Protein AF-A0AAD9DEC5-F1 (afdb_monomer)

Foldseek 3Di:
DDDDDDDDDDDDDDDDDPDQFFWFFDPPDPLGATDRPVPDDVCCVPPPVVPTGHNDRLVNCCNRVVVPSVSNVVVDDDFWWADPVPRQTDRDDDDDPPIDTDRDSVRRVVVSVVVCPPVVVQFVFKWKWKKKWKKAQFDADPEQVLVVVLQVLLQVLCVVLADPQKHKGFQDKAQWGWDQDPPPRDIAIDGPHHPGDDPPDLPDPDPDDTPHTDMIMIMMIMIHTADPPQPPDPVSNVVVVVVRVVSVLVCLVPCSLVSQLVSQCPPVHPVSSVRIRIDSVRMDILDDGDGLVCLCLDLQQKKKKKKKWKFAKDQFDPVPDDPVRQVLLQVLLQVLLCVLVVDPWHKGFDGQPPRITIIMTIDIGSDPVVSVVVSVVSQVLQADQVSQLSSLVSSLVSCCPPPCNVSSDPPMGRDHTDDIDMDMAGWGKKKWKKKWAKPDQDDDPVLFVLLFVLLVVLCVVVVLADRGKGKGFPDDDRRRMTMIMTIGTHHLQDLVVVSNVSSVVLQQDQVSQVSSQVSSCPDPPDPPDNIHGPGMGTDDMGRQQPLAWFADPPPPARAIDGTDDDDPVCVVVSVPGHDSHRLVNCVNRPVVPSPRHSDQTPDQDQQKWWFFDPPDPQRAIDIDGSSRDDPVRVVRTHSAQQVNCVPRPLQCSQSRQPPPPRPGDPFAQQWWWFDDPLATETDGNSPDGNVRNVQTHSFSQVSCVRPVVVPSPVRQVVHVHDPPD

Solvent-accessible surface area (backbone atoms only — not comparable to full-atom values): 40636 Å² total; per-residue (Å²): 138,89,84,82,89,83,91,80,82,92,78,87,80,86,87,83,80,96,61,99,51,54,21,29,77,39,79,84,50,94,78,50,33,44,45,65,82,76,74,74,56,65,63,48,68,74,77,38,37,89,79,47,53,25,89,42,57,64,63,41,13,52,73,77,33,59,95,43,36,66,46,29,72,69,75,66,86,68,46,18,31,68,41,90,90,72,82,44,74,42,75,54,91,77,83,60,100,84,67,70,70,21,92,36,68,63,54,38,55,51,56,57,55,71,78,40,68,78,60,49,77,51,54,72,63,36,52,70,46,48,39,37,34,34,24,34,39,30,74,63,62,92,46,61,65,53,44,48,54,52,33,51,33,46,32,63,31,48,53,82,76,49,64,89,63,49,48,64,40,54,38,28,40,51,66,31,30,40,45,77,40,84,91,74,80,48,76,45,37,30,61,82,43,53,89,62,75,82,81,87,63,96,77,70,84,73,83,70,74,84,58,86,83,33,72,27,43,37,31,36,39,37,39,35,56,37,53,102,87,53,54,91,47,75,66,41,44,50,50,52,46,54,53,51,51,51,51,51,51,54,35,42,68,57,54,44,39,60,33,30,32,60,34,17,72,44,88,83,59,40,68,58,41,60,58,36,40,59,40,52,84,57,56,40,61,81,78,65,92,74,55,80,87,54,39,65,61,48,50,44,66,11,17,37,28,38,40,36,34,30,38,36,36,49,70,47,76,59,88,80,51,52,76,67,54,45,54,53,52,37,51,27,50,27,54,14,48,43,63,67,67,66,55,98,46,42,64,41,50,78,49,67,55,97,38,28,40,34,36,39,34,42,35,71,27,73,26,56,70,53,24,52,50,51,49,53,50,50,54,55,45,52,66,33,69,65,52,28,50,46,28,45,52,40,23,28,59,64,27,59,85,44,94,52,28,75,64,45,39,98,73,41,42,52,79,43,65,78,46,77,49,77,50,78,32,69,21,30,37,33,37,44,34,36,34,37,33,34,82,44,90,76,81,47,86,87,50,40,64,48,47,24,50,17,49,42,53,49,37,40,76,68,66,57,46,58,79,67,39,48,50,45,67,78,45,76,47,98,84,22,39,36,33,34,36,40,38,37,70,40,56,49,48,42,48,55,57,60,47,50,54,47,41,52,58,45,55,61,31,66,72,44,37,50,47,26,26,53,45,33,65,62,46,93,83,61,69,101,57,86,58,45,56,77,48,55,47,80,76,51,73,48,34,60,63,92,74,32,14,30,70,41,81,60,95,87,49,66,34,42,44,61,62,60,91,67,60,70,72,49,68,76,40,50,89,77,49,40,22,72,15,28,35,58,24,10,57,72,75,27,64,92,40,38,59,73,20,48,39,80,68,79,83,54,50,90,55,58,29,20,31,72,40,84,87,50,98,74,51,32,63,46,78,47,43,52,64,77,51,50,82,72,49,63,77,59,48,22,88,37,59,48,58,35,21,56,75,77,23,40,71,38,32,53,60,22,35,61,43,87,93,64,83,53,48,89,58,47,76,55,60,28,9,22,78,54,96,78,21,32,46,78,42,37,53,36,72,46,41,44,75,44,56,77,53,39,23,85,35,52,53,54,18,19,54,73,77,32,64,93,48,38,70,57,18,25,57,72,44,77,52,49,81,89,121

Radius of gyration: 40.27 Å; Cα contacts (8 Å, |Δi|>4): 1253; chains: 1; bounding box: 98×91×102 Å

Mean predicted aligned error: 22.19 Å

pLDDT: mean 75.09, std 15.8, range [26.11, 96.19]

Organism: NCBI:txid267567

Secondary structure (DSSP, 8-state):
--------PPPPPPPPPSS-PPBEEE-SSTT-EEE-SS---HHHHHT-HHHH-BSSHHHHHHHH-GGGHHHHHHT----EEE-TTT--EEE-S---TTPPEESSHHHHHHHHHHTTHHHHHHHTT-EEEEEEEEEET----SSHHHHHHHHHHHHHHHGGGSPTTEEEEEEEETTEEEEEETTTTEEEEEETTTT------TT--------TT-EEEEEEEEEEPPPTTT-SSHHHHHHHHHHHHHHHHHHHHTTHHHHHHHHTTSSSP-GGGGT-EEEEEEEEE------GGG------EEEEEEEEEEEEEES--GGG--HHHHHHHHHHHHHHHHHHHT-SS-EEEEEEETTEEEEEEEEEESSHHHHHHHHHHHHHHHHSHHHHHHHHHHHHHHHTTSGGGGTT-TT-EEEEEEEEEEEEEEEEEEEEEEEEEES-TT--TTTHHHHHHHHHHHHHHTTSS-TT-EEEEEEEETTTEEEEEEEEEEETTS-HHHHHHHHHHHHT-HHHHHHHHHHHHHSTT--S----EEEEEEEEEESS-SS-BEEE-STT--EEE-SS---HHHHTTHHHH-BSSHHHHHHHH-GGGHHHHH-S-S---S-EEEEE-SSSTT--EEEEEGGG--HHHHTT-BSSHHHHHHHH-TTSHHHHHT-TTS--------EEEEEETTEEEEEEGGGS-HHHHHT-BSSHHHHHHHH-TTSHHHHHHHTT-----

Structure (mmCIF, N/CA/C/O backbone):
data_AF-A0AAD9DEC5-F1
#
_entry.id   AF-A0AAD9DEC5-F1
#
loop_
_atom_site.group_PDB
_atom_site.id
_atom_site.type_symbol
_atom_site.label_atom_id
_atom_site.label_alt_id
_atom_site.label_comp_id
_atom_site.label_asym_id
_atom_site.label_entity_id
_atom_site.label_seq_id
_atom_site.pdbx_PDB_ins_code
_atom_site.Cartn_x
_atom_site.Cartn_y
_atom_site.Cartn_z
_atom_site.occupancy
_atom_site.B_iso_or_equiv
_atom_site.auth_seq_id
_atom_site.auth_comp_id
_atom_site.auth_asym_id
_atom_site.auth_atom_id
_atom_site.pdbx_PDB_model_num
ATOM 1 N N . MET A 1 1 ? -24.190 -48.247 -45.581 1.00 31.88 1 MET A N 1
ATOM 2 C CA . MET A 1 1 ? -23.126 -49.230 -45.271 1.00 31.88 1 MET A CA 1
ATOM 3 C C . MET A 1 1 ? -21.805 -48.641 -45.747 1.00 31.88 1 MET A C 1
ATOM 5 O O . MET A 1 1 ? -21.831 -47.980 -46.778 1.00 31.88 1 MET A O 1
ATOM 9 N N . PRO A 1 2 ? -20.738 -48.717 -44.939 1.00 44.97 2 PRO A N 1
ATOM 10 C CA . PRO A 1 2 ? -19.892 -47.559 -44.652 1.00 44.97 2 PRO A CA 1
ATOM 11 C C . PRO A 1 2 ? -18.558 -47.584 -45.407 1.00 44.97 2 PRO A C 1
ATOM 13 O O . PRO A 1 2 ? -18.056 -48.651 -45.746 1.00 44.97 2 PRO A O 1
ATOM 16 N N . SER A 1 3 ? -17.942 -46.418 -45.599 1.00 33.03 3 SER A N 1
ATOM 17 C CA . SER A 1 3 ? -16.491 -46.330 -45.761 1.00 33.03 3 SER A CA 1
ATOM 18 C C . SER A 1 3 ? -15.994 -45.015 -45.168 1.00 33.03 3 SER A C 1
ATOM 20 O O . SER A 1 3 ? -16.557 -43.949 -45.403 1.00 33.03 3 SER A O 1
ATOM 22 N N . SER A 1 4 ? -15.018 -45.174 -44.292 1.00 36.25 4 SER A N 1
ATOM 23 C CA . SER A 1 4 ? -14.438 -44.252 -43.326 1.00 36.25 4 SER A CA 1
ATOM 24 C C . SER A 1 4 ? -13.485 -43.235 -43.950 1.00 36.25 4 SER A C 1
ATOM 26 O O . SER A 1 4 ? -12.667 -43.587 -44.797 1.00 36.25 4 SER A O 1
ATOM 28 N N . SER A 1 5 ? -13.522 -42.004 -43.441 1.00 36.91 5 SER A N 1
ATOM 29 C CA . SER A 1 5 ? -12.448 -41.018 -43.593 1.00 36.91 5 SER A CA 1
ATOM 30 C C . SER A 1 5 ? -11.148 -41.491 -42.929 1.00 36.91 5 SER A C 1
ATOM 32 O O . SER A 1 5 ? -11.210 -42.076 -41.846 1.00 36.91 5 SER A O 1
ATOM 34 N N . PRO A 1 6 ? -9.982 -41.119 -43.482 1.00 37.69 6 PRO A N 1
ATOM 35 C CA . PRO A 1 6 ? -8.791 -40.885 -42.685 1.00 37.69 6 PRO A CA 1
ATOM 36 C C . PRO A 1 6 ? -8.331 -39.423 -42.776 1.00 37.69 6 PRO A C 1
ATOM 38 O O . PRO A 1 6 ? -8.160 -38.847 -43.849 1.00 37.69 6 PRO A O 1
ATOM 41 N N . THR A 1 7 ? -8.127 -38.848 -41.599 1.00 42.88 7 THR A N 1
ATOM 42 C CA . THR A 1 7 ? -7.343 -37.650 -41.301 1.00 42.88 7 THR A CA 1
ATOM 43 C C . THR A 1 7 ? -5.849 -37.940 -41.477 1.00 42.88 7 THR A C 1
ATOM 45 O O . THR A 1 7 ? -5.353 -38.943 -40.970 1.00 42.88 7 THR A O 1
ATOM 48 N N . GLY A 1 8 ? -5.116 -37.042 -42.141 1.00 32.50 8 GLY A N 1
ATOM 49 C CA . GLY A 1 8 ? -3.652 -37.064 -42.212 1.00 32.50 8 GLY A CA 1
ATOM 50 C C . GLY A 1 8 ? -3.093 -35.661 -42.460 1.00 32.50 8 GLY A C 1
ATOM 51 O O . GLY A 1 8 ? -3.342 -35.076 -43.510 1.00 32.50 8 GLY A O 1
ATOM 52 N N . LYS A 1 9 ? -2.381 -35.121 -41.463 1.00 33.34 9 LYS A N 1
ATOM 53 C CA . LYS A 1 9 ? -1.532 -33.915 -41.534 1.00 33.34 9 LYS A CA 1
ATOM 54 C C . LYS A 1 9 ? -0.188 -34.298 -42.201 1.00 33.34 9 LYS A C 1
ATOM 56 O O . LYS A 1 9 ? 0.198 -35.458 -42.064 1.00 33.34 9 LYS A O 1
ATOM 61 N N . PRO A 1 10 ? 0.528 -33.389 -42.890 1.00 34.19 10 PRO A N 1
ATOM 62 C CA . PRO A 1 10 ? 1.781 -33.720 -43.566 1.00 34.19 10 PRO A CA 1
ATOM 63 C C . PRO A 1 10 ? 2.947 -33.802 -42.573 1.00 34.19 10 PRO A C 1
ATOM 65 O O . PRO A 1 10 ? 3.091 -32.935 -41.713 1.00 34.19 10 PRO A O 1
ATOM 68 N N . THR A 1 11 ? 3.759 -34.847 -42.710 1.00 35.38 11 THR A N 1
ATOM 69 C CA . THR A 1 11 ? 5.033 -35.056 -42.012 1.00 35.38 11 THR A CA 1
ATOM 70 C C . THR A 1 11 ? 6.177 -34.617 -42.922 1.00 35.38 11 THR A C 1
ATOM 72 O O . THR A 1 11 ? 6.266 -35.086 -44.058 1.00 35.38 11 THR A O 1
ATOM 75 N N . ASP A 1 12 ? 7.050 -33.746 -42.416 1.00 39.28 12 ASP A N 1
ATOM 76 C CA . ASP A 1 12 ? 8.323 -33.406 -43.050 1.00 39.28 12 ASP A CA 1
ATOM 77 C C . ASP A 1 12 ? 9.295 -34.597 -43.004 1.00 39.28 12 ASP A C 1
ATOM 79 O O . ASP A 1 12 ? 9.322 -35.387 -42.058 1.00 39.28 12 ASP A O 1
ATOM 83 N N . GLN A 1 13 ? 10.069 -34.741 -44.078 1.00 32.06 13 GLN A N 1
ATOM 84 C CA . GLN A 1 13 ? 10.937 -35.876 -44.380 1.00 32.06 13 GLN A CA 1
ATOM 85 C C . GLN A 1 13 ? 12.400 -35.559 -43.998 1.00 32.06 13 GLN A C 1
ATOM 87 O O . GLN A 1 13 ? 12.898 -34.517 -44.425 1.00 32.06 13 GLN A O 1
ATOM 92 N N . PRO A 1 14 ? 13.130 -36.433 -43.274 1.00 43.28 14 PRO A N 1
ATOM 93 C CA . PRO A 1 14 ? 14.550 -36.227 -42.985 1.00 43.28 14 PRO A CA 1
ATOM 94 C C . PRO A 1 14 ? 15.466 -36.671 -44.142 1.00 43.28 14 PRO A C 1
ATOM 96 O O . PRO A 1 14 ? 15.171 -37.601 -44.898 1.00 43.28 14 PRO A O 1
ATOM 99 N N . SER A 1 15 ? 16.589 -35.968 -44.285 1.00 41.94 15 SER A N 1
ATOM 100 C CA . SER A 1 15 ? 17.645 -36.162 -45.288 1.00 41.94 15 SER A CA 1
ATOM 101 C C . SER A 1 15 ? 18.508 -37.409 -45.023 1.00 41.94 15 SER A C 1
ATOM 103 O O . SER A 1 15 ? 18.987 -37.596 -43.911 1.00 41.94 15 SER A O 1
ATOM 105 N N . PHE A 1 16 ? 18.768 -38.227 -46.052 1.00 37.09 16 PHE A N 1
ATOM 106 C CA . PHE A 1 16 ? 19.661 -39.402 -45.996 1.00 37.09 16 PHE A CA 1
ATOM 107 C C . PHE A 1 16 ? 21.145 -39.039 -46.253 1.00 37.09 16 PHE A C 1
ATOM 109 O O . PHE A 1 16 ? 21.399 -38.269 -47.185 1.00 37.09 16 PHE A O 1
ATOM 116 N N . PRO A 1 17 ? 22.131 -39.641 -45.543 1.00 40.84 17 PRO A N 1
ATOM 117 C CA . PRO A 1 17 ? 23.557 -39.484 -45.843 1.00 40.84 17 PRO A CA 1
ATOM 118 C C . PRO A 1 17 ? 24.095 -40.510 -46.874 1.00 40.84 17 PRO A C 1
ATOM 120 O O . PRO A 1 17 ? 23.544 -41.607 -47.020 1.00 40.84 17 PRO A O 1
ATOM 123 N N . PRO A 1 18 ? 25.185 -40.189 -47.601 1.00 45.44 18 PRO A N 1
ATOM 124 C CA . PRO A 1 18 ? 25.596 -40.899 -48.809 1.00 45.44 18 PRO A CA 1
ATOM 125 C C . PRO A 1 18 ? 26.737 -41.912 -48.587 1.00 45.44 18 PRO A C 1
ATOM 127 O O . PRO A 1 18 ? 27.764 -41.786 -49.226 1.00 45.44 18 PRO A O 1
ATOM 130 N N . THR A 1 19 ? 26.571 -42.929 -47.737 1.00 53.62 19 THR A N 1
ATOM 131 C CA . THR A 1 19 ? 27.314 -44.219 -47.764 1.00 53.62 19 THR A CA 1
ATOM 132 C C . THR A 1 19 ? 26.755 -45.095 -46.642 1.00 53.62 19 THR A C 1
ATOM 134 O O . THR A 1 19 ? 26.916 -44.765 -45.475 1.00 53.62 19 THR A O 1
ATOM 137 N N . GLY A 1 20 ? 26.062 -46.190 -46.968 1.00 59.81 20 GLY A N 1
ATOM 138 C CA . GLY A 1 20 ? 25.253 -46.988 -46.026 1.00 59.81 20 GLY A CA 1
ATOM 139 C C . GLY A 1 20 ? 26.001 -47.816 -44.964 1.00 59.81 20 GLY A C 1
ATOM 140 O O . GLY A 1 20 ? 25.568 -48.932 -44.681 1.00 59.81 20 GLY A O 1
ATOM 141 N N . SER A 1 21 ? 27.101 -47.314 -44.402 1.00 72.75 21 SER A N 1
ATOM 142 C CA . SER A 1 21 ? 27.796 -47.904 -43.250 1.00 72.75 21 SER A CA 1
ATOM 143 C C . SER A 1 21 ? 27.393 -47.172 -41.956 1.00 72.75 21 SER A C 1
ATOM 145 O O . SER A 1 21 ? 27.222 -45.955 -41.996 1.00 72.75 21 SER A O 1
ATOM 147 N N . PRO A 1 22 ? 27.221 -47.875 -40.820 1.00 82.81 22 PRO A N 1
ATOM 148 C CA . PRO A 1 22 ? 26.891 -47.247 -39.540 1.00 82.81 22 PRO A CA 1
ATOM 149 C C . PRO A 1 22 ? 28.071 -46.445 -38.973 1.00 82.81 22 PRO A C 1
ATOM 151 O O . PRO A 1 22 ? 29.234 -46.789 -39.198 1.00 82.81 22 PRO A O 1
ATOM 154 N N . TYR A 1 23 ? 27.755 -45.401 -38.209 1.00 88.06 23 TYR A N 1
ATOM 155 C CA . TYR A 1 23 ? 28.700 -44.652 -37.391 1.00 88.06 23 TYR A CA 1
ATOM 156 C C . TYR A 1 23 ? 29.152 -45.485 -36.192 1.00 88.06 23 TYR A C 1
ATOM 158 O O . TYR A 1 23 ? 28.351 -46.200 -35.589 1.00 88.06 23 TYR A O 1
ATOM 166 N N . TYR A 1 24 ? 30.428 -45.380 -35.837 1.00 89.94 24 TYR A N 1
ATOM 167 C CA . TYR A 1 24 ? 30.987 -46.014 -34.646 1.00 89.94 24 TYR A CA 1
ATOM 168 C C . TYR A 1 24 ? 32.010 -45.095 -33.968 1.00 89.94 24 TYR A C 1
ATOM 170 O O . TYR A 1 24 ? 32.653 -44.296 -34.657 1.00 89.94 24 TYR A O 1
ATOM 178 N N . PRO A 1 25 ? 32.171 -45.182 -32.635 1.00 90.44 25 PRO A N 1
ATOM 179 C CA . PRO A 1 25 ? 33.105 -44.328 -31.919 1.00 90.44 25 PRO A CA 1
ATOM 180 C C . PRO A 1 25 ? 34.548 -44.757 -32.207 1.00 90.44 25 PRO A C 1
ATOM 182 O O . PRO A 1 25 ? 34.924 -45.912 -31.978 1.00 90.44 25 PRO A O 1
ATOM 185 N N . ASP A 1 26 ? 35.361 -43.830 -32.703 1.00 87.19 26 ASP A N 1
ATOM 186 C CA . ASP A 1 26 ? 36.803 -43.991 -32.812 1.00 87.19 26 ASP A CA 1
ATOM 187 C C . ASP A 1 26 ? 37.469 -43.444 -31.551 1.00 87.19 26 ASP A C 1
ATOM 189 O O . ASP A 1 26 ? 37.396 -42.262 -31.235 1.00 87.19 26 ASP A O 1
ATOM 193 N N . TRP A 1 27 ? 38.103 -44.348 -30.813 1.00 81.25 27 TRP A N 1
ATOM 194 C CA . TRP A 1 27 ? 38.830 -44.043 -29.581 1.00 81.25 27 TRP A CA 1
ATOM 195 C C . TRP A 1 27 ? 40.336 -43.927 -29.832 1.00 81.25 27 TRP A C 1
ATOM 197 O O . TRP A 1 27 ? 41.105 -43.689 -28.901 1.00 81.25 27 TRP A O 1
ATOM 207 N N . THR A 1 28 ? 40.776 -44.216 -31.059 1.00 73.12 28 THR A N 1
ATOM 208 C CA . THR A 1 28 ? 42.191 -44.337 -31.414 1.00 73.12 28 THR A CA 1
ATOM 209 C C . THR A 1 28 ? 42.790 -43.018 -31.882 1.00 73.12 28 THR A C 1
ATOM 211 O O . THR A 1 28 ? 44.001 -42.835 -31.745 1.00 73.12 28 THR A O 1
ATOM 214 N N . ASN A 1 29 ? 41.964 -42.084 -32.364 1.00 64.50 29 ASN A N 1
ATOM 215 C CA . ASN A 1 29 ? 42.359 -40.697 -32.568 1.00 64.50 29 ASN A CA 1
ATOM 216 C C . ASN A 1 29 ? 42.199 -39.890 -31.266 1.00 64.50 29 ASN A C 1
ATOM 218 O O . ASN A 1 29 ? 41.296 -40.120 -30.461 1.00 64.50 29 ASN A O 1
ATOM 222 N N . SER A 1 30 ? 43.093 -38.920 -31.044 1.00 61.31 30 SER A N 1
ATOM 223 C CA . SER A 1 30 ? 42.944 -37.934 -29.958 1.00 61.31 30 SER A CA 1
ATOM 224 C C . SER A 1 30 ? 41.656 -37.123 -30.107 1.00 61.31 30 SER A C 1
ATOM 226 O O . SER A 1 30 ? 41.078 -36.674 -29.121 1.00 61.31 30 SER A O 1
ATOM 228 N N . GLU A 1 31 ? 41.185 -37.019 -31.347 1.00 63.88 31 GLU A N 1
ATOM 229 C CA . GLU A 1 31 ? 39.978 -36.315 -31.728 1.00 63.88 31 GLU A CA 1
ATOM 230 C C . GLU A 1 31 ? 38.702 -37.014 -31.247 1.00 63.88 31 GLU A C 1
ATOM 232 O O . GLU A 1 31 ? 37.688 -36.346 -31.264 1.00 63.88 31 GLU A O 1
ATOM 237 N N . GLN A 1 32 ? 38.695 -38.285 -30.816 1.00 76.25 32 GLN A N 1
ATOM 238 C CA . GLN A 1 32 ? 37.531 -38.974 -30.217 1.00 76.25 32 GLN A CA 1
ATOM 239 C C . GLN A 1 32 ? 36.185 -38.662 -30.914 1.00 76.25 32 GLN A C 1
ATOM 241 O O . GLN A 1 32 ? 35.342 -37.931 -30.383 1.00 76.25 32 GLN A O 1
ATOM 246 N N . LEU A 1 33 ? 36.012 -39.180 -32.135 1.00 85.56 33 LEU A N 1
ATOM 247 C CA . LEU A 1 33 ? 34.888 -38.864 -33.030 1.00 85.56 33 LEU A CA 1
ATOM 248 C C . LEU A 1 33 ? 34.064 -40.107 -33.379 1.00 85.56 33 LEU A C 1
ATOM 250 O O . LEU A 1 33 ? 34.582 -41.220 -33.439 1.00 85.56 33 LEU A O 1
ATOM 254 N N . CYS A 1 34 ? 32.787 -39.916 -33.711 1.00 88.31 34 CYS A N 1
ATOM 255 C CA . CYS A 1 34 ? 31.986 -40.952 -34.362 1.00 88.31 34 CYS A CA 1
ATOM 256 C C . CYS A 1 34 ? 32.191 -40.915 -35.878 1.00 88.31 34 CYS A C 1
ATOM 258 O O . CYS A 1 34 ? 31.765 -39.973 -36.552 1.00 88.31 34 CYS A O 1
ATOM 260 N N . ILE A 1 35 ? 32.819 -41.955 -36.426 1.00 87.94 35 ILE A N 1
ATOM 261 C CA . ILE A 1 35 ? 33.209 -42.020 -37.839 1.00 87.94 35 ILE A CA 1
ATOM 262 C C . ILE A 1 35 ? 32.388 -43.050 -38.618 1.00 87.94 35 ILE A C 1
ATOM 264 O O . ILE A 1 35 ? 31.869 -44.020 -38.072 1.00 87.94 35 ILE A O 1
ATOM 268 N N . ASN A 1 36 ? 32.278 -42.815 -39.924 1.00 85.88 36 ASN A N 1
ATOM 269 C CA . ASN A 1 36 ? 31.623 -43.670 -40.915 1.00 85.88 36 ASN A CA 1
ATOM 270 C C . ASN A 1 36 ? 32.575 -43.782 -42.114 1.00 85.88 36 ASN A C 1
ATOM 272 O O . ASN A 1 36 ? 32.387 -43.157 -43.153 1.00 85.88 36 ASN A O 1
ATOM 276 N N . ASP A 1 37 ? 33.673 -44.508 -41.934 1.00 83.81 37 ASP A N 1
ATOM 277 C CA . ASP A 1 37 ? 34.678 -44.750 -42.978 1.00 83.81 37 ASP A CA 1
ATOM 278 C C . ASP A 1 37 ? 34.586 -46.178 -43.558 1.00 83.81 37 ASP A C 1
ATOM 280 O O . ASP A 1 37 ? 35.320 -46.546 -44.476 1.00 83.81 37 ASP A O 1
ATOM 284 N N . GLY A 1 38 ? 33.669 -47.001 -43.032 1.00 81.50 38 GLY A N 1
ATOM 285 C CA . GLY A 1 38 ? 33.509 -48.412 -43.391 1.00 81.50 38 GLY A CA 1
ATOM 286 C C . GLY A 1 38 ? 34.609 -49.338 -42.854 1.00 81.50 38 GLY A C 1
ATOM 287 O O . GLY A 1 38 ? 34.577 -50.541 -43.135 1.00 81.50 38 GLY A O 1
ATOM 288 N N . ALA A 1 39 ? 35.552 -48.826 -42.059 1.00 84.81 39 ALA A N 1
ATOM 289 C CA . ALA A 1 39 ? 36.680 -49.566 -41.499 1.00 84.81 39 ALA A CA 1
ATOM 290 C C . ALA A 1 39 ? 36.414 -50.090 -40.076 1.00 84.81 39 ALA A C 1
ATOM 292 O O . ALA A 1 39 ? 37.355 -50.426 -39.355 1.00 84.81 39 ALA A O 1
ATOM 293 N N . THR A 1 40 ? 35.140 -50.228 -39.684 1.00 83.06 40 THR A N 1
ATOM 294 C CA . THR A 1 40 ? 34.756 -50.562 -38.306 1.00 83.06 40 THR A CA 1
ATOM 295 C C . THR A 1 40 ? 35.484 -51.806 -37.787 1.00 83.06 40 THR A C 1
ATOM 297 O O . THR A 1 40 ? 35.442 -52.850 -38.457 1.00 83.06 40 THR A O 1
ATOM 300 N N . PRO A 1 41 ? 36.140 -51.732 -36.610 1.00 84.62 41 PRO A N 1
ATOM 301 C CA . PRO A 1 41 ? 36.869 -52.855 -36.045 1.00 84.62 41 PRO A CA 1
ATOM 302 C C . PRO A 1 41 ? 36.008 -54.111 -35.921 1.00 84.62 41 PRO A C 1
ATOM 304 O O . PRO A 1 41 ? 34.840 -54.065 -35.533 1.00 84.62 41 PRO A O 1
ATOM 307 N N . GLU A 1 42 ? 36.608 -55.267 -36.201 1.00 81.19 42 GLU A N 1
ATOM 308 C CA . GLU A 1 42 ? 35.867 -56.528 -36.307 1.00 81.19 42 GLU A CA 1
ATOM 309 C C . GLU A 1 42 ? 35.171 -56.931 -34.994 1.00 81.19 42 GLU A C 1
ATOM 311 O O . GLU A 1 42 ? 34.103 -57.541 -35.005 1.00 81.19 42 GLU A O 1
ATOM 316 N N . TYR A 1 43 ? 35.718 -56.521 -33.845 1.00 80.69 43 TYR A N 1
ATOM 317 C CA . TYR A 1 43 ? 35.090 -56.775 -32.548 1.00 80.69 43 TYR A CA 1
ATOM 318 C C . TYR A 1 43 ? 33.781 -55.986 -32.355 1.00 80.69 43 TYR A C 1
ATOM 320 O O . TYR A 1 43 ? 32.838 -56.523 -31.770 1.00 80.69 43 TYR A O 1
ATOM 328 N N . MET A 1 44 ? 33.684 -54.763 -32.892 1.00 85.00 44 MET A N 1
ATOM 329 C CA . MET A 1 44 ? 32.451 -53.966 -32.871 1.00 85.00 44 MET A CA 1
ATOM 330 C C . MET A 1 44 ? 31.396 -54.561 -33.813 1.00 85.00 44 MET A C 1
ATOM 332 O O . MET A 1 44 ? 30.211 -54.553 -33.491 1.00 85.00 44 MET A O 1
ATOM 336 N N . LYS A 1 45 ? 31.819 -55.166 -34.934 1.00 77.94 45 LYS A N 1
ATOM 337 C CA . LYS A 1 45 ? 30.917 -55.850 -35.877 1.00 77.94 45 LYS A CA 1
ATOM 338 C C . LYS A 1 45 ? 30.346 -57.162 -35.331 1.00 77.94 45 LYS A C 1
ATOM 340 O O . LYS A 1 45 ? 29.173 -57.447 -35.554 1.00 77.94 45 LYS A O 1
ATOM 345 N N . ILE A 1 46 ? 31.163 -57.973 -34.652 1.00 71.00 46 ILE A N 1
ATOM 346 C CA . ILE A 1 46 ? 30.801 -59.360 -34.304 1.00 71.00 46 ILE A CA 1
ATOM 347 C C . ILE A 1 46 ? 30.209 -59.495 -32.893 1.00 71.00 46 ILE A C 1
ATOM 349 O O . ILE A 1 46 ? 29.325 -60.326 -32.692 1.00 71.00 46 ILE A O 1
ATOM 353 N N . LEU A 1 47 ? 30.684 -58.727 -31.905 1.00 60.41 47 LEU A N 1
ATOM 354 C CA . LEU A 1 47 ? 30.385 -59.001 -30.488 1.00 60.41 47 LEU A CA 1
ATOM 355 C C . LEU A 1 47 ? 29.459 -57.981 -29.818 1.00 60.41 47 LEU A C 1
ATOM 357 O O . LEU A 1 47 ? 28.862 -58.302 -28.790 1.00 60.41 47 LEU A O 1
ATOM 361 N N . GLN A 1 48 ? 29.370 -56.758 -30.347 1.00 70.62 48 GLN A N 1
ATOM 362 C CA . GLN A 1 48 ? 28.710 -55.632 -29.673 1.00 70.62 48 GLN A CA 1
ATOM 363 C C . GLN A 1 48 ? 28.055 -54.656 -30.670 1.00 70.62 48 GLN A C 1
ATOM 365 O O . GLN A 1 48 ? 28.002 -53.454 -30.425 1.00 70.62 48 GLN A O 1
ATOM 370 N N . SER A 1 49 ? 27.549 -55.160 -31.801 1.00 72.94 49 SER A N 1
ATOM 371 C CA . SER A 1 49 ? 26.986 -54.310 -32.861 1.00 72.94 49 SER A CA 1
ATOM 372 C C . SER A 1 49 ? 25.860 -53.399 -32.366 1.00 72.94 49 SER A C 1
ATOM 374 O O . SER A 1 49 ? 25.798 -52.249 -32.773 1.00 72.94 49 SER A O 1
ATOM 376 N N . ALA A 1 50 ? 25.029 -53.867 -31.432 1.00 74.06 50 ALA A N 1
ATOM 377 C CA . ALA A 1 50 ? 23.950 -53.072 -30.844 1.00 74.06 50 ALA A CA 1
ATOM 378 C C . ALA A 1 50 ? 24.419 -51.910 -29.944 1.00 74.06 50 ALA A C 1
ATOM 380 O O . ALA A 1 50 ? 23.631 -51.011 -29.690 1.00 74.06 50 ALA A O 1
ATOM 381 N N . ASN A 1 51 ? 25.667 -51.928 -29.460 1.00 79.88 51 ASN A N 1
ATOM 382 C CA . ASN A 1 51 ? 26.171 -50.960 -28.475 1.00 79.88 51 ASN A CA 1
ATOM 383 C C . ASN A 1 51 ? 27.156 -49.941 -29.065 1.00 79.88 51 ASN A C 1
ATOM 385 O O . ASN A 1 51 ? 27.526 -48.990 -28.386 1.00 79.88 51 ASN A O 1
ATOM 389 N N . TYR A 1 52 ? 27.640 -50.166 -30.290 1.00 83.06 52 TYR A N 1
ATOM 390 C CA . TYR A 1 52 ? 28.685 -49.331 -30.895 1.00 83.06 52 TYR A CA 1
ATOM 391 C C . TYR A 1 52 ? 28.426 -48.969 -32.357 1.00 83.06 52 TYR A C 1
ATOM 393 O O . TYR A 1 52 ? 29.193 -48.189 -32.912 1.00 83.06 52 TYR A O 1
ATOM 401 N N . LEU A 1 53 ? 27.396 -49.535 -32.997 1.00 86.69 53 LEU A N 1
ATOM 402 C CA . LEU A 1 53 ? 27.031 -49.198 -34.372 1.00 86.69 53 LEU A CA 1
ATOM 403 C C . LEU A 1 53 ? 25.718 -48.426 -34.377 1.00 86.69 53 LEU A C 1
ATOM 405 O O . LEU A 1 53 ? 24.665 -48.980 -34.067 1.00 86.69 53 LEU A O 1
ATOM 409 N N . TYR A 1 54 ? 25.785 -47.175 -34.803 1.00 86.94 54 TYR A N 1
ATOM 410 C CA . TYR A 1 54 ? 24.653 -46.261 -34.849 1.00 86.94 54 TYR A CA 1
ATOM 411 C C . TYR A 1 54 ? 24.366 -45.875 -36.291 1.00 86.94 54 TYR A C 1
ATOM 413 O O . TYR A 1 54 ? 25.275 -45.683 -37.097 1.00 86.94 54 TYR A O 1
ATOM 421 N N . MET A 1 55 ? 23.092 -45.767 -36.649 1.00 82.50 55 MET A N 1
ATOM 422 C CA . MET A 1 55 ? 22.719 -45.266 -37.979 1.00 82.50 55 MET A CA 1
ATOM 423 C C . MET A 1 55 ? 22.799 -43.744 -38.046 1.00 82.50 55 MET A C 1
ATOM 425 O O . MET A 1 55 ? 22.971 -43.181 -39.126 1.00 82.50 55 MET A O 1
ATOM 429 N N . ASP A 1 56 ? 22.706 -43.107 -36.887 1.00 81.44 56 ASP A N 1
ATOM 430 C CA . ASP A 1 56 ? 22.744 -41.675 -36.721 1.00 81.44 56 ASP A CA 1
ATOM 431 C C . ASP A 1 56 ? 24.026 -41.256 -35.985 1.00 81.44 56 ASP A C 1
ATOM 433 O O . ASP A 1 56 ? 24.433 -41.858 -34.986 1.00 81.44 56 ASP A O 1
ATOM 437 N N . LYS A 1 57 ? 24.709 -40.243 -36.527 1.00 83.75 57 LYS A N 1
ATOM 438 C CA . LYS A 1 57 ? 25.960 -39.741 -35.949 1.00 83.75 57 LYS A CA 1
ATOM 439 C C . LYS A 1 57 ? 25.708 -39.039 -34.615 1.00 83.75 57 LYS A C 1
ATOM 441 O O . LYS A 1 57 ? 26.537 -39.161 -33.719 1.00 83.75 57 LYS A O 1
ATOM 446 N N . GLN A 1 58 ? 24.583 -38.335 -34.490 1.00 83.88 58 GLN A N 1
ATOM 447 C CA . GLN A 1 58 ? 24.213 -37.620 -33.274 1.00 83.88 58 GLN A CA 1
ATOM 448 C C . GLN A 1 58 ? 24.008 -38.605 -32.129 1.00 83.88 58 GLN A C 1
ATOM 450 O O . GLN A 1 58 ? 24.601 -38.418 -31.075 1.00 83.88 58 GLN A O 1
ATOM 455 N N . GLU A 1 59 ? 23.293 -39.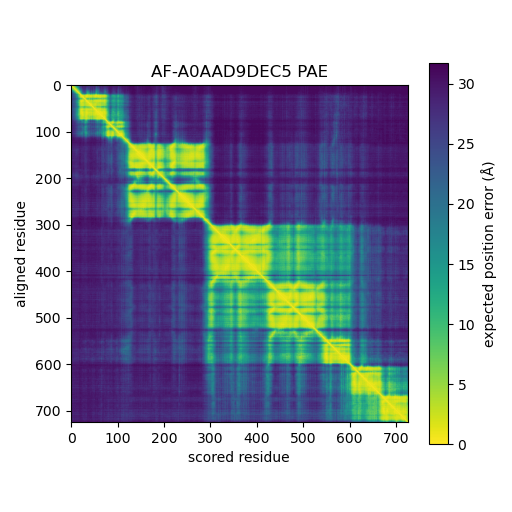703 -32.367 1.00 84.88 59 GLU A N 1
ATOM 456 C CA . GLU A 1 59 ? 23.079 -40.757 -31.368 1.00 84.88 59 GLU A CA 1
ATOM 457 C C . GLU A 1 59 ? 24.405 -41.391 -30.911 1.00 84.88 59 GLU A C 1
ATOM 459 O O . GLU A 1 59 ? 24.640 -41.578 -29.719 1.00 84.88 59 GLU A O 1
ATOM 464 N N . CYS A 1 60 ? 25.333 -41.637 -31.841 1.00 88.81 60 CYS A N 1
ATOM 465 C CA . CYS A 1 60 ? 26.677 -42.108 -31.497 1.00 88.81 60 CYS A CA 1
ATOM 466 C C . CYS A 1 60 ? 27.449 -41.096 -30.631 1.00 88.81 60 CYS A C 1
ATOM 468 O O . CYS A 1 60 ? 28.083 -41.475 -29.643 1.00 88.81 60 CYS A O 1
ATOM 470 N N . CYS A 1 61 ? 27.406 -39.812 -31.002 1.00 88.06 61 CYS A N 1
ATOM 471 C CA . CYS A 1 61 ? 28.095 -38.742 -30.287 1.00 88.06 61 CYS A CA 1
ATOM 472 C C . CYS A 1 61 ? 27.494 -38.500 -28.897 1.00 88.06 61 CYS A C 1
ATOM 474 O O . CYS A 1 61 ? 28.240 -38.266 -27.953 1.00 88.06 61 CYS A O 1
ATOM 476 N N . GLU A 1 62 ? 26.173 -38.572 -28.750 1.00 83.94 62 GLU A N 1
ATOM 477 C CA . GLU A 1 62 ? 25.486 -38.432 -27.465 1.00 83.94 62 GLU A CA 1
ATOM 478 C C . GLU A 1 62 ? 25.789 -39.604 -26.529 1.00 83.94 62 GLU A C 1
ATOM 480 O O . GLU A 1 62 ? 25.999 -39.382 -25.340 1.00 83.94 62 GLU A O 1
ATOM 485 N N . GLU A 1 63 ? 25.889 -40.831 -27.042 1.00 87.81 63 GLU A N 1
ATOM 486 C CA . GLU A 1 63 ? 26.131 -42.000 -26.191 1.00 87.81 63 GLU A CA 1
ATOM 487 C C . GLU A 1 63 ? 27.605 -42.132 -25.771 1.00 87.81 63 GLU A C 1
ATOM 489 O O . GLU A 1 63 ? 27.901 -42.444 -24.616 1.00 87.81 63 GLU A O 1
ATOM 494 N N . HIS A 1 64 ? 28.552 -41.874 -26.683 1.00 86.38 64 HIS A N 1
ATOM 495 C CA . HIS A 1 64 ? 29.981 -42.142 -26.437 1.00 86.38 64 HIS A CA 1
ATOM 496 C C . HIS A 1 64 ? 30.830 -40.893 -26.200 1.00 86.38 64 HIS A C 1
ATOM 498 O O . HIS A 1 64 ? 31.909 -41.008 -25.622 1.00 86.38 64 HIS A O 1
ATOM 504 N N . PHE A 1 65 ? 30.354 -39.710 -26.598 1.00 85.38 65 PHE A N 1
ATOM 505 C CA . PHE A 1 65 ? 31.095 -38.444 -26.521 1.00 85.38 65 PHE A CA 1
ATOM 506 C C . PHE A 1 65 ? 30.217 -37.280 -26.019 1.00 85.38 65 PHE A C 1
ATOM 508 O O . PHE A 1 65 ? 30.363 -36.138 -26.464 1.00 85.38 65 PHE A O 1
ATOM 515 N N . SER A 1 66 ? 29.313 -37.556 -25.068 1.00 75.19 66 SER A N 1
ATOM 516 C CA . SER A 1 66 ? 28.304 -36.610 -24.546 1.00 75.19 66 SER A CA 1
ATOM 517 C C . SER A 1 66 ? 28.865 -35.276 -24.038 1.00 75.19 66 SER A C 1
ATOM 519 O O . SER A 1 66 ? 28.195 -34.248 -24.089 1.00 75.19 66 SER A O 1
ATOM 521 N N . TRP A 1 67 ? 30.114 -35.262 -23.574 1.00 61.38 67 TRP A N 1
ATOM 522 C CA . TRP A 1 67 ? 30.803 -34.058 -23.096 1.00 61.38 67 TRP A CA 1
ATOM 523 C C . TRP A 1 67 ? 31.318 -33.147 -24.220 1.00 61.38 67 TRP A C 1
ATOM 525 O O . TRP A 1 67 ? 31.843 -32.075 -23.936 1.00 61.38 67 TRP A O 1
ATOM 535 N N . ARG A 1 68 ? 31.213 -33.576 -25.483 1.00 67.25 68 ARG A N 1
ATOM 536 C CA . ARG A 1 68 ? 31.728 -32.874 -26.669 1.00 67.25 68 ARG A CA 1
ATOM 537 C C . ARG A 1 68 ? 30.894 -33.157 -27.925 1.00 67.25 68 ARG A C 1
ATOM 539 O O . ARG A 1 68 ? 31.434 -33.317 -29.021 1.00 67.25 68 ARG A O 1
ATOM 546 N N . VAL A 1 69 ? 29.568 -33.265 -27.769 1.00 73.75 69 VAL A N 1
ATOM 547 C CA . VAL A 1 69 ? 28.648 -33.663 -28.856 1.00 73.75 69 VAL A CA 1
ATOM 548 C C . VAL A 1 69 ? 28.789 -32.749 -30.069 1.00 73.75 69 VAL A C 1
ATOM 550 O O . VAL A 1 69 ? 28.827 -33.247 -31.187 1.00 73.75 69 VAL A O 1
ATOM 553 N N . ARG A 1 70 ? 28.952 -31.433 -29.874 1.00 69.25 70 ARG A N 1
ATOM 554 C CA . ARG A 1 70 ? 29.136 -30.490 -30.990 1.00 69.25 70 ARG A CA 1
ATOM 555 C C . ARG A 1 70 ? 30.424 -30.760 -31.765 1.00 69.25 70 ARG A C 1
ATOM 557 O O . ARG A 1 70 ? 30.370 -30.936 -32.972 1.00 69.25 70 ARG A O 1
ATOM 564 N N . GLN A 1 71 ? 31.554 -30.923 -31.084 1.00 70.44 71 GLN A N 1
ATOM 565 C CA . GLN A 1 71 ? 32.841 -31.229 -31.720 1.00 70.44 71 GLN A CA 1
ATOM 566 C C . GLN A 1 71 ? 32.823 -32.598 -32.407 1.00 70.44 71 GLN A C 1
ATOM 568 O O . GLN A 1 71 ? 33.390 -32.766 -33.483 1.00 70.44 71 GLN A O 1
ATOM 573 N N . CYS A 1 72 ? 32.151 -33.578 -31.799 1.00 80.00 72 CYS A N 1
ATOM 574 C CA . CYS A 1 72 ? 31.931 -34.887 -32.404 1.00 80.00 72 CYS A CA 1
ATOM 575 C C . CYS A 1 72 ? 31.080 -34.788 -33.680 1.00 80.00 72 CYS A C 1
ATOM 577 O O . CYS A 1 72 ? 31.363 -35.459 -34.676 1.00 80.00 72 CYS A O 1
ATOM 579 N N . MET A 1 73 ? 30.070 -33.916 -33.686 1.00 79.69 73 MET A N 1
ATOM 580 C CA . MET A 1 73 ? 29.229 -33.660 -34.853 1.00 79.69 73 MET A CA 1
ATOM 581 C C . MET A 1 73 ? 29.981 -32.897 -35.951 1.00 79.69 73 MET A C 1
ATOM 583 O O . MET A 1 73 ? 29.865 -33.291 -37.116 1.00 79.69 73 MET A O 1
ATOM 587 N N . ASP A 1 74 ? 30.833 -31.937 -35.584 1.00 73.69 74 ASP A N 1
ATOM 588 C CA . ASP A 1 74 ? 31.517 -31.011 -36.498 1.00 73.69 74 ASP A CA 1
ATOM 589 C C . ASP A 1 74 ? 32.905 -31.487 -36.991 1.00 73.69 74 ASP A C 1
ATOM 591 O O . ASP A 1 74 ? 33.410 -30.947 -37.970 1.00 73.69 74 ASP A O 1
ATOM 595 N N . ASN A 1 75 ? 33.487 -32.546 -36.403 1.00 66.62 75 ASN A N 1
ATOM 596 C CA . ASN A 1 75 ? 34.806 -33.118 -36.753 1.00 66.62 75 ASN A CA 1
ATOM 597 C C . ASN A 1 75 ? 36.017 -32.147 -36.630 1.00 66.62 75 ASN A C 1
ATOM 599 O O . ASN A 1 75 ? 36.971 -32.288 -37.392 1.00 66.62 75 ASN A O 1
ATOM 603 N N . ASP A 1 76 ? 36.012 -31.187 -35.697 1.00 57.03 76 ASP A N 1
ATOM 604 C CA . ASP A 1 76 ? 37.052 -30.136 -35.575 1.00 57.03 76 ASP A CA 1
ATOM 605 C C . ASP A 1 76 ? 37.900 -30.210 -34.273 1.00 57.03 76 ASP A C 1
ATOM 607 O O . ASP A 1 76 ? 37.390 -30.577 -33.211 1.00 57.03 76 ASP A O 1
ATOM 611 N N . GLU A 1 77 ? 39.169 -29.750 -34.335 1.00 57.31 77 GLU A N 1
ATOM 612 C CA . GLU A 1 77 ? 40.017 -29.314 -33.193 1.00 57.31 77 GLU A CA 1
ATOM 613 C C . GLU A 1 77 ? 40.777 -27.984 -33.493 1.00 57.31 77 GLU A C 1
ATOM 615 O O . GLU A 1 77 ? 41.016 -27.676 -34.666 1.00 57.31 77 GLU A O 1
ATOM 620 N N . PRO A 1 78 ? 41.244 -27.191 -32.485 1.00 53.22 78 PRO A N 1
ATOM 621 C CA . PRO A 1 78 ? 41.001 -27.281 -31.039 1.00 53.22 78 PRO A CA 1
ATOM 622 C C . PRO A 1 78 ? 40.241 -26.073 -30.435 1.00 53.22 78 PRO A C 1
ATO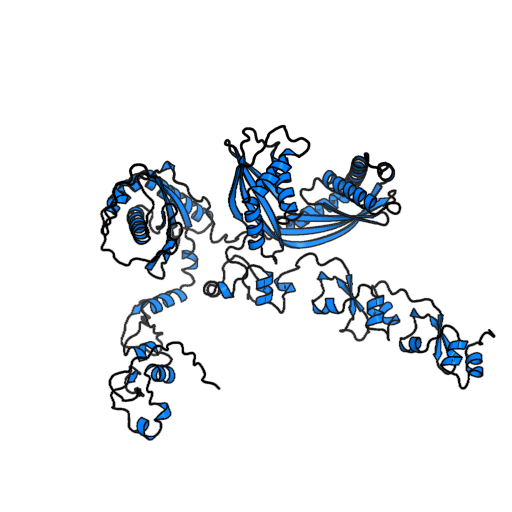M 624 O O . PRO A 1 78 ? 40.104 -25.003 -31.043 1.00 53.22 78 PRO A O 1
ATOM 627 N N . VAL A 1 79 ? 39.797 -26.282 -29.190 1.00 66.56 79 VAL A N 1
ATOM 628 C CA . VAL A 1 79 ? 39.110 -25.348 -28.281 1.00 66.56 79 VAL A CA 1
ATOM 629 C C . VAL A 1 79 ? 40.038 -24.292 -27.669 1.00 66.56 79 VAL A C 1
ATOM 631 O O . VAL A 1 79 ? 41.258 -24.449 -27.614 1.00 66.56 79 VAL A O 1
ATOM 634 N N . TYR A 1 80 ? 39.443 -23.192 -27.210 1.00 67.94 80 TYR A N 1
ATOM 635 C CA . TYR A 1 80 ? 40.150 -22.093 -26.556 1.00 67.94 80 TYR A CA 1
ATOM 636 C C . TYR A 1 80 ? 40.408 -22.439 -25.090 1.00 67.94 80 TYR A C 1
ATOM 638 O O . TYR A 1 80 ? 39.501 -22.876 -24.388 1.00 67.94 80 TYR A O 1
ATOM 646 N N . TYR A 1 81 ? 41.624 -22.213 -24.603 1.00 65.69 81 TYR A N 1
ATOM 647 C CA . TYR A 1 81 ? 41.960 -22.396 -23.190 1.00 65.69 81 TYR A CA 1
ATOM 648 C C . TYR A 1 81 ? 42.831 -21.248 -22.680 1.00 65.69 81 TYR A C 1
ATOM 650 O O . TYR A 1 81 ? 43.342 -20.413 -23.436 1.00 65.69 81 TYR A O 1
ATOM 658 N N . ARG A 1 82 ? 42.942 -21.161 -21.356 1.00 63.78 82 ARG A N 1
ATOM 659 C CA . ARG A 1 82 ? 43.618 -20.061 -20.672 1.00 63.78 82 ARG A CA 1
ATOM 660 C C . ARG A 1 82 ? 45.118 -20.319 -20.595 1.00 63.78 82 ARG A C 1
ATOM 662 O O . ARG A 1 82 ? 45.545 -21.247 -19.922 1.00 63.78 82 ARG A O 1
ATOM 669 N N . ASP A 1 83 ? 45.924 -19.418 -21.148 1.00 65.69 83 ASP A N 1
ATOM 670 C CA . ASP A 1 83 ? 47.348 -19.393 -20.816 1.00 65.69 83 ASP A CA 1
ATOM 671 C C . ASP A 1 83 ? 47.523 -18.847 -19.387 1.00 65.69 83 ASP A C 1
ATOM 673 O O . ASP A 1 83 ? 47.266 -17.668 -19.095 1.00 65.69 83 ASP A O 1
ATOM 677 N N . GLY A 1 84 ? 47.948 -19.728 -18.477 1.00 56.62 84 GLY A N 1
ATOM 678 C CA . GLY A 1 84 ? 48.151 -19.431 -17.058 1.00 56.62 84 GLY A CA 1
ATOM 679 C C . GLY A 1 84 ? 49.143 -18.295 -16.788 1.00 56.62 84 GLY A C 1
ATOM 680 O O . GLY A 1 84 ? 49.100 -17.696 -15.713 1.00 56.62 84 GLY A O 1
ATOM 681 N N . SER A 1 85 ? 49.994 -17.946 -17.756 1.00 54.84 85 SER A N 1
ATOM 682 C CA . SER A 1 85 ? 51.015 -16.905 -17.610 1.00 54.84 85 SER A CA 1
ATOM 683 C C . SER A 1 85 ? 50.595 -15.522 -18.122 1.00 54.84 85 SER A C 1
ATOM 685 O O . SER A 1 85 ? 51.102 -14.510 -17.637 1.00 54.84 85 SER A O 1
ATOM 687 N N . SER A 1 86 ? 49.638 -15.446 -19.048 1.00 53.94 86 SER A N 1
ATOM 688 C CA . SER A 1 86 ? 49.317 -14.210 -19.776 1.00 53.94 86 SER A CA 1
ATOM 689 C C . SER A 1 86 ? 47.851 -13.769 -19.659 1.00 53.94 86 SER A C 1
ATOM 691 O O . SER A 1 86 ? 47.517 -12.648 -20.042 1.00 53.94 86 SER A O 1
ATOM 693 N N . SER A 1 87 ? 46.97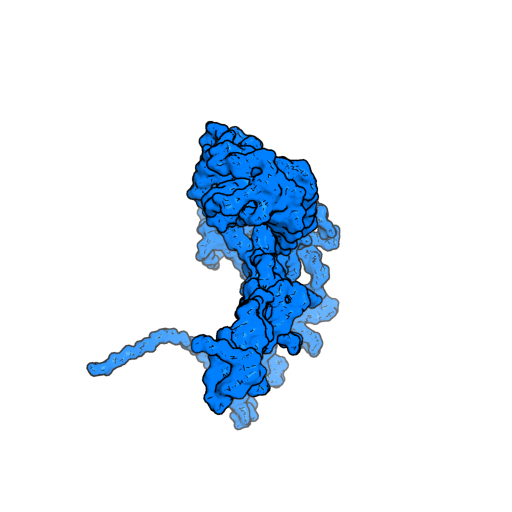5 -14.581 -19.048 1.00 56.19 87 SER A N 1
ATOM 694 C CA . SER A 1 87 ? 45.539 -14.277 -18.871 1.00 56.19 87 SER A CA 1
ATOM 695 C C . SER A 1 87 ? 44.798 -13.949 -20.175 1.00 56.19 87 SER A C 1
ATOM 697 O O . SER A 1 87 ? 43.751 -13.304 -20.128 1.00 56.19 87 SER A O 1
ATOM 699 N N . ILE A 1 88 ? 45.327 -14.394 -21.314 1.00 62.03 88 ILE A N 1
ATOM 700 C CA . ILE A 1 88 ? 44.675 -14.348 -22.623 1.00 62.03 88 ILE A CA 1
ATOM 701 C C . ILE A 1 88 ? 44.190 -15.751 -22.989 1.00 62.03 88 ILE A C 1
ATOM 703 O O . ILE A 1 88 ? 44.848 -16.751 -22.695 1.00 62.03 88 ILE A O 1
ATOM 707 N N . CYS A 1 89 ? 43.015 -15.814 -23.608 1.00 68.25 89 CYS A N 1
ATOM 708 C CA . CYS A 1 89 ? 42.489 -17.041 -24.187 1.00 68.25 89 CYS A CA 1
ATOM 709 C C . CYS A 1 89 ? 43.207 -17.308 -25.507 1.00 68.25 89 CYS A C 1
ATOM 711 O O . CYS A 1 89 ? 43.136 -16.492 -26.429 1.00 68.25 89 CYS A O 1
ATOM 713 N N . ILE A 1 90 ? 43.913 -18.433 -25.583 1.00 67.44 90 ILE A N 1
ATOM 714 C CA . ILE A 1 90 ? 44.649 -18.848 -26.776 1.00 67.44 90 ILE A CA 1
ATOM 715 C C . ILE A 1 90 ? 43.991 -20.080 -27.390 1.00 67.44 90 ILE A C 1
ATOM 717 O O . ILE A 1 90 ? 43.408 -20.912 -26.698 1.00 67.44 90 ILE A O 1
ATOM 721 N N . LYS A 1 91 ? 44.075 -20.176 -28.715 1.00 65.56 91 LYS A N 1
ATOM 722 C CA . LYS A 1 91 ? 43.724 -21.383 -29.461 1.00 65.56 91 LYS A CA 1
ATOM 723 C C . LYS A 1 91 ? 44.988 -22.236 -29.544 1.00 65.56 91 LYS A C 1
ATOM 725 O O . LYS A 1 91 ? 45.984 -21.751 -30.081 1.00 65.56 91 LYS A O 1
ATOM 730 N N . GLY A 1 92 ? 44.980 -23.449 -29.001 1.00 59.50 92 GLY A N 1
ATOM 731 C CA . GLY A 1 92 ? 46.185 -24.281 -28.956 1.00 59.50 92 GLY A CA 1
ATOM 732 C C . GLY A 1 92 ? 45.897 -25.773 -29.067 1.00 59.50 92 GLY A C 1
ATOM 733 O O . GLY A 1 92 ? 44.815 -26.233 -28.728 1.00 59.50 92 GLY A O 1
ATOM 734 N N . GLU A 1 93 ? 46.885 -26.509 -29.570 1.00 51.91 93 GLU A N 1
ATOM 735 C CA . GLU A 1 93 ? 46.795 -27.934 -29.927 1.00 51.91 93 GLU A CA 1
ATOM 736 C C . GLU A 1 93 ? 47.302 -28.874 -28.814 1.00 51.91 93 GLU A C 1
ATOM 738 O O . GLU A 1 93 ? 47.245 -30.091 -28.951 1.00 51.91 93 GLU A O 1
ATOM 743 N N . THR A 1 94 ? 47.817 -28.341 -27.701 1.00 49.69 94 THR A N 1
ATOM 744 C CA . THR A 1 94 ? 48.367 -29.143 -26.595 1.00 49.69 94 THR A CA 1
ATOM 745 C C . THR A 1 94 ? 47.762 -28.708 -25.269 1.00 49.69 94 THR A C 1
ATOM 747 O O . THR A 1 94 ? 48.072 -27.628 -24.766 1.00 49.69 94 THR A O 1
ATOM 750 N N . ARG A 1 95 ? 46.901 -29.573 -24.732 1.00 48.03 95 ARG A N 1
ATOM 751 C CA . ARG A 1 95 ? 46.240 -29.451 -23.432 1.00 48.03 95 ARG A CA 1
ATOM 752 C C . ARG A 1 95 ? 47.099 -30.113 -22.354 1.00 48.03 95 ARG A C 1
ATOM 754 O O . ARG A 1 95 ? 47.449 -31.281 -22.514 1.00 48.03 95 ARG A O 1
ATOM 761 N N . ASP A 1 96 ? 47.367 -29.414 -21.255 1.00 53.78 96 ASP A N 1
ATOM 762 C CA . ASP A 1 96 ? 47.736 -30.075 -20.001 1.00 53.78 96 ASP A CA 1
ATOM 763 C C . ASP A 1 96 ? 46.440 -30.481 -19.268 1.00 53.78 96 ASP A C 1
ATOM 765 O O . ASP A 1 96 ? 45.425 -29.785 -19.347 1.00 53.78 96 ASP A O 1
ATOM 769 N N . ASP A 1 97 ? 46.446 -31.604 -18.540 1.00 52.12 97 ASP A N 1
ATOM 770 C CA . ASP A 1 97 ? 45.249 -32.214 -17.914 1.00 52.12 97 ASP A CA 1
ATOM 771 C C . ASP A 1 97 ? 44.464 -31.289 -16.952 1.00 52.12 97 ASP A C 1
ATOM 773 O O . ASP A 1 97 ? 43.351 -31.615 -16.534 1.00 52.12 97 ASP A O 1
ATOM 777 N N . TYR A 1 98 ? 45.026 -30.130 -16.602 1.00 52.09 98 TYR A N 1
ATOM 778 C CA . TYR A 1 98 ? 44.459 -29.154 -15.671 1.00 52.09 98 TYR A CA 1
ATOM 779 C C . TYR A 1 98 ? 43.800 -27.939 -16.341 1.00 52.09 98 TYR A C 1
ATOM 781 O O . TYR A 1 98 ? 43.233 -27.103 -15.635 1.00 52.09 98 TYR A O 1
ATOM 789 N N . ASP A 1 99 ? 43.832 -27.837 -17.672 1.00 58.09 99 ASP A N 1
ATOM 790 C CA . ASP A 1 99 ? 43.236 -26.709 -18.389 1.00 58.09 99 ASP A CA 1
ATOM 791 C C . ASP A 1 99 ? 41.735 -26.922 -18.652 1.00 58.09 99 ASP A C 1
ATOM 793 O O . ASP A 1 99 ? 41.302 -27.956 -19.182 1.00 58.09 99 ASP A O 1
ATOM 797 N N . ILE A 1 100 ? 40.940 -25.908 -18.284 1.00 58.69 100 ILE A N 1
ATOM 798 C CA . ILE A 1 100 ? 39.516 -25.791 -18.627 1.00 58.69 100 ILE A CA 1
ATOM 799 C C . ILE A 1 100 ? 39.433 -25.233 -20.051 1.00 58.69 100 ILE A C 1
ATOM 801 O O . ILE A 1 100 ? 39.933 -24.139 -20.322 1.00 58.69 100 ILE A O 1
ATOM 805 N N . ALA A 1 101 ? 38.830 -26.008 -20.950 1.00 57.31 101 ALA A N 1
ATOM 806 C CA . ALA A 1 101 ? 38.702 -25.683 -22.364 1.00 57.31 101 ALA A CA 1
ATOM 807 C C . ALA A 1 101 ? 37.283 -25.202 -22.692 1.00 57.31 101 ALA A C 1
ATOM 809 O O . ALA A 1 101 ? 36.317 -25.654 -22.079 1.00 57.31 101 ALA A O 1
ATOM 810 N N . PHE A 1 102 ? 37.179 -24.302 -23.666 1.00 62.84 102 PHE A N 1
ATOM 811 C CA . PHE A 1 102 ? 35.943 -23.628 -24.052 1.00 62.84 102 PHE A CA 1
ATOM 812 C C . PHE A 1 102 ? 35.720 -23.678 -25.556 1.00 62.84 102 PHE A C 1
ATOM 814 O O . PHE A 1 102 ? 36.655 -23.473 -26.339 1.00 62.84 102 PHE A O 1
ATOM 821 N N . ASP A 1 103 ? 34.460 -23.865 -25.944 1.00 55.88 103 ASP A N 1
ATOM 822 C CA . ASP A 1 103 ? 34.041 -24.129 -27.324 1.00 55.88 103 ASP A CA 1
ATOM 823 C C . ASP A 1 103 ? 34.248 -22.919 -28.235 1.00 55.88 103 ASP A C 1
ATOM 825 O O . ASP A 1 103 ? 34.456 -23.050 -29.441 1.00 55.88 103 ASP A O 1
ATOM 829 N N . THR A 1 104 ? 34.253 -21.720 -27.654 1.00 59.28 104 THR A N 1
ATOM 830 C CA . THR A 1 104 ? 34.471 -20.467 -28.373 1.00 59.28 104 THR A CA 1
ATOM 831 C C . THR A 1 104 ? 35.418 -19.545 -27.613 1.00 59.28 104 THR A C 1
ATOM 833 O O . THR A 1 104 ? 35.529 -19.594 -26.385 1.00 59.28 104 THR A O 1
ATOM 836 N N . LEU A 1 105 ? 36.078 -18.640 -28.347 1.00 56.00 105 LEU A N 1
ATOM 837 C CA . LEU A 1 105 ? 36.885 -17.574 -27.746 1.00 56.00 105 LEU A CA 1
ATOM 838 C C . LEU A 1 105 ? 36.041 -16.744 -26.774 1.00 56.00 105 LEU A C 1
ATOM 840 O O . LEU A 1 105 ? 36.534 -16.296 -25.745 1.00 56.00 105 LEU A O 1
ATOM 844 N N . GLU A 1 106 ? 34.767 -16.551 -27.110 1.00 58.94 106 GLU A N 1
ATOM 845 C CA . GLU A 1 106 ? 33.809 -15.794 -26.320 1.00 58.94 106 GLU A CA 1
ATOM 846 C C . GLU A 1 106 ? 33.496 -16.474 -24.985 1.00 58.94 106 GLU A C 1
ATOM 848 O O . GLU A 1 106 ? 33.489 -15.802 -23.963 1.00 58.94 106 GLU A O 1
ATOM 853 N N . GLU A 1 107 ? 33.299 -17.789 -24.962 1.00 58.94 107 GLU A N 1
ATOM 854 C CA . GLU A 1 107 ? 33.025 -18.552 -23.739 1.00 58.94 107 GLU A CA 1
ATOM 855 C C . GLU A 1 107 ? 34.254 -18.595 -22.815 1.00 58.94 107 GLU A C 1
ATOM 857 O O . GLU A 1 107 ? 34.135 -18.336 -21.617 1.00 58.94 107 GLU A O 1
ATOM 862 N N . CYS A 1 108 ? 35.456 -18.731 -23.390 1.00 63.25 108 CYS A N 1
ATOM 863 C CA . CYS A 1 108 ? 36.715 -18.568 -22.655 1.00 63.25 108 CYS A CA 1
ATOM 864 C C . CYS A 1 108 ? 36.866 -17.159 -22.054 1.00 63.25 108 CYS A C 1
ATOM 866 O O . CYS A 1 108 ? 37.253 -16.993 -20.894 1.00 63.25 108 CYS A O 1
ATOM 868 N N . CYS A 1 109 ? 36.530 -16.122 -22.825 1.00 59.19 109 CYS A N 1
ATOM 869 C CA . CYS A 1 109 ? 36.575 -14.733 -22.369 1.00 59.19 109 CYS A CA 1
ATOM 870 C C . CYS A 1 109 ? 35.444 -14.391 -21.378 1.00 59.19 109 CYS A C 1
ATOM 872 O O . CYS A 1 109 ? 35.626 -13.518 -20.530 1.00 59.19 109 CYS A O 1
ATOM 874 N N . LYS A 1 110 ? 34.293 -15.071 -21.437 1.00 56.94 110 LYS A N 1
ATOM 875 C CA . LYS A 1 110 ? 33.178 -14.920 -20.487 1.00 56.94 110 LYS A CA 1
ATOM 876 C C . LYS A 1 110 ? 33.514 -15.532 -19.130 1.00 56.94 110 LYS A C 1
ATOM 878 O O . LYS A 1 110 ? 33.285 -14.884 -18.113 1.00 56.94 110 LYS A O 1
ATOM 883 N N . GLU A 1 111 ? 34.165 -16.692 -19.093 1.00 52.56 111 GLU A N 1
ATOM 884 C CA . GLU A 1 111 ? 34.689 -17.269 -17.843 1.00 52.56 111 GLU A CA 1
ATOM 885 C C . GLU A 1 111 ? 35.817 -16.426 -17.219 1.00 52.56 111 GLU A C 1
ATOM 887 O O . GLU A 1 111 ? 35.956 -16.351 -15.995 1.00 52.56 111 GLU A O 1
ATOM 892 N N . GLN A 1 112 ? 36.547 -15.640 -18.024 1.00 46.94 112 GLN A N 1
ATOM 893 C CA . GLN A 1 112 ? 37.447 -14.595 -17.513 1.00 46.94 112 GLN A CA 1
ATOM 894 C C . GLN A 1 112 ? 36.717 -13.560 -16.623 1.00 46.94 112 GLN A C 1
ATOM 896 O O . GLN A 1 112 ? 37.356 -12.926 -15.773 1.00 46.94 112 GLN A O 1
ATOM 901 N N . MET A 1 113 ? 35.396 -13.390 -16.781 1.00 39.28 113 MET A N 1
ATOM 902 C CA . MET A 1 113 ? 34.582 -12.444 -16.005 1.00 39.28 113 MET A CA 1
ATOM 903 C C . MET A 1 113 ? 34.103 -13.000 -14.658 1.00 39.28 113 MET A C 1
ATOM 905 O O . MET A 1 113 ? 33.838 -12.215 -13.748 1.00 39.28 113 MET A O 1
ATOM 909 N N . VAL A 1 114 ? 34.068 -14.324 -14.481 1.00 39.03 114 VAL A N 1
ATOM 910 C CA . VAL A 1 114 ? 33.631 -14.967 -13.226 1.00 39.03 114 VAL A CA 1
ATOM 911 C C . VAL A 1 114 ? 34.737 -14.892 -12.159 1.00 39.03 114 VAL A C 1
ATOM 913 O O . VAL A 1 114 ? 34.467 -14.807 -10.965 1.00 39.03 114 VAL A O 1
ATOM 916 N N . GLY A 1 115 ? 36.006 -14.796 -12.578 1.00 33.00 115 GLY A N 1
ATOM 917 C CA . GLY A 1 115 ? 37.169 -14.665 -11.688 1.00 33.00 115 GLY A CA 1
ATOM 918 C C . GLY A 1 115 ? 37.520 -13.241 -11.223 1.00 33.00 115 GLY A C 1
ATOM 919 O O . GLY A 1 115 ? 38.458 -13.072 -10.443 1.00 33.00 115 GLY A O 1
ATOM 920 N N . ARG A 1 116 ? 36.813 -12.194 -11.677 1.00 34.91 116 ARG A N 1
ATOM 921 C CA . ARG A 1 116 ? 37.046 -10.793 -11.254 1.00 34.91 116 ARG A CA 1
ATOM 922 C C . ARG A 1 116 ? 35.780 -10.126 -10.710 1.00 34.91 116 ARG A C 1
ATOM 924 O O . ARG A 1 116 ? 35.467 -8.986 -11.051 1.00 34.91 116 ARG A O 1
ATOM 931 N N . VAL A 1 117 ? 35.121 -10.809 -9.777 1.00 34.41 117 VAL A N 1
ATOM 932 C CA . VAL A 1 117 ? 33.967 -10.323 -8.989 1.00 34.41 117 VAL A CA 1
ATOM 933 C C . VAL A 1 117 ? 34.232 -8.970 -8.296 1.00 34.41 117 VAL A C 1
ATOM 935 O O . VAL A 1 117 ? 33.315 -8.185 -8.094 1.00 34.41 117 VAL A O 1
ATOM 938 N N . TRP A 1 118 ? 35.491 -8.612 -8.027 1.00 29.62 118 TRP A N 1
ATOM 939 C CA . TRP A 1 118 ? 35.837 -7.334 -7.388 1.00 29.62 118 TRP A CA 1
ATOM 940 C C . TRP A 1 118 ? 35.960 -6.142 -8.349 1.00 29.62 118 TRP A C 1
ATOM 942 O O . TRP A 1 118 ? 35.954 -4.999 -7.905 1.00 29.62 118 TRP A O 1
ATOM 952 N N . MET A 1 119 ? 36.074 -6.377 -9.661 1.00 26.11 119 MET A N 1
ATOM 953 C CA . MET A 1 119 ? 36.270 -5.296 -10.638 1.00 26.11 119 MET A CA 1
ATOM 954 C C . MET A 1 119 ? 34.945 -4.823 -11.258 1.00 26.11 119 MET A C 1
ATOM 956 O O . MET A 1 119 ? 34.863 -3.685 -11.711 1.00 26.11 119 MET A O 1
ATOM 960 N N . PHE A 1 120 ? 33.897 -5.657 -11.230 1.00 31.58 120 PHE A N 1
ATOM 961 C CA . PHE A 1 120 ? 32.564 -5.295 -11.728 1.00 31.58 120 PHE A CA 1
ATOM 962 C C . PHE A 1 120 ? 31.693 -4.547 -10.712 1.00 31.58 120 PHE A C 1
ATOM 964 O O . PHE A 1 120 ? 30.911 -3.699 -11.129 1.00 31.58 120 PHE A O 1
ATOM 971 N N . ALA A 1 121 ? 31.911 -4.731 -9.404 1.00 30.78 121 ALA A N 1
ATOM 972 C CA . ALA A 1 121 ? 31.273 -3.901 -8.373 1.00 30.78 121 ALA A CA 1
ATOM 973 C C . ALA A 1 121 ? 31.645 -2.400 -8.480 1.00 30.78 121 ALA A C 1
ATOM 975 O O . ALA A 1 121 ? 30.968 -1.547 -7.912 1.00 30.78 121 ALA A O 1
ATOM 976 N N . ILE A 1 122 ? 32.702 -2.073 -9.240 1.00 31.48 122 ILE A N 1
ATOM 977 C CA . ILE A 1 122 ? 33.114 -0.698 -9.565 1.00 31.48 122 ILE A CA 1
ATOM 978 C C . ILE A 1 122 ? 32.637 -0.277 -10.974 1.00 31.48 122 ILE A C 1
ATOM 980 O O . ILE A 1 122 ? 32.389 0.903 -11.204 1.00 31.48 122 ILE A O 1
ATOM 984 N N . LYS A 1 123 ? 32.438 -1.214 -11.917 1.00 32.22 123 LYS A N 1
ATOM 985 C CA . LYS A 1 123 ? 32.003 -0.904 -13.298 1.00 32.22 123 LYS A CA 1
ATOM 986 C C . LYS A 1 123 ? 30.491 -0.725 -13.478 1.00 32.22 123 LYS A C 1
ATOM 988 O O . LYS A 1 123 ? 30.082 -0.125 -14.466 1.00 32.22 123 LYS A O 1
ATOM 993 N N . SER A 1 124 ? 29.655 -1.180 -12.543 1.00 39.22 124 SER A N 1
ATOM 994 C CA . SER A 1 124 ? 28.203 -0.927 -12.572 1.00 39.22 124 SER A CA 1
ATOM 995 C C . SER A 1 124 ? 27.793 0.464 -12.063 1.00 39.22 124 SER A C 1
ATOM 997 O O . SER A 1 124 ? 26.608 0.776 -12.050 1.00 39.22 124 SER A O 1
ATOM 999 N N . GLN A 1 125 ? 28.744 1.321 -11.675 1.00 47.50 125 GLN A N 1
ATOM 1000 C CA . GLN A 1 125 ? 28.471 2.622 -11.044 1.00 47.50 125 GLN A CA 1
ATOM 1001 C C . GLN A 1 125 ? 28.297 3.788 -12.036 1.00 47.50 125 GLN A C 1
ATOM 1003 O O . GLN A 1 125 ? 28.311 4.943 -11.632 1.00 47.50 125 GLN A O 1
ATOM 1008 N N . GLY A 1 126 ? 28.168 3.524 -13.339 1.00 49.34 126 GLY A N 1
ATOM 1009 C CA . GLY A 1 126 ? 28.073 4.584 -14.345 1.00 49.34 126 GLY A CA 1
ATOM 1010 C C . GLY A 1 126 ? 26.726 5.317 -14.364 1.00 49.34 126 GLY A C 1
ATOM 1011 O O . GLY A 1 126 ? 25.675 4.695 -14.215 1.00 49.34 126 GLY A O 1
ATOM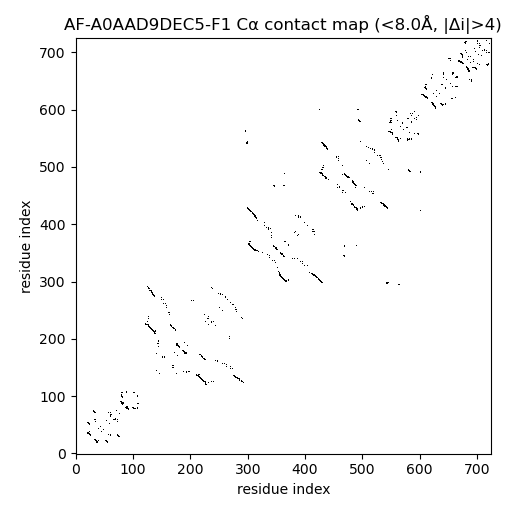 1012 N N . SER A 1 127 ? 26.738 6.632 -14.606 1.00 54.19 127 SER A N 1
ATOM 1013 C CA . SER A 1 127 ? 25.507 7.412 -14.768 1.00 54.19 127 SER A CA 1
ATOM 1014 C C . SER A 1 127 ? 24.838 7.089 -16.109 1.00 54.19 127 SER A C 1
ATOM 1016 O O . SER A 1 127 ? 25.491 7.050 -17.155 1.00 54.19 127 SER A O 1
ATOM 1018 N N . ARG A 1 128 ? 23.524 6.831 -16.077 1.00 60.81 128 ARG A N 1
ATOM 1019 C CA . ARG A 1 128 ? 22.666 6.675 -17.261 1.00 60.81 128 ARG A CA 1
ATOM 1020 C C . ARG A 1 128 ? 21.754 7.886 -17.337 1.00 60.81 128 ARG A C 1
ATOM 1022 O O . ARG A 1 128 ? 21.034 8.146 -16.384 1.00 60.81 128 ARG A O 1
ATOM 1029 N N . ILE A 1 129 ? 21.789 8.616 -18.442 1.00 65.31 129 ILE A N 1
ATOM 1030 C CA . ILE A 1 129 ? 21.023 9.855 -18.595 1.00 65.31 129 ILE A CA 1
ATOM 1031 C C . ILE A 1 129 ? 20.272 9.802 -19.914 1.00 65.31 129 ILE A C 1
ATOM 1033 O O . ILE A 1 129 ? 20.870 9.463 -20.942 1.00 65.31 129 ILE A O 1
ATOM 1037 N N . ARG A 1 130 ? 18.976 10.121 -19.901 1.00 71.38 130 ARG A N 1
ATOM 1038 C CA . ARG A 1 130 ? 18.204 10.273 -21.130 1.00 71.38 130 ARG A CA 1
ATOM 1039 C C . ARG A 1 130 ? 18.084 11.7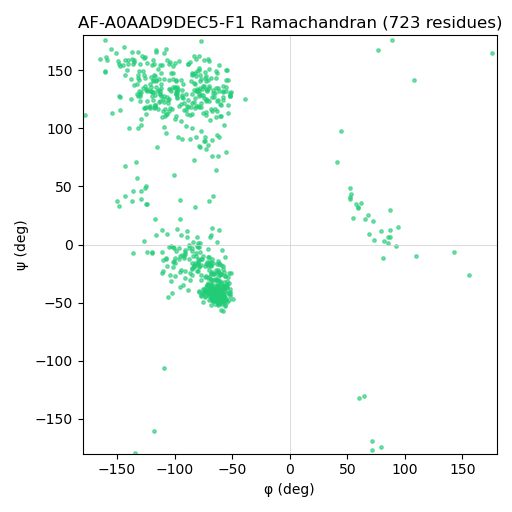51 -21.474 1.00 71.38 130 ARG A C 1
ATOM 1041 O O . ARG A 1 130 ? 17.805 12.585 -20.617 1.00 71.38 130 ARG A O 1
ATOM 1048 N N . TYR A 1 131 ? 18.282 12.055 -22.745 1.00 76.38 131 TYR A N 1
ATOM 1049 C CA . TYR A 1 131 ? 18.109 13.393 -23.292 1.00 76.38 131 TYR A CA 1
ATOM 1050 C C . TYR A 1 131 ? 17.147 13.327 -24.457 1.00 76.38 131 TYR A C 1
ATOM 1052 O O . TYR A 1 131 ? 17.216 12.384 -25.248 1.00 76.38 131 TYR A O 1
ATOM 1060 N N . THR A 1 132 ? 16.323 14.352 -24.596 1.00 79.56 132 THR A N 1
ATOM 1061 C CA . THR A 1 132 ? 15.521 14.583 -25.791 1.00 79.56 132 THR A CA 1
ATOM 1062 C C . THR A 1 132 ? 15.905 15.936 -26.374 1.00 79.56 132 THR A C 1
ATOM 1064 O O . THR A 1 132 ? 16.085 16.899 -25.629 1.00 79.56 132 THR A O 1
ATOM 1067 N N . ILE A 1 133 ? 16.080 16.000 -27.693 1.00 85.00 133 ILE A N 1
ATOM 1068 C CA . ILE A 1 133 ? 16.365 17.242 -28.419 1.00 85.00 133 ILE A CA 1
ATOM 1069 C C . ILE A 1 133 ? 15.559 17.293 -29.711 1.00 85.00 133 ILE A C 1
ATOM 1071 O O . ILE A 1 133 ? 15.412 16.276 -30.386 1.00 85.00 133 ILE A O 1
ATOM 1075 N N . ASP A 1 134 ? 15.081 18.467 -30.084 1.00 86.44 134 ASP A N 1
ATOM 1076 C CA . ASP A 1 134 ? 14.397 18.682 -31.349 1.00 86.44 134 ASP A CA 1
ATOM 1077 C C . ASP A 1 134 ? 15.398 18.818 -32.496 1.00 86.44 134 ASP A C 1
ATOM 1079 O O . ASP A 1 134 ? 16.399 19.542 -32.429 1.00 86.44 134 ASP A O 1
ATOM 1083 N N . LEU A 1 135 ? 15.105 18.103 -33.579 1.00 86.25 135 LEU A N 1
ATOM 1084 C CA . LEU A 1 135 ? 15.806 18.185 -34.848 1.00 86.25 135 LEU A CA 1
ATOM 1085 C C . LEU A 1 135 ? 14.884 18.877 -35.851 1.00 86.25 135 LEU A C 1
ATOM 1087 O O . LEU A 1 135 ? 13.862 18.324 -36.262 1.00 86.25 135 LEU A O 1
ATOM 1091 N N . ASN A 1 136 ? 15.243 20.094 -36.242 1.00 83.00 136 ASN A N 1
ATOM 1092 C CA . ASN A 1 136 ? 14.571 20.818 -37.314 1.00 83.00 136 ASN A CA 1
ATOM 1093 C C . ASN A 1 136 ? 15.042 20.297 -38.671 1.00 83.00 136 ASN A C 1
ATOM 1095 O O . ASN A 1 136 ? 16.190 19.869 -38.808 1.00 83.00 136 ASN A O 1
ATOM 1099 N N . GLU A 1 137 ? 14.161 20.371 -39.670 1.00 83.38 137 GLU A N 1
ATOM 1100 C CA . GLU A 1 137 ? 14.400 19.827 -41.015 1.00 83.38 137 GLU A CA 1
ATOM 1101 C C . GLU A 1 137 ? 14.676 18.310 -40.982 1.00 83.38 137 GLU A C 1
ATOM 1103 O O . GLU A 1 137 ? 15.426 17.759 -41.790 1.00 83.38 137 GLU A O 1
ATOM 1108 N N . PHE A 1 138 ? 14.065 17.622 -40.011 1.00 84.62 138 PHE A N 1
ATOM 1109 C CA . PHE A 1 138 ? 14.172 16.182 -39.810 1.00 84.62 138 PHE A CA 1
ATOM 1110 C C . PHE A 1 138 ? 12.778 15.558 -39.791 1.00 84.62 138 PHE A C 1
ATOM 1112 O O . PHE A 1 138 ? 11.866 16.046 -39.120 1.00 84.62 138 PHE A O 1
ATOM 1119 N N . ALA A 1 139 ? 12.613 14.466 -40.530 1.00 82.12 139 ALA A N 1
ATOM 1120 C CA . ALA A 1 139 ? 11.374 13.703 -40.589 1.00 82.12 139 ALA A CA 1
ATOM 1121 C C . ALA A 1 139 ? 11.595 12.326 -39.975 1.00 82.12 139 ALA A C 1
ATOM 1123 O O . ALA A 1 139 ? 12.645 11.711 -40.164 1.00 82.12 139 ALA A O 1
ATOM 1124 N N . GLU A 1 140 ? 10.581 11.850 -39.264 1.00 82.50 140 GLU A N 1
ATOM 1125 C CA . GLU A 1 140 ? 10.585 10.540 -38.631 1.00 82.50 140 GLU A CA 1
ATOM 1126 C C . GLU A 1 140 ? 10.865 9.414 -39.652 1.00 82.50 140 GLU A C 1
ATOM 1128 O O . GLU A 1 140 ? 10.305 9.433 -40.757 1.00 82.50 140 GLU A O 1
ATOM 1133 N N . PRO A 1 141 ? 11.737 8.437 -39.328 1.00 83.81 141 PRO A N 1
ATOM 1134 C CA . PRO A 1 141 ? 12.043 7.349 -40.245 1.00 83.81 141 PRO A CA 1
ATOM 1135 C C . PRO A 1 141 ? 10.813 6.480 -40.519 1.00 83.81 141 PRO A C 1
ATOM 1137 O O . PRO A 1 141 ? 10.009 6.192 -39.638 1.00 83.81 141 PRO A O 1
ATOM 1140 N N . THR A 1 142 ? 10.689 6.017 -41.762 1.00 82.19 142 THR A N 1
ATOM 1141 C CA . THR A 1 142 ? 9.505 5.268 -42.227 1.00 82.19 142 THR A CA 1
ATOM 1142 C C . THR A 1 142 ? 9.665 3.748 -42.156 1.00 82.19 142 THR A C 1
ATOM 1144 O O . THR A 1 142 ? 8.696 3.012 -42.352 1.00 82.19 142 THR A O 1
ATOM 1147 N N . ASN A 1 143 ? 10.879 3.266 -41.883 1.00 81.56 143 ASN A N 1
ATOM 1148 C CA . ASN A 1 143 ? 11.188 1.854 -41.692 1.00 81.56 143 ASN A CA 1
ATOM 1149 C C . ASN A 1 143 ? 12.380 1.670 -40.743 1.00 81.56 143 ASN A C 1
ATOM 1151 O O . ASN A 1 143 ? 13.135 2.602 -40.453 1.00 81.56 143 ASN A O 1
ATOM 1155 N N . CYS A 1 144 ? 12.539 0.439 -40.256 1.00 79.62 144 CYS A N 1
ATOM 1156 C CA . CYS A 1 144 ? 13.521 0.131 -39.223 1.00 79.62 144 CYS A CA 1
ATOM 1157 C C . CYS A 1 144 ? 14.981 0.206 -39.708 1.00 79.62 144 CYS A C 1
ATOM 1159 O O . CYS A 1 144 ? 15.871 0.513 -38.920 1.00 79.62 144 CYS A O 1
ATOM 1161 N N . GLN A 1 145 ? 15.247 -0.037 -40.999 1.00 80.00 145 GLN A N 1
ATOM 1162 C CA . GLN A 1 145 ? 16.607 0.063 -41.548 1.00 80.00 145 GLN A CA 1
ATOM 1163 C C . GLN A 1 145 ? 17.093 1.512 -41.539 1.00 80.00 145 GLN A C 1
ATOM 1165 O O . GLN A 1 145 ? 18.243 1.777 -41.195 1.00 80.00 145 GLN A O 1
ATOM 1170 N N . ASP A 1 146 ? 16.212 2.443 -41.891 1.00 77.69 146 ASP A N 1
ATOM 1171 C CA . ASP A 1 146 ? 16.536 3.864 -41.902 1.00 77.69 146 ASP A CA 1
ATOM 1172 C C . ASP A 1 146 ? 16.667 4.419 -40.490 1.00 77.69 146 ASP A C 1
ATOM 1174 O O . ASP A 1 146 ? 17.599 5.174 -40.222 1.00 77.69 146 ASP A O 1
ATOM 1178 N N . ALA A 1 147 ? 15.806 3.985 -39.565 1.00 82.19 147 ALA A N 1
ATOM 1179 C CA . ALA A 1 147 ? 15.941 4.324 -38.152 1.00 82.19 147 ALA A CA 1
ATOM 1180 C C . ALA A 1 147 ? 17.309 3.885 -37.594 1.00 82.19 147 ALA A C 1
ATOM 1182 O O . ALA A 1 147 ? 17.992 4.685 -36.955 1.00 82.19 147 ALA A O 1
ATOM 1183 N N . ASP A 1 148 ? 17.744 2.656 -37.897 1.00 81.50 148 ASP A N 1
ATOM 1184 C CA . ASP A 1 148 ? 19.058 2.121 -37.516 1.00 81.50 148 ASP A CA 1
ATOM 1185 C C . ASP A 1 148 ? 20.222 2.901 -38.151 1.00 81.50 148 ASP A C 1
ATOM 1187 O O . ASP A 1 148 ? 21.154 3.326 -37.462 1.00 81.50 148 ASP A O 1
ATOM 1191 N N . ALA A 1 149 ? 20.159 3.156 -39.461 1.00 80.38 149 ALA A N 1
ATOM 1192 C CA . ALA A 1 149 ? 21.198 3.891 -40.176 1.00 80.38 149 ALA A CA 1
ATOM 1193 C C . ALA A 1 149 ? 21.339 5.333 -39.662 1.00 80.38 149 ALA A C 1
ATOM 1195 O O . ALA A 1 149 ? 22.459 5.800 -39.438 1.00 80.38 149 ALA A O 1
ATOM 1196 N N . ILE A 1 150 ? 20.219 6.026 -39.433 1.00 84.50 150 ILE A N 1
ATOM 1197 C CA . ILE A 1 150 ? 20.191 7.373 -38.849 1.00 84.50 150 ILE A CA 1
ATOM 1198 C C . ILE A 1 150 ? 20.768 7.347 -37.431 1.00 84.50 150 ILE A C 1
ATOM 1200 O O . ILE A 1 150 ? 21.689 8.112 -37.130 1.00 84.50 150 ILE A O 1
ATOM 1204 N N . ALA A 1 151 ? 20.283 6.438 -36.580 1.00 85.88 151 ALA A N 1
ATOM 1205 C CA . ALA A 1 151 ? 20.743 6.287 -35.204 1.00 85.88 151 ALA A CA 1
ATOM 1206 C C . ALA A 1 151 ? 22.257 6.069 -35.139 1.00 85.88 151 ALA A C 1
ATOM 1208 O O . ALA A 1 151 ? 22.951 6.765 -34.396 1.00 85.88 151 ALA A O 1
ATOM 1209 N N . LYS A 1 152 ? 22.792 5.160 -35.957 1.00 83.81 152 LYS A N 1
ATOM 1210 C CA . LYS A 1 152 ? 24.224 4.860 -36.005 1.00 83.81 152 LYS A CA 1
ATOM 1211 C C . LYS A 1 152 ? 25.063 6.065 -36.428 1.00 83.81 152 LYS A C 1
ATOM 1213 O O . LYS A 1 152 ? 26.100 6.322 -35.823 1.00 83.81 152 LYS A O 1
ATOM 1218 N N . ARG A 1 153 ? 24.618 6.844 -37.420 1.00 85.06 153 ARG A N 1
ATOM 1219 C CA . ARG A 1 153 ? 25.337 8.055 -37.859 1.00 85.06 153 ARG A CA 1
ATOM 1220 C C . ARG A 1 153 ? 25.359 9.147 -36.815 1.00 85.06 153 ARG A C 1
ATOM 1222 O O . ARG A 1 153 ? 26.396 9.773 -36.617 1.00 85.06 153 ARG A O 1
ATOM 1229 N N . MET A 1 154 ? 24.246 9.346 -36.125 1.00 86.75 154 MET A N 1
ATOM 1230 C CA . MET A 1 154 ? 24.199 10.279 -35.007 1.00 86.75 154 MET A CA 1
ATOM 1231 C C . MET A 1 154 ? 25.124 9.811 -33.877 1.00 86.75 154 MET A C 1
ATOM 1233 O O . MET A 1 154 ? 25.917 10.601 -33.382 1.00 86.75 154 MET A O 1
ATOM 1237 N N . GLN A 1 155 ? 25.124 8.522 -33.527 1.00 87.56 155 GLN A N 1
ATOM 1238 C CA . GLN A 1 155 ? 26.051 7.981 -32.522 1.00 87.56 155 GLN A CA 1
ATOM 1239 C C . GLN A 1 155 ? 27.525 8.190 -32.917 1.00 87.56 155 GLN A C 1
ATOM 1241 O O . GLN A 1 155 ? 28.324 8.633 -32.092 1.00 87.56 155 GLN A O 1
ATOM 1246 N N . GLU A 1 156 ? 27.885 7.934 -34.178 1.00 84.19 156 GLU A N 1
ATOM 1247 C CA . GLU A 1 156 ? 29.236 8.166 -34.711 1.00 84.19 156 GLU A CA 1
ATOM 1248 C C . GLU A 1 156 ? 29.638 9.649 -34.700 1.00 84.19 156 GLU A C 1
ATOM 1250 O O . GLU A 1 156 ? 30.795 9.957 -34.413 1.00 84.19 156 GLU A O 1
ATOM 1255 N N . ALA A 1 157 ? 28.703 10.563 -34.981 1.00 87.94 157 ALA A N 1
ATOM 1256 C CA . ALA A 1 157 ? 28.939 12.005 -34.913 1.00 87.94 157 ALA A CA 1
ATOM 1257 C C . ALA A 1 157 ? 29.234 12.472 -33.482 1.00 87.94 157 ALA A C 1
ATOM 1259 O O . ALA A 1 157 ? 30.115 13.300 -33.260 1.00 87.94 157 ALA A O 1
ATOM 1260 N N . MET A 1 158 ? 28.502 11.925 -32.512 1.00 87.31 158 MET A N 1
ATOM 1261 C CA . MET A 1 158 ? 28.523 12.396 -31.130 1.00 87.31 158 MET A CA 1
ATOM 1262 C C . MET A 1 158 ? 29.633 11.755 -30.290 1.00 87.31 158 MET A C 1
ATOM 1264 O O . MET A 1 158 ? 30.148 12.389 -29.369 1.00 87.31 158 MET A O 1
ATOM 1268 N N . ALA A 1 159 ? 30.018 10.507 -30.583 1.00 83.94 159 ALA A N 1
ATOM 1269 C CA . ALA A 1 159 ? 31.001 9.761 -29.791 1.00 83.94 159 ALA A CA 1
ATOM 1270 C C . ALA A 1 159 ? 32.349 10.496 -29.592 1.00 83.94 159 ALA A C 1
ATOM 1272 O O . ALA A 1 159 ? 32.845 10.495 -28.465 1.00 83.94 159 ALA A O 1
ATOM 1273 N N . PRO A 1 160 ? 32.941 11.170 -30.604 1.00 85.88 160 PRO A N 1
ATOM 1274 C CA . PRO A 1 160 ? 34.204 11.897 -30.437 1.00 85.88 160 PRO A CA 1
ATOM 1275 C C . PRO A 1 160 ? 34.097 13.163 -29.580 1.00 85.88 160 PRO A C 1
ATOM 1277 O O . PRO A 1 160 ? 35.111 13.636 -29.068 1.00 85.88 160 PRO A O 1
ATOM 1280 N N . ALA A 1 161 ? 32.898 13.734 -29.457 1.00 83.44 161 ALA A N 1
ATOM 1281 C CA . ALA A 1 161 ? 32.670 14.988 -28.748 1.00 83.44 161 ALA A CA 1
ATOM 1282 C C . ALA A 1 161 ? 32.408 14.801 -27.247 1.00 83.44 161 ALA A C 1
ATOM 1284 O O . ALA A 1 161 ? 32.431 15.772 -26.489 1.00 83.44 161 ALA A O 1
ATOM 1285 N N . MET A 1 162 ? 32.169 13.564 -26.807 1.00 83.56 162 MET A N 1
ATOM 1286 C CA . MET A 1 162 ? 31.924 13.264 -25.403 1.00 83.56 162 MET A CA 1
ATOM 1287 C C . MET A 1 162 ? 33.214 12.992 -24.619 1.00 83.56 162 MET A C 1
ATOM 1289 O O . MET A 1 162 ? 34.217 12.544 -25.182 1.00 83.56 162 MET A O 1
ATOM 1293 N N . PRO A 1 163 ? 33.200 13.198 -23.287 1.00 79.62 163 PRO A N 1
ATOM 1294 C CA . PRO A 1 163 ? 34.298 12.788 -22.421 1.00 79.62 163 PRO A CA 1
ATOM 1295 C C . PRO A 1 163 ? 34.616 11.291 -22.557 1.00 79.62 163 PRO A C 1
ATOM 1297 O O . PRO A 1 163 ? 33.722 10.471 -22.777 1.00 79.62 163 PRO A O 1
ATOM 1300 N N . SER A 1 164 ? 35.879 10.913 -22.351 1.00 75.06 164 SER A N 1
ATOM 1301 C CA . SER A 1 164 ? 36.298 9.507 -22.377 1.00 75.06 164 SER A CA 1
ATOM 1302 C C . SER A 1 164 ? 35.494 8.643 -21.395 1.00 75.06 164 SER A C 1
ATOM 1304 O O . SER A 1 164 ? 35.162 9.074 -20.289 1.00 75.06 164 SER A O 1
ATOM 1306 N N . GLY A 1 165 ? 35.174 7.413 -21.813 1.00 72.06 165 GLY A N 1
ATOM 1307 C CA . GLY A 1 165 ? 34.322 6.500 -21.040 1.00 72.06 165 GLY A CA 1
ATOM 1308 C C . GLY A 1 165 ? 32.819 6.785 -21.157 1.00 72.06 165 GLY A C 1
ATOM 1309 O O . GLY A 1 165 ? 32.042 6.230 -20.382 1.00 72.06 165 GLY A O 1
ATOM 1310 N N . THR A 1 166 ? 32.410 7.637 -22.104 1.00 76.25 166 THR A N 1
ATOM 1311 C CA . THR A 1 166 ? 31.000 7.908 -22.410 1.00 76.25 166 THR A CA 1
ATOM 1312 C C . THR A 1 166 ? 30.549 7.104 -23.630 1.00 76.25 166 THR A C 1
ATOM 1314 O O . THR A 1 166 ? 31.194 7.144 -24.674 1.00 76.25 166 THR A O 1
ATOM 1317 N N . THR A 1 167 ? 29.426 6.403 -23.511 1.00 78.38 167 THR A N 1
ATOM 1318 C CA . THR A 1 167 ? 28.726 5.721 -24.606 1.00 78.38 167 THR A CA 1
ATOM 1319 C C . THR A 1 167 ? 27.401 6.425 -24.851 1.00 78.38 167 THR A C 1
ATOM 1321 O O . THR A 1 167 ? 26.678 6.714 -23.902 1.00 78.38 167 THR A O 1
ATOM 1324 N N . ILE A 1 168 ? 27.053 6.687 -26.106 1.00 80.44 168 ILE A N 1
ATOM 1325 C CA . ILE A 1 168 ? 25.768 7.288 -26.471 1.00 80.44 168 ILE A CA 1
ATOM 1326 C C . ILE A 1 168 ? 25.011 6.311 -27.352 1.00 80.44 168 ILE A C 1
ATOM 1328 O O . ILE A 1 168 ? 25.553 5.823 -28.339 1.00 80.44 168 ILE A O 1
ATOM 1332 N N . LEU A 1 169 ? 23.748 6.077 -27.019 1.00 81.00 169 LEU A N 1
ATOM 1333 C CA . LEU A 1 169 ? 22.807 5.331 -27.836 1.00 81.00 169 LEU A CA 1
ATOM 1334 C C . LEU A 1 169 ? 21.643 6.243 -28.212 1.00 81.00 169 LEU A C 1
ATOM 1336 O O . LEU A 1 169 ? 20.972 6.781 -27.340 1.00 81.00 169 LEU A O 1
ATOM 1340 N N . VAL A 1 170 ? 21.364 6.391 -29.499 1.00 84.88 170 VAL A N 1
ATOM 1341 C CA . VAL A 1 170 ? 20.057 6.885 -29.958 1.00 84.88 170 VAL A CA 1
ATOM 1342 C C . VAL A 1 170 ? 19.023 5.792 -29.689 1.00 84.88 170 VAL A C 1
ATOM 1344 O O . VAL A 1 170 ? 19.205 4.661 -30.135 1.00 84.88 170 VAL A O 1
ATOM 1347 N N . VAL A 1 171 ? 17.977 6.127 -28.935 1.00 83.31 171 VAL A N 1
ATOM 1348 C CA . VAL A 1 171 ? 16.910 5.204 -28.504 1.00 83.31 171 VAL A CA 1
ATOM 1349 C C . VAL A 1 171 ? 15.525 5.616 -29.005 1.00 83.31 171 VAL A C 1
ATOM 1351 O O . VAL A 1 171 ? 14.564 4.869 -28.828 1.00 83.31 171 VAL A O 1
ATOM 1354 N N . GLY A 1 172 ? 15.406 6.784 -29.639 1.00 83.69 172 GLY A N 1
ATOM 1355 C CA . GLY A 1 172 ? 14.162 7.219 -30.264 1.00 83.69 172 GLY A CA 1
ATOM 1356 C C . GLY A 1 172 ? 14.361 8.316 -31.304 1.00 83.69 172 GLY A C 1
ATOM 1357 O O . GLY A 1 172 ? 15.277 9.131 -31.185 1.00 83.69 172 GLY A O 1
ATOM 1358 N N . LEU A 1 173 ? 13.503 8.314 -32.321 1.00 86.88 173 LEU A N 1
ATOM 1359 C CA . LEU A 1 173 ? 13.414 9.309 -33.392 1.00 86.88 173 LEU A CA 1
ATOM 1360 C C . LEU A 1 173 ? 11.920 9.552 -33.646 1.00 86.88 173 LEU A C 1
ATOM 1362 O O . LEU A 1 173 ? 11.266 8.722 -34.269 1.00 86.88 173 LEU A O 1
ATOM 1366 N N . GLY A 1 174 ? 11.361 10.639 -33.118 1.00 85.75 174 GLY A N 1
ATOM 1367 C CA . GLY A 1 174 ? 9.917 10.871 -33.099 1.00 85.75 174 GLY A CA 1
ATOM 1368 C C . GLY A 1 174 ? 9.184 9.768 -32.334 1.00 85.75 174 GLY A C 1
ATOM 1369 O O . GLY A 1 174 ? 9.592 9.376 -31.237 1.00 85.75 174 GLY A O 1
ATOM 1370 N N . ALA A 1 175 ? 8.114 9.233 -32.918 1.00 82.50 175 ALA A N 1
ATOM 1371 C CA . ALA A 1 175 ? 7.385 8.099 -32.358 1.00 82.50 175 ALA A CA 1
ATOM 1372 C C . ALA A 1 175 ? 8.066 6.732 -32.598 1.00 82.50 175 ALA A C 1
ATOM 1374 O O . ALA A 1 175 ? 7.563 5.722 -32.099 1.00 82.50 175 ALA A O 1
ATOM 1375 N N . VAL A 1 176 ? 9.204 6.662 -33.305 1.00 83.12 176 VAL A N 1
ATOM 1376 C CA . VAL A 1 176 ? 10.007 5.434 -33.440 1.00 83.12 176 VAL A CA 1
ATOM 1377 C C . VAL A 1 176 ? 10.840 5.214 -32.188 1.00 83.12 176 VAL A C 1
ATOM 1379 O O . VAL A 1 176 ? 11.627 6.079 -31.803 1.00 83.12 176 VAL A O 1
ATOM 1382 N N . THR A 1 177 ? 10.750 4.020 -31.603 1.00 82.94 177 THR A N 1
ATOM 1383 C CA . THR A 1 177 ? 11.681 3.574 -30.559 1.00 82.94 177 THR A CA 1
ATOM 1384 C C . THR A 1 177 ? 12.715 2.618 -31.138 1.00 82.94 177 THR A C 1
ATOM 1386 O O . THR A 1 177 ? 12.404 1.813 -32.015 1.00 82.94 177 THR A O 1
ATOM 1389 N N . ILE A 1 178 ? 13.954 2.720 -30.661 1.00 79.38 178 ILE A N 1
ATOM 1390 C CA . ILE A 1 178 ? 15.091 1.933 -31.142 1.00 79.38 178 ILE A CA 1
ATOM 1391 C C . ILE A 1 178 ? 15.721 1.217 -29.952 1.00 79.38 178 ILE A C 1
ATOM 1393 O O . ILE A 1 178 ? 16.223 1.851 -29.020 1.00 79.38 178 ILE A O 1
ATOM 1397 N N . GLU A 1 179 ? 15.717 -0.110 -29.996 1.00 76.44 179 GLU A N 1
ATOM 1398 C CA . GLU A 1 179 ? 16.371 -0.963 -29.015 1.00 76.44 179 GLU A CA 1
ATOM 1399 C C . GLU A 1 179 ? 17.569 -1.659 -29.664 1.00 76.44 179 GLU A C 1
ATOM 1401 O O . GLU A 1 179 ? 17.438 -2.510 -30.545 1.00 76.44 179 GLU A O 1
ATOM 1406 N N . ASN A 1 180 ? 18.765 -1.241 -29.244 1.00 61.38 180 ASN A N 1
ATOM 1407 C CA . ASN A 1 180 ? 20.018 -1.833 -29.692 1.00 61.38 180 ASN A CA 1
ATOM 1408 C C . ASN A 1 180 ? 20.307 -3.060 -28.827 1.00 61.38 180 ASN A C 1
ATOM 1410 O O . ASN A 1 180 ? 20.796 -2.922 -27.702 1.00 61.38 180 ASN A O 1
ATOM 1414 N N . ASP A 1 181 ? 20.008 -4.252 -29.342 1.00 44.47 181 ASP A N 1
ATOM 1415 C CA . ASP A 1 181 ? 20.358 -5.491 -28.662 1.00 44.47 181 ASP A CA 1
ATOM 1416 C C . ASP A 1 181 ? 21.853 -5.788 -28.856 1.00 44.47 181 ASP A C 1
ATOM 1418 O O . ASP A 1 181 ? 22.305 -6.315 -29.880 1.00 44.47 181 ASP A O 1
ATOM 1422 N N . VAL A 1 182 ? 22.635 -5.418 -27.844 1.00 37.84 182 VAL A N 1
ATOM 1423 C CA . VAL A 1 182 ? 24.082 -5.664 -27.772 1.00 37.84 182 VAL A CA 1
ATOM 1424 C C . VAL A 1 182 ? 24.442 -7.156 -27.782 1.00 37.84 182 VAL A C 1
ATOM 1426 O O . VAL A 1 182 ? 25.595 -7.473 -28.070 1.00 37.84 182 VAL A O 1
ATOM 1429 N N . ALA A 1 183 ? 23.501 -8.068 -27.509 1.00 29.95 183 ALA A N 1
ATOM 1430 C CA . ALA A 1 183 ? 23.737 -9.512 -27.502 1.00 29.95 183 ALA A CA 1
ATOM 1431 C C . ALA A 1 183 ? 23.579 -10.168 -28.886 1.00 29.95 183 ALA A C 1
ATOM 1433 O O . ALA A 1 183 ? 24.195 -11.204 -29.130 1.00 29.95 183 ALA A O 1
ATOM 1434 N N . PHE A 1 184 ? 22.813 -9.568 -29.804 1.00 33.09 184 PHE A N 1
ATOM 1435 C CA . PHE A 1 184 ? 22.551 -10.145 -31.134 1.00 33.09 184 PHE A CA 1
ATOM 1436 C C . PHE A 1 184 ? 23.016 -9.273 -32.307 1.00 33.09 184 PHE A C 1
ATOM 1438 O O . PHE A 1 184 ? 22.991 -9.726 -33.451 1.00 33.09 184 PHE A O 1
ATOM 1445 N N . GLY A 1 185 ? 23.464 -8.037 -32.057 1.00 43.22 185 GLY A N 1
ATOM 1446 C CA . GLY A 1 185 ? 23.915 -7.129 -33.119 1.00 43.22 185 GLY A CA 1
ATOM 1447 C C . GLY A 1 185 ? 22.790 -6.710 -34.070 1.00 43.22 185 GLY A C 1
ATOM 1448 O O . GLY A 1 185 ? 23.054 -6.336 -35.212 1.00 43.22 185 GLY A O 1
ATOM 1449 N N . THR A 1 186 ? 21.540 -6.798 -33.612 1.00 52.19 186 THR A N 1
ATOM 1450 C CA . THR A 1 186 ? 20.341 -6.445 -34.375 1.00 52.19 186 THR A CA 1
ATOM 1451 C C . THR A 1 186 ? 19.585 -5.327 -33.678 1.00 52.19 186 THR A C 1
ATOM 1453 O O . THR A 1 186 ? 19.295 -5.417 -32.486 1.00 52.19 186 THR A O 1
ATOM 1456 N N . THR A 1 187 ? 19.219 -4.307 -34.443 1.00 65.88 187 THR A N 1
ATOM 1457 C CA . THR A 1 187 ? 18.376 -3.201 -33.990 1.00 65.88 187 THR A CA 1
ATOM 1458 C C . THR A 1 187 ? 16.911 -3.607 -34.084 1.00 65.88 187 THR A C 1
ATOM 1460 O O . THR A 1 187 ? 16.440 -3.989 -35.159 1.00 65.88 187 THR A O 1
ATOM 1463 N N . GLN A 1 188 ? 16.189 -3.548 -32.965 1.00 75.94 188 GLN A N 1
ATOM 1464 C CA . GLN A 1 188 ? 14.740 -3.734 -32.935 1.00 75.94 188 GLN A CA 1
ATOM 1465 C C . GLN A 1 188 ? 14.058 -2.368 -32.921 1.00 75.94 188 GLN A C 1
ATOM 1467 O O . GLN A 1 188 ? 14.392 -1.509 -32.106 1.00 75.94 188 GLN A O 1
ATOM 1472 N N . CYS A 1 189 ? 13.096 -2.166 -33.821 1.00 76.56 189 CYS A N 1
ATOM 1473 C CA . CYS A 1 189 ? 12.303 -0.943 -33.848 1.00 76.56 189 CYS A CA 1
ATOM 1474 C C . CYS A 1 189 ? 10.920 -1.184 -33.246 1.00 76.56 189 CYS A C 1
ATOM 1476 O O . CYS A 1 189 ? 10.232 -2.146 -33.598 1.00 76.56 189 CYS A O 1
ATOM 1478 N N . GLY A 1 190 ? 10.510 -0.291 -32.354 1.00 80.75 190 GLY A N 1
ATOM 1479 C CA . GLY A 1 190 ? 9.175 -0.235 -31.773 1.00 80.75 190 GLY A CA 1
ATOM 1480 C C . GLY A 1 190 ? 8.465 1.075 -32.116 1.00 80.75 190 GLY A C 1
ATOM 1481 O O . GLY A 1 190 ? 8.809 1.762 -33.082 1.00 80.75 190 GLY A O 1
ATOM 1482 N N . GLY A 1 191 ? 7.444 1.417 -31.329 1.00 84.56 191 GLY A N 1
ATOM 1483 C CA . GLY A 1 191 ? 6.655 2.629 -31.542 1.00 84.56 191 GLY A CA 1
ATOM 1484 C C . GLY A 1 191 ? 5.890 2.593 -32.868 1.00 84.56 191 GLY A C 1
ATOM 1485 O O . GLY A 1 191 ? 5.238 1.593 -33.177 1.00 84.56 191 GLY A O 1
ATOM 1486 N N . SER A 1 192 ? 5.992 3.655 -33.671 1.00 79.81 192 SER A N 1
ATOM 1487 C CA . SER A 1 192 ? 5.330 3.759 -34.985 1.00 79.81 192 SER A CA 1
ATOM 1488 C C . SER A 1 192 ? 5.791 2.701 -36.008 1.00 79.81 192 SER A C 1
ATOM 1490 O O . SER A 1 192 ? 5.096 2.464 -36.998 1.00 79.81 192 SER A O 1
ATOM 1492 N N . LEU A 1 193 ? 6.910 2.006 -35.752 1.00 81.12 193 LEU A N 1
ATOM 1493 C CA . LEU A 1 193 ? 7.463 0.938 -36.600 1.00 81.12 193 LEU A CA 1
ATOM 1494 C C . LEU A 1 193 ? 7.383 -0.466 -35.977 1.00 81.12 193 LEU A C 1
ATOM 1496 O O . LEU A 1 193 ? 7.998 -1.404 -36.496 1.00 81.12 193 LEU A O 1
ATOM 1500 N N . ALA A 1 194 ? 6.628 -0.639 -34.888 1.00 80.31 194 ALA A N 1
ATOM 1501 C CA . ALA A 1 194 ? 6.503 -1.926 -34.209 1.00 80.31 194 ALA A CA 1
ATOM 1502 C C . ALA A 1 194 ? 6.031 -3.048 -35.160 1.00 80.31 194 ALA A C 1
ATOM 1504 O O . ALA A 1 194 ? 5.063 -2.900 -35.907 1.00 80.31 194 ALA A O 1
ATOM 1505 N N . GLY A 1 195 ? 6.716 -4.196 -35.119 1.00 64.75 195 GLY A N 1
ATOM 1506 C CA . GLY A 1 195 ? 6.389 -5.378 -35.928 1.00 64.75 195 GLY A CA 1
ATOM 1507 C C . GLY A 1 195 ? 6.979 -5.393 -37.344 1.00 64.75 195 GLY A C 1
ATOM 1508 O O . GLY A 1 195 ? 6.762 -6.358 -38.079 1.00 64.75 195 GLY A O 1
ATOM 1509 N N . GLN A 1 196 ? 7.748 -4.374 -37.741 1.00 70.31 196 GLN A N 1
ATOM 1510 C CA . GLN A 1 196 ? 8.507 -4.411 -38.993 1.00 70.31 196 GLN A CA 1
ATOM 1511 C C . GLN A 1 196 ? 9.795 -5.232 -38.834 1.00 70.31 196 GLN A C 1
ATOM 1513 O O . GLN A 1 196 ? 10.560 -5.039 -37.894 1.00 70.31 196 GLN A O 1
ATOM 1518 N N . SER A 1 197 ? 10.054 -6.147 -39.773 1.00 60.19 197 SER A N 1
ATOM 1519 C CA . SER A 1 197 ? 11.286 -6.945 -39.803 1.00 60.19 197 SER A CA 1
ATOM 1520 C C . SER A 1 197 ? 12.419 -6.230 -40.544 1.00 60.19 197 SER A C 1
ATOM 1522 O O . SER A 1 197 ? 12.197 -5.360 -41.392 1.00 60.19 197 SER A O 1
ATOM 1524 N N . TYR A 1 198 ? 13.658 -6.614 -40.225 1.00 60.78 198 TYR A N 1
ATOM 1525 C CA . TYR A 1 198 ? 14.839 -6.089 -40.894 1.00 60.78 198 TYR A CA 1
ATOM 1526 C C . TYR A 1 198 ? 14.888 -6.550 -42.371 1.00 60.78 198 TYR A C 1
ATOM 1528 O O . TYR A 1 198 ? 15.024 -7.741 -42.637 1.00 60.78 198 TYR A O 1
ATOM 1536 N N . GLN A 1 199 ? 14.785 -5.636 -43.346 1.00 56.38 199 GLN A N 1
ATOM 1537 C CA . GLN A 1 199 ? 14.660 -5.950 -44.781 1.00 56.38 199 GLN A CA 1
ATOM 1538 C C . GLN A 1 199 ? 15.981 -6.356 -45.475 1.00 56.38 199 GLN A C 1
ATOM 1540 O O . GLN A 1 199 ? 15.988 -6.649 -46.668 1.00 56.38 199 GLN A O 1
ATOM 1545 N N . GLY A 1 200 ? 17.104 -6.428 -44.750 1.00 47.78 200 GLY A N 1
ATOM 1546 C CA . GLY A 1 200 ? 18.282 -7.215 -45.148 1.00 47.78 200 GLY A CA 1
ATOM 1547 C C . GLY A 1 200 ? 19.089 -6.748 -46.371 1.00 47.78 200 GLY A C 1
ATOM 1548 O O . GLY A 1 200 ? 19.988 -7.472 -46.793 1.00 47.78 200 GLY A O 1
ATOM 1549 N N . SER A 1 201 ? 18.833 -5.568 -46.946 1.00 50.31 201 SER A N 1
ATOM 1550 C CA . SER A 1 201 ? 19.575 -5.085 -48.120 1.00 50.31 201 SER A CA 1
ATOM 1551 C C . SER A 1 201 ? 20.112 -3.664 -47.936 1.00 50.31 201 SER A C 1
ATOM 1553 O O . SER A 1 201 ? 19.400 -2.686 -48.128 1.00 50.31 201 SER A O 1
ATOM 1555 N N . TRP A 1 202 ? 21.415 -3.548 -47.661 1.00 47.00 202 TRP A N 1
ATOM 1556 C CA . TRP A 1 202 ? 22.169 -2.283 -47.563 1.00 47.00 202 TRP A CA 1
ATOM 1557 C C . TRP A 1 202 ? 22.341 -1.536 -48.906 1.00 47.00 202 TRP A C 1
ATOM 1559 O O . TRP A 1 202 ? 23.126 -0.595 -48.999 1.00 47.00 202 TRP A O 1
ATOM 1569 N N . SER A 1 203 ? 21.676 -1.987 -49.976 1.00 42.44 203 SER A N 1
ATOM 1570 C CA . SER A 1 203 ? 21.938 -1.549 -51.356 1.00 42.44 203 SER A CA 1
ATOM 1571 C C . SER A 1 203 ? 20.928 -0.551 -51.925 1.00 42.44 203 SER A C 1
ATOM 1573 O O . SER A 1 203 ? 21.104 -0.083 -53.050 1.00 42.44 203 SER A O 1
ATOM 1575 N N . LEU A 1 204 ? 19.898 -0.177 -51.166 1.00 45.16 204 LEU A N 1
ATOM 1576 C CA . LEU A 1 204 ? 18.938 0.834 -51.598 1.00 45.16 204 LEU A CA 1
ATOM 1577 C C . LEU A 1 204 ? 19.325 2.180 -50.991 1.00 45.16 204 LEU A C 1
ATOM 1579 O O . LEU A 1 204 ? 18.937 2.515 -49.880 1.00 45.16 204 LEU A O 1
ATOM 1583 N N . GLY A 1 205 ? 20.111 2.957 -51.738 1.00 44.94 205 GLY A N 1
ATOM 1584 C CA . GLY A 1 205 ? 20.207 4.392 -51.498 1.00 44.94 205 GLY A CA 1
ATOM 1585 C C . GLY A 1 205 ? 18.835 5.008 -51.743 1.00 44.94 205 GLY A C 1
ATOM 1586 O O . GLY A 1 205 ? 18.481 5.279 -52.891 1.00 44.94 205 GLY A O 1
ATOM 1587 N N . VAL A 1 206 ? 18.042 5.166 -50.685 1.00 48.75 206 VAL A N 1
ATOM 1588 C CA . VAL A 1 206 ? 16.768 5.874 -50.762 1.00 48.75 206 VAL A CA 1
ATOM 1589 C C . VAL A 1 206 ? 17.103 7.360 -50.836 1.00 48.75 206 VAL A C 1
ATOM 1591 O O . VAL A 1 206 ? 17.697 7.936 -49.924 1.00 48.75 206 VAL A O 1
ATOM 1594 N N . ASP A 1 207 ? 16.809 7.966 -51.983 1.00 48.09 207 ASP A N 1
ATOM 1595 C CA . ASP A 1 207 ? 16.963 9.401 -52.192 1.00 48.09 207 ASP A CA 1
ATOM 1596 C C . ASP A 1 207 ? 15.820 10.097 -51.443 1.00 48.09 207 ASP A C 1
ATOM 1598 O O . ASP A 1 207 ? 14.713 10.249 -51.959 1.00 48.09 207 ASP A O 1
ATOM 1602 N N . TYR A 1 208 ? 16.061 10.418 -50.174 1.00 53.16 208 TYR A N 1
ATOM 1603 C CA . TYR A 1 208 ? 15.121 11.165 -49.350 1.00 53.16 208 TYR A CA 1
ATOM 1604 C C . TYR A 1 208 ? 15.049 12.603 -49.863 1.00 53.16 208 TYR A C 1
ATOM 1606 O O . TYR A 1 208 ? 15.991 13.378 -49.711 1.00 53.16 208 TYR A O 1
ATOM 1614 N N . THR A 1 209 ? 13.943 12.946 -50.521 1.00 50.84 209 THR A N 1
ATOM 1615 C CA . THR A 1 209 ? 13.615 14.332 -50.860 1.00 50.84 209 THR A CA 1
ATOM 1616 C C . THR A 1 209 ? 13.336 15.116 -49.582 1.00 50.84 209 THR A C 1
ATOM 1618 O O . THR A 1 209 ? 12.534 14.658 -48.768 1.00 50.84 209 THR A O 1
ATOM 1621 N N . ASP A 1 210 ? 13.977 16.280 -49.447 1.00 52.72 210 ASP A N 1
ATOM 1622 C CA . ASP A 1 210 ? 13.805 17.249 -48.358 1.00 52.72 210 ASP A CA 1
ATOM 1623 C C . ASP A 1 210 ? 12.338 17.392 -47.920 1.00 52.72 210 ASP A C 1
ATOM 1625 O O . ASP A 1 210 ? 11.490 17.741 -48.751 1.00 52.72 210 ASP A O 1
ATOM 1629 N N . PRO A 1 211 ? 12.019 17.206 -46.629 1.00 51.75 211 PRO A N 1
ATOM 1630 C CA . PRO A 1 211 ? 10.819 17.760 -46.036 1.00 51.75 211 PRO A CA 1
ATOM 1631 C C . PRO A 1 211 ? 11.173 19.113 -45.397 1.00 51.75 211 PRO A C 1
ATOM 1633 O O . PRO A 1 211 ? 11.559 19.142 -44.230 1.00 51.75 211 PRO A O 1
ATOM 1636 N N . PRO A 1 212 ? 11.060 20.244 -46.123 1.00 54.66 212 PRO A N 1
ATOM 1637 C CA . PRO A 1 212 ? 11.217 21.546 -45.500 1.00 54.66 212 PRO A CA 1
ATOM 1638 C C . PRO A 1 212 ? 10.133 21.747 -44.431 1.00 54.66 212 PRO A C 1
ATOM 1640 O O . PRO A 1 212 ? 8.937 21.678 -44.732 1.00 54.66 212 PRO A O 1
ATOM 1643 N N . GLY A 1 213 ? 10.548 22.033 -43.200 1.00 61.69 213 GLY A N 1
ATOM 1644 C CA . GLY A 1 213 ? 9.690 22.483 -42.104 1.00 61.69 213 GLY A CA 1
ATOM 1645 C C . GLY A 1 213 ? 9.155 21.408 -41.154 1.00 61.69 213 GLY A C 1
ATOM 1646 O O . GLY A 1 213 ? 8.219 21.705 -40.411 1.00 61.69 213 GLY A O 1
ATOM 1647 N N . THR A 1 214 ? 9.696 20.185 -41.144 1.00 72.81 214 THR A N 1
ATOM 1648 C CA . THR A 1 214 ? 9.355 19.187 -40.110 1.00 72.81 214 THR A CA 1
ATOM 1649 C C . THR A 1 214 ? 10.345 19.230 -38.949 1.00 72.81 214 THR A C 1
ATOM 1651 O O . THR A 1 214 ? 11.555 19.137 -39.157 1.00 72.81 214 THR A O 1
ATOM 1654 N N . THR A 1 215 ? 9.824 19.336 -37.727 1.00 79.44 215 THR A N 1
ATOM 1655 C CA . THR A 1 215 ? 10.594 19.195 -36.485 1.00 79.44 215 THR A CA 1
ATOM 1656 C C . THR A 1 215 ? 10.255 17.848 -35.860 1.00 79.44 215 THR A C 1
ATOM 1658 O O . THR A 1 215 ? 9.083 17.556 -35.623 1.00 79.44 215 THR A O 1
ATOM 1661 N N . THR A 1 216 ? 11.270 17.026 -35.610 1.00 83.75 216 THR A N 1
ATOM 1662 C CA . THR A 1 216 ? 11.127 15.703 -34.990 1.00 83.75 216 THR A CA 1
ATOM 1663 C C . THR A 1 216 ? 12.112 15.603 -33.832 1.00 83.75 216 THR A C 1
ATOM 1665 O O . THR A 1 216 ? 13.292 15.908 -34.001 1.00 83.75 216 THR A O 1
ATOM 1668 N N . TYR A 1 217 ? 11.659 15.163 -32.660 1.00 83.19 217 TYR A N 1
ATOM 1669 C CA . TYR A 1 217 ? 12.545 14.994 -31.511 1.00 83.19 217 TYR A CA 1
ATOM 1670 C C . TYR A 1 217 ? 13.382 13.714 -31.629 1.00 83.19 217 TYR A C 1
ATOM 1672 O O . TYR A 1 217 ? 12.923 12.691 -32.133 1.00 83.19 217 TYR A O 1
ATOM 1680 N N . ALA A 1 218 ? 14.615 13.745 -31.144 1.00 85.62 218 ALA A N 1
ATOM 1681 C CA . ALA A 1 218 ? 15.488 12.588 -31.012 1.00 85.62 218 ALA A CA 1
ATOM 1682 C C . ALA A 1 218 ? 15.789 12.332 -29.538 1.00 85.62 218 ALA A C 1
ATOM 1684 O O . ALA A 1 218 ? 16.112 13.255 -28.787 1.00 85.62 218 ALA A O 1
ATOM 1685 N N . THR A 1 219 ? 15.710 11.067 -29.135 1.00 81.38 219 THR A N 1
ATOM 1686 C CA . THR A 1 219 ? 15.976 10.632 -27.765 1.00 81.38 219 THR A CA 1
ATOM 1687 C C . THR A 1 219 ? 17.285 9.856 -27.706 1.00 81.38 219 THR A C 1
ATOM 1689 O O . THR A 1 219 ? 17.486 8.874 -28.425 1.00 81.38 219 THR A O 1
ATOM 1692 N N . PHE A 1 220 ? 18.165 10.261 -26.796 1.00 82.38 220 PHE A N 1
ATOM 1693 C CA . PHE A 1 220 ? 19.473 9.662 -26.560 1.00 82.38 220 PHE A CA 1
ATOM 1694 C C . PHE A 1 220 ? 19.545 9.097 -25.153 1.00 82.38 220 PHE A C 1
ATOM 1696 O O . PHE A 1 220 ? 19.031 9.684 -24.205 1.00 82.38 220 PHE A O 1
ATOM 1703 N N . ARG A 1 221 ? 20.255 7.988 -25.003 1.00 74.94 221 ARG A N 1
ATOM 1704 C CA . ARG A 1 221 ? 20.680 7.424 -23.732 1.00 74.94 221 ARG A CA 1
ATOM 1705 C C . ARG A 1 221 ? 22.197 7.501 -23.662 1.00 74.94 221 ARG A C 1
ATOM 1707 O O . ARG A 1 221 ? 22.894 6.884 -24.464 1.00 74.94 221 ARG A O 1
ATOM 1714 N N . VAL A 1 222 ? 22.701 8.266 -22.709 1.00 77.06 222 VAL A N 1
ATOM 1715 C CA . VAL A 1 222 ? 24.130 8.472 -22.487 1.00 77.06 222 VAL A CA 1
ATOM 1716 C C . VAL A 1 222 ? 24.537 7.699 -21.244 1.00 77.06 222 VAL A C 1
ATOM 1718 O O . VAL A 1 222 ? 23.927 7.842 -20.187 1.00 77.06 222 VAL A O 1
ATOM 1721 N N . PHE A 1 223 ? 25.563 6.875 -21.381 1.00 71.25 223 PHE A N 1
ATOM 1722 C CA . PHE A 1 223 ? 26.162 6.088 -20.317 1.00 71.25 223 PHE A CA 1
ATOM 1723 C C . PHE A 1 223 ? 27.556 6.624 -20.068 1.00 71.25 223 PHE A C 1
ATOM 1725 O O . PHE A 1 223 ? 28.332 6.729 -21.013 1.00 71.25 223 PHE A O 1
ATOM 1732 N N . ARG A 1 224 ? 27.911 6.915 -18.823 1.00 70.81 224 ARG A N 1
ATOM 1733 C CA . ARG A 1 224 ? 29.289 7.267 -18.484 1.00 70.81 224 ARG A CA 1
ATOM 1734 C C . ARG A 1 224 ? 29.796 6.388 -17.365 1.00 70.81 224 ARG A C 1
ATOM 1736 O O . ARG A 1 224 ? 29.248 6.416 -16.269 1.00 70.81 224 ARG A O 1
ATOM 1743 N N . GLU A 1 225 ? 30.834 5.609 -17.645 1.00 65.69 225 GLU A N 1
ATOM 1744 C CA . GLU A 1 225 ? 31.421 4.709 -16.654 1.00 65.69 225 GLU A CA 1
ATOM 1745 C C . GLU A 1 225 ? 32.204 5.482 -15.590 1.00 65.69 225 GLU A C 1
ATOM 1747 O O . GLU A 1 225 ? 32.947 6.425 -15.882 1.00 65.69 225 GLU A O 1
ATOM 1752 N N . CYS A 1 226 ? 32.082 5.036 -14.342 1.00 61.22 226 CYS A N 1
ATOM 1753 C CA . CYS A 1 226 ? 32.957 5.485 -13.274 1.00 61.22 226 CYS A CA 1
ATOM 1754 C C . CYS A 1 226 ? 34.346 4.876 -13.450 1.00 61.22 226 CYS A C 1
ATOM 1756 O O . CYS A 1 226 ? 34.519 3.659 -13.531 1.00 61.22 226 CYS A O 1
ATOM 1758 N N . THR A 1 227 ? 35.368 5.728 -13.492 1.00 60.81 227 THR A N 1
ATOM 1759 C CA . THR A 1 227 ? 36.751 5.259 -13.399 1.00 60.81 227 THR A CA 1
ATOM 1760 C C . THR A 1 227 ? 37.024 4.764 -11.978 1.00 60.81 227 THR A C 1
ATOM 1762 O O . THR A 1 227 ? 36.370 5.189 -11.024 1.00 60.81 227 THR A O 1
ATOM 1765 N N . SER A 1 228 ? 38.031 3.902 -11.803 1.00 50.34 228 SER A N 1
ATOM 1766 C CA . SER A 1 228 ? 38.396 3.296 -10.509 1.00 50.34 228 SER A CA 1
ATOM 1767 C C . SER A 1 228 ? 38.757 4.291 -9.390 1.00 50.34 228 SER A C 1
ATOM 1769 O O . SER A 1 228 ? 39.018 3.871 -8.268 1.00 50.34 228 SER A O 1
ATOM 1771 N N . SER A 1 229 ? 38.801 5.593 -9.682 1.00 53.22 229 SER A N 1
ATOM 1772 C CA . SER A 1 229 ? 39.073 6.677 -8.736 1.00 53.22 229 SER A CA 1
ATOM 1773 C C . SER A 1 229 ? 38.008 7.788 -8.724 1.00 53.22 229 SER A C 1
ATOM 1775 O O . SER A 1 229 ? 38.230 8.797 -8.064 1.00 53.22 229 SER A O 1
ATOM 1777 N N . GLY A 1 230 ? 36.916 7.674 -9.496 1.00 54.41 230 GLY A N 1
ATOM 1778 C CA . GLY A 1 230 ? 36.056 8.817 -9.852 1.00 54.41 230 GLY A CA 1
ATOM 1779 C C . GLY A 1 230 ? 34.680 8.907 -9.184 1.00 54.41 230 GLY A C 1
ATOM 1780 O O . GLY A 1 230 ? 34.053 9.954 -9.294 1.00 54.41 230 GLY A O 1
ATOM 1781 N N . CYS A 1 231 ? 34.208 7.857 -8.508 1.00 62.81 231 CYS A N 1
ATOM 1782 C CA . CYS A 1 231 ? 32.838 7.774 -7.982 1.00 62.81 231 CYS A CA 1
ATOM 1783 C C . CYS A 1 231 ? 32.800 7.069 -6.622 1.00 62.81 231 CYS A C 1
ATOM 1785 O O . CYS A 1 231 ? 32.336 5.941 -6.493 1.00 62.81 231 CYS A O 1
ATOM 1787 N N . THR A 1 232 ? 33.367 7.689 -5.594 1.00 55.31 232 THR A N 1
ATOM 1788 C CA . THR A 1 232 ? 33.467 7.077 -4.260 1.00 55.31 232 THR A CA 1
ATOM 1789 C C . THR A 1 232 ? 32.199 7.243 -3.425 1.00 55.31 232 THR A C 1
ATOM 1791 O O . THR A 1 232 ? 31.959 6.468 -2.505 1.00 55.31 232 THR A O 1
ATOM 1794 N N . ASP A 1 233 ? 31.340 8.200 -3.766 1.00 56.62 233 ASP A N 1
ATOM 1795 C CA . ASP A 1 233 ? 30.217 8.680 -2.948 1.00 56.62 233 ASP A CA 1
ATOM 1796 C C . ASP A 1 233 ? 29.120 9.294 -3.840 1.00 56.62 233 ASP A C 1
ATOM 1798 O O . ASP A 1 233 ? 29.314 9.451 -5.043 1.00 56.62 233 ASP A O 1
ATOM 1802 N N . ALA A 1 234 ? 27.931 9.563 -3.296 1.00 51.78 234 ALA A N 1
ATOM 1803 C CA . ALA A 1 234 ? 26.797 10.062 -4.085 1.00 51.78 234 ALA A CA 1
ATOM 1804 C C . ALA A 1 234 ? 27.095 11.423 -4.745 1.00 51.78 234 ALA A C 1
ATOM 1806 O O . ALA A 1 234 ? 26.645 11.707 -5.855 1.00 51.78 234 ALA A O 1
ATOM 1807 N N . GLN A 1 235 ? 27.919 12.250 -4.096 1.00 60.28 235 GLN A N 1
ATOM 1808 C CA . GLN A 1 235 ? 28.263 13.588 -4.571 1.00 60.28 235 GLN A CA 1
ATOM 1809 C C . GLN A 1 235 ? 29.214 13.565 -5.777 1.00 60.28 235 GLN A C 1
ATOM 1811 O O . GLN A 1 235 ? 29.072 14.373 -6.698 1.00 60.28 235 GLN A O 1
ATOM 1816 N N . SER A 1 236 ? 30.159 12.626 -5.819 1.00 66.62 236 SER A N 1
ATOM 1817 C CA . SER A 1 236 ? 31.050 12.423 -6.969 1.00 66.62 236 SER A CA 1
ATOM 1818 C C . SER A 1 236 ? 30.301 11.910 -8.201 1.00 66.62 236 SER A C 1
ATOM 1820 O O . SER A 1 236 ? 30.601 12.341 -9.315 1.00 66.62 236 SER A O 1
ATOM 1822 N N . VAL A 1 237 ? 29.263 11.090 -8.023 1.00 59.03 237 VAL A N 1
ATOM 1823 C CA . VAL A 1 237 ? 28.411 10.656 -9.140 1.00 59.03 237 VAL A CA 1
ATOM 1824 C C . VAL A 1 237 ? 27.450 11.763 -9.595 1.00 59.03 237 VAL A C 1
ATOM 1826 O O . VAL A 1 237 ? 27.302 11.961 -10.799 1.00 59.03 237 VAL A O 1
ATOM 1829 N N . GLN A 1 238 ? 26.882 12.562 -8.682 1.00 63.19 238 GLN A N 1
ATOM 1830 C CA . GLN A 1 238 ? 26.125 13.770 -9.053 1.00 63.19 238 GLN A CA 1
ATOM 1831 C C . GLN A 1 238 ? 26.998 14.736 -9.867 1.00 63.19 238 GLN A C 1
ATOM 1833 O O . GLN A 1 238 ? 26.591 15.237 -10.909 1.00 63.19 238 GLN A O 1
ATOM 1838 N N . THR A 1 239 ? 28.253 14.925 -9.455 1.00 73.56 239 THR A N 1
ATOM 1839 C CA . THR A 1 239 ? 29.219 15.738 -10.205 1.00 73.56 239 THR A CA 1
ATOM 1840 C C . THR A 1 239 ? 29.488 15.149 -11.595 1.00 73.56 239 THR A C 1
ATOM 1842 O O . THR A 1 239 ? 29.603 15.889 -12.577 1.00 73.56 239 THR A O 1
ATOM 1845 N N . LEU A 1 240 ? 29.571 13.817 -11.714 1.00 73.69 240 LEU A N 1
ATOM 1846 C CA . LEU A 1 240 ? 29.705 13.124 -12.997 1.00 73.69 240 LEU A CA 1
ATOM 1847 C C . LEU A 1 240 ? 28.473 13.347 -13.885 1.00 73.69 240 LEU A C 1
ATOM 1849 O O . LEU A 1 240 ? 28.633 13.603 -15.081 1.00 73.69 240 LEU A O 1
ATOM 1853 N N . TYR A 1 241 ? 27.269 13.280 -13.313 1.00 72.25 241 TYR A N 1
ATOM 1854 C CA . TYR A 1 241 ? 26.005 13.580 -13.984 1.00 72.25 241 TYR A CA 1
ATOM 1855 C C . TYR A 1 241 ? 25.993 15.019 -14.507 1.00 72.25 241 TYR A C 1
ATOM 1857 O O . TYR A 1 241 ? 25.906 15.215 -15.721 1.00 72.25 241 TYR A O 1
ATOM 1865 N N . ASP A 1 242 ? 26.203 16.004 -13.632 1.00 75.38 242 ASP A N 1
ATOM 1866 C CA . ASP A 1 242 ? 26.177 17.429 -13.976 1.00 75.38 242 ASP A CA 1
ATOM 1867 C C . ASP A 1 242 ? 27.209 17.750 -15.063 1.00 75.38 242 ASP A C 1
ATOM 1869 O O . ASP A 1 242 ? 26.911 18.425 -16.046 1.00 75.38 242 ASP A O 1
ATOM 1873 N N . THR A 1 243 ? 28.418 17.196 -14.951 1.00 80.50 243 THR A N 1
ATOM 1874 C CA . THR A 1 243 ? 29.477 17.386 -15.953 1.00 80.50 243 THR A CA 1
ATOM 1875 C C . THR A 1 243 ? 29.095 16.788 -17.307 1.00 80.50 243 THR A C 1
ATOM 1877 O O . THR A 1 243 ? 29.414 17.358 -18.352 1.00 80.50 243 THR A O 1
ATOM 1880 N N . THR A 1 244 ? 28.433 15.630 -17.313 1.00 80.69 244 THR A N 1
ATOM 1881 C CA . THR A 1 244 ? 28.000 14.957 -18.548 1.00 80.69 244 THR A CA 1
ATOM 1882 C C . THR A 1 244 ? 26.858 15.726 -19.206 1.00 80.69 244 THR A C 1
ATOM 1884 O O . THR A 1 244 ? 26.918 15.970 -20.409 1.00 80.69 244 THR A O 1
ATOM 1887 N N . TYR A 1 245 ? 25.894 16.201 -18.413 1.00 81.50 245 TYR A N 1
ATOM 1888 C CA . TYR A 1 245 ? 24.811 17.072 -18.871 1.00 81.50 245 TYR A CA 1
ATOM 1889 C C . TYR A 1 245 ? 25.352 18.366 -19.483 1.00 81.50 245 TYR A C 1
ATOM 1891 O O . TYR A 1 245 ? 25.007 18.709 -20.611 1.00 81.50 245 TYR A O 1
ATOM 1899 N N . GLN A 1 246 ? 26.264 19.055 -18.790 1.00 81.06 246 GLN A N 1
ATOM 1900 C CA . GLN A 1 246 ? 26.867 20.293 -19.293 1.00 81.06 246 GLN A CA 1
ATOM 1901 C C . GLN A 1 246 ? 27.704 20.065 -20.559 1.00 81.06 246 GLN A C 1
ATOM 1903 O O . GLN A 1 246 ? 27.697 20.907 -21.453 1.00 81.06 246 GLN A O 1
ATOM 1908 N N . SER A 1 247 ? 28.389 18.921 -20.674 1.00 85.12 247 SER A N 1
ATOM 1909 C CA . SER A 1 247 ? 29.137 18.566 -21.890 1.00 85.12 247 SER A CA 1
ATOM 1910 C C . SER A 1 247 ? 28.200 18.342 -23.078 1.00 85.12 247 SER A C 1
ATOM 1912 O O . SER A 1 247 ? 28.464 18.841 -24.170 1.00 85.12 247 SER A O 1
ATOM 1914 N N . MET A 1 248 ? 27.083 17.645 -22.857 1.00 84.88 248 MET A N 1
ATOM 1915 C CA . MET A 1 248 ? 26.057 17.413 -23.872 1.00 84.88 248 MET A CA 1
ATOM 1916 C C . MET A 1 248 ? 25.368 18.720 -24.289 1.00 84.88 248 MET A C 1
ATOM 1918 O O . MET A 1 248 ? 25.219 18.975 -25.481 1.00 84.88 248 MET A O 1
ATOM 1922 N N . LEU A 1 249 ? 25.033 19.589 -23.328 1.00 83.06 249 LEU A N 1
ATOM 1923 C CA . LEU A 1 249 ? 24.450 20.907 -23.590 1.00 83.06 249 LEU A CA 1
ATOM 1924 C C . LEU A 1 249 ? 25.389 21.787 -24.421 1.00 83.06 249 LEU A C 1
ATOM 1926 O O . LEU A 1 249 ? 24.981 22.352 -25.433 1.00 83.06 249 LEU A O 1
ATOM 1930 N N . ALA A 1 250 ? 26.657 21.882 -24.015 1.00 85.94 250 ALA A N 1
ATOM 1931 C CA . ALA A 1 250 ? 27.662 22.667 -24.725 1.00 85.94 250 ALA A CA 1
ATOM 1932 C C . ALA A 1 250 ? 27.906 22.130 -26.142 1.00 85.94 250 ALA A C 1
ATOM 1934 O O . ALA A 1 250 ? 28.113 22.904 -27.076 1.00 85.94 250 ALA A O 1
ATOM 1935 N N . TYR A 1 251 ? 27.853 20.809 -26.313 1.00 90.81 251 TYR A N 1
ATOM 1936 C CA . TYR A 1 251 ? 27.967 20.172 -27.615 1.00 90.81 251 TYR A CA 1
ATOM 1937 C C . TYR A 1 251 ? 26.762 20.471 -28.517 1.00 90.81 251 TYR A C 1
ATOM 1939 O O . TYR A 1 251 ? 26.953 20.884 -29.663 1.00 90.81 251 TYR A O 1
ATOM 1947 N N . ALA A 1 252 ? 25.542 20.349 -27.986 1.00 86.62 252 ALA A N 1
ATOM 1948 C CA . ALA A 1 252 ? 24.299 20.672 -28.685 1.00 86.62 252 ALA A CA 1
ATOM 1949 C C . ALA A 1 252 ? 24.238 22.145 -29.122 1.00 86.62 252 ALA A C 1
ATOM 1951 O O . ALA A 1 252 ? 23.829 22.439 -30.241 1.00 86.62 252 ALA A O 1
ATOM 1952 N N . GLN A 1 253 ? 24.697 23.070 -28.272 1.00 85.81 253 GLN A N 1
ATOM 1953 C CA . GLN A 1 253 ? 24.810 24.504 -28.585 1.00 85.81 253 GLN A CA 1
ATOM 1954 C C . GLN A 1 253 ? 25.955 24.832 -29.560 1.00 85.81 253 GLN A C 1
ATOM 1956 O O . GLN A 1 253 ? 26.007 25.934 -30.107 1.00 85.81 253 GLN A O 1
ATOM 1961 N N . GLY A 1 254 ? 26.900 23.906 -29.727 1.00 91.06 254 GLY A N 1
ATOM 1962 C CA . GLY A 1 254 ? 28.141 24.095 -30.465 1.00 91.06 254 GLY A CA 1
ATOM 1963 C C . GLY A 1 254 ? 28.177 23.318 -31.777 1.00 91.06 254 GLY A C 1
ATOM 1964 O O . GLY A 1 254 ? 27.588 23.723 -32.777 1.00 91.06 254 GLY A O 1
ATOM 1965 N N . SER A 1 255 ? 28.963 22.239 -31.803 1.00 90.69 255 SER A N 1
ATOM 1966 C CA . SER A 1 255 ? 29.333 21.543 -33.041 1.00 90.69 255 SER A CA 1
ATOM 1967 C C . SER A 1 255 ? 28.398 20.406 -33.447 1.00 90.69 255 SER A C 1
ATOM 1969 O O . SER A 1 255 ? 28.566 19.884 -34.546 1.00 90.69 255 SER A O 1
ATOM 1971 N N . MET A 1 256 ? 27.393 20.051 -32.637 1.00 91.38 256 MET A N 1
ATOM 1972 C CA . MET A 1 256 ? 26.532 18.886 -32.885 1.00 91.38 256 MET A CA 1
ATOM 1973 C C . MET A 1 256 ? 25.905 18.874 -34.284 1.00 91.38 256 MET A C 1
ATOM 1975 O O . MET A 1 256 ? 26.013 17.876 -34.993 1.00 91.38 256 MET A O 1
ATOM 1979 N N . THR A 1 257 ? 25.322 19.992 -34.724 1.00 89.06 257 THR A N 1
ATOM 1980 C CA . THR A 1 257 ? 24.757 20.127 -36.078 1.00 89.06 257 THR A CA 1
ATOM 1981 C C . THR A 1 257 ? 25.802 19.849 -37.164 1.00 89.06 257 THR A C 1
ATOM 1983 O O . THR A 1 257 ? 25.547 19.109 -38.112 1.00 89.06 257 THR A O 1
ATOM 1986 N N . GLN A 1 258 ? 27.008 20.405 -37.018 1.00 89.50 258 GLN A N 1
ATOM 1987 C CA . GLN A 1 258 ? 28.077 20.251 -38.005 1.00 89.50 258 GLN A CA 1
ATOM 1988 C C . GLN A 1 258 ? 28.656 18.831 -38.018 1.00 89.50 258 GLN A C 1
ATOM 1990 O O . GLN A 1 258 ? 29.029 18.325 -39.077 1.00 89.50 258 GLN A O 1
ATOM 1995 N N . ASP A 1 259 ? 28.728 18.178 -36.865 1.00 90.81 259 ASP A N 1
ATOM 1996 C CA . ASP A 1 259 ? 29.256 16.821 -36.746 1.00 90.81 259 ASP A CA 1
ATOM 1997 C C . ASP A 1 259 ? 28.261 15.786 -37.281 1.00 90.81 259 ASP A C 1
ATOM 1999 O O . ASP A 1 259 ? 28.669 14.872 -38.001 1.00 90.81 259 ASP A O 1
ATOM 2003 N N . ILE A 1 260 ? 26.956 15.974 -37.038 1.00 89.06 260 ILE A N 1
ATOM 2004 C CA . ILE A 1 260 ? 25.888 15.183 -37.672 1.00 89.06 260 ILE A CA 1
ATOM 2005 C C . ILE A 1 260 ? 25.943 15.354 -39.195 1.00 89.06 260 ILE A C 1
ATOM 2007 O O . ILE A 1 260 ? 25.941 14.358 -39.922 1.00 89.06 260 ILE A O 1
ATOM 2011 N N . PHE A 1 261 ? 26.091 16.591 -39.682 1.00 87.38 261 PHE A N 1
ATOM 2012 C CA . PHE A 1 261 ? 26.259 16.879 -41.109 1.00 87.38 261 PHE A CA 1
ATOM 2013 C C . PHE A 1 261 ? 27.467 16.145 -41.712 1.00 87.38 261 PHE A C 1
ATOM 2015 O O . PHE A 1 261 ? 27.379 15.556 -42.791 1.00 87.38 261 PHE A O 1
ATOM 2022 N N . ASN A 1 262 ? 28.606 16.154 -41.017 1.00 86.88 262 ASN A N 1
ATOM 2023 C CA . ASN A 1 262 ? 29.827 15.495 -41.480 1.00 86.88 262 ASN A CA 1
ATOM 2024 C C . ASN A 1 262 ? 29.676 13.965 -41.496 1.00 86.88 262 ASN A C 1
ATOM 2026 O O . ASN A 1 262 ? 30.121 13.312 -42.443 1.00 86.88 262 ASN A O 1
ATOM 2030 N N . ALA A 1 263 ? 29.027 13.393 -40.477 1.00 84.75 263 ALA A N 1
ATOM 2031 C CA . ALA A 1 263 ? 28.756 11.961 -40.395 1.00 84.75 263 ALA A CA 1
ATOM 2032 C C . ALA A 1 263 ? 27.741 11.501 -41.451 1.00 84.75 263 ALA A C 1
ATOM 2034 O O . ALA A 1 263 ? 27.850 10.391 -41.957 1.00 84.75 263 ALA A O 1
ATOM 2035 N N . ALA A 1 264 ? 26.806 12.352 -41.872 1.00 82.62 264 ALA A N 1
ATOM 2036 C CA . ALA A 1 264 ? 25.801 12.017 -42.883 1.00 82.62 264 ALA A CA 1
ATOM 2037 C C . ALA A 1 264 ? 26.391 11.524 -44.224 1.00 82.62 264 ALA A C 1
ATOM 2039 O O . ALA A 1 264 ? 25.744 10.765 -44.949 1.00 82.62 264 ALA A O 1
ATOM 2040 N N . GLY A 1 265 ? 27.615 11.946 -44.568 1.00 72.38 265 GLY A N 1
ATOM 2041 C CA . GLY A 1 265 ? 28.302 11.583 -45.812 1.00 72.38 265 GLY A CA 1
ATOM 2042 C C . GLY A 1 265 ? 29.079 10.259 -45.787 1.00 72.38 265 GLY A C 1
ATOM 2043 O O . GLY A 1 265 ? 29.611 9.857 -46.824 1.00 72.38 265 GLY A O 1
ATOM 2044 N N . THR A 1 266 ? 29.186 9.578 -44.643 1.00 74.12 266 THR A N 1
ATOM 2045 C CA . THR A 1 266 ? 29.929 8.311 -44.517 1.00 74.12 266 THR A CA 1
ATOM 2046 C C . THR A 1 266 ? 29.050 7.115 -44.912 1.00 74.12 266 THR A C 1
ATOM 2048 O O . THR A 1 266 ? 27.840 7.152 -44.759 1.00 74.12 266 THR A O 1
ATOM 2051 N N . SER A 1 267 ? 29.623 6.052 -45.492 1.00 60.41 267 SER A N 1
ATOM 2052 C CA . SER A 1 267 ? 28.862 4.954 -46.135 1.00 60.41 267 SER A CA 1
ATOM 2053 C C . SER A 1 267 ? 28.273 3.933 -45.146 1.00 60.41 267 SER A C 1
ATOM 2055 O O . SER A 1 267 ? 29.045 3.420 -44.328 1.00 60.41 267 SER A O 1
ATOM 2057 N N . PRO A 1 268 ? 26.963 3.572 -45.200 1.00 63.50 268 PRO A N 1
ATOM 2058 C CA . PRO A 1 268 ? 25.905 4.144 -46.046 1.00 63.50 268 PRO A CA 1
ATOM 2059 C C . PRO A 1 268 ? 25.560 5.594 -45.682 1.00 63.50 268 PRO A C 1
ATOM 2061 O O . PRO A 1 268 ? 25.384 5.908 -44.502 1.00 63.50 268 PRO A O 1
ATOM 2064 N N . ALA A 1 269 ? 25.482 6.447 -46.708 1.00 68.50 269 ALA A N 1
ATOM 2065 C CA . ALA A 1 269 ? 25.195 7.869 -46.562 1.00 68.50 269 ALA A CA 1
ATOM 2066 C C . ALA A 1 269 ? 23.717 8.091 -46.233 1.00 68.50 269 ALA A C 1
ATOM 2068 O O . ALA A 1 269 ? 22.841 7.510 -46.873 1.00 68.50 269 ALA A O 1
ATOM 2069 N N . VAL A 1 270 ? 23.454 8.976 -45.277 1.00 78.38 270 VAL A N 1
ATOM 2070 C CA . VAL A 1 270 ? 22.110 9.325 -44.812 1.00 78.38 270 VAL A CA 1
ATOM 2071 C C . VAL A 1 270 ? 21.872 10.791 -45.153 1.00 78.38 270 VAL A C 1
ATOM 2073 O O . VAL A 1 270 ? 22.110 11.679 -44.340 1.00 78.38 270 VAL A O 1
ATOM 2076 N N . LYS A 1 271 ? 21.443 11.060 -46.394 1.00 74.62 271 LYS A N 1
ATOM 2077 C CA . LYS A 1 271 ? 21.304 12.429 -46.930 1.00 74.62 271 LYS A CA 1
ATOM 2078 C C . LYS A 1 271 ? 20.429 13.337 -46.067 1.00 74.62 271 LYS A C 1
ATOM 2080 O O . LYS A 1 271 ? 20.732 14.513 -45.942 1.00 74.62 271 LYS A O 1
ATOM 2085 N N . GLN A 1 272 ? 19.399 12.784 -45.430 1.00 76.50 272 GLN A N 1
ATOM 2086 C CA . GLN A 1 272 ? 18.503 13.531 -44.551 1.00 76.50 272 GLN A CA 1
ATOM 2087 C C . GLN A 1 272 ? 19.250 14.241 -43.406 1.00 76.50 272 GLN A C 1
ATOM 2089 O O . GLN A 1 272 ? 18.928 15.375 -43.069 1.00 76.50 272 GLN A O 1
ATOM 2094 N N . LEU A 1 273 ? 20.310 13.629 -42.864 1.00 83.44 273 LEU A N 1
ATOM 2095 C CA . LEU A 1 273 ? 21.127 14.226 -41.803 1.00 83.44 273 LEU A CA 1
ATOM 2096 C C . LEU A 1 273 ? 21.978 15.423 -42.276 1.00 83.44 273 LEU A C 1
ATOM 2098 O O . LEU A 1 273 ? 22.523 16.139 -41.443 1.00 83.44 273 LEU A O 1
ATOM 2102 N N . GLN A 1 274 ? 22.083 15.680 -43.586 1.00 83.38 274 GLN A N 1
ATOM 2103 C CA . GLN A 1 274 ? 22.782 16.855 -44.133 1.00 83.38 274 GLN A CA 1
ATOM 2104 C C . GLN A 1 274 ? 21.965 18.150 -44.027 1.00 83.38 274 GLN A C 1
ATOM 2106 O O . GLN A 1 274 ? 22.507 19.230 -44.250 1.00 83.38 274 GLN A O 1
ATOM 2111 N N . PHE A 1 275 ? 20.677 18.054 -43.706 1.00 81.56 275 PHE A N 1
ATOM 2112 C CA . PHE A 1 275 ? 19.785 19.211 -43.597 1.00 81.56 275 PHE A CA 1
ATOM 2113 C C . PHE A 1 275 ? 19.365 19.498 -42.157 1.00 81.56 275 PHE A C 1
ATOM 2115 O O . PHE A 1 275 ? 18.884 20.591 -41.874 1.00 81.56 275 PHE A O 1
ATOM 2122 N N . VAL A 1 276 ? 19.605 18.545 -41.252 1.00 84.12 276 VAL A N 1
ATOM 2123 C CA . VAL A 1 276 ? 19.229 18.637 -39.843 1.00 84.12 276 VAL A CA 1
ATOM 2124 C C . VAL A 1 276 ? 19.858 19.853 -39.183 1.00 84.12 276 VAL A C 1
ATOM 2126 O O . VAL A 1 276 ? 21.069 20.064 -39.255 1.00 84.12 276 VAL A O 1
ATOM 2129 N N . VAL A 1 277 ? 19.030 20.601 -38.460 1.00 85.06 277 VAL A N 1
ATOM 2130 C CA . VAL A 1 277 ? 19.466 21.653 -37.543 1.00 85.06 277 VAL A CA 1
ATOM 2131 C C . VAL A 1 277 ? 19.026 21.277 -36.136 1.00 85.06 277 VAL A C 1
ATOM 2133 O O . VAL A 1 277 ? 17.835 21.174 -35.856 1.00 85.06 277 VAL A O 1
ATOM 2136 N N . VAL A 1 278 ? 19.988 21.086 -35.237 1.00 88.38 278 VAL A N 1
ATOM 2137 C CA . VAL A 1 278 ? 19.707 20.800 -33.827 1.00 88.38 278 VAL A CA 1
ATOM 2138 C C . VAL A 1 278 ? 19.177 22.059 -33.141 1.00 88.38 278 VAL A C 1
ATOM 2140 O O . VAL A 1 278 ? 19.857 23.089 -33.131 1.00 88.38 278 VAL A O 1
ATOM 2143 N N . ASP A 1 279 ? 17.997 21.983 -32.525 1.00 85.31 279 ASP A N 1
ATOM 2144 C CA . ASP A 1 279 ? 17.505 23.039 -31.640 1.00 85.31 279 ASP A CA 1
ATOM 2145 C C . ASP A 1 279 ? 18.030 22.822 -30.220 1.00 85.31 279 ASP A C 1
ATOM 2147 O O . ASP A 1 279 ? 17.412 22.172 -29.381 1.00 85.31 279 ASP A O 1
ATOM 2151 N N . SER A 1 280 ? 19.184 23.410 -29.919 1.00 78.25 280 SER A N 1
ATOM 2152 C CA . SER A 1 280 ? 19.780 23.319 -28.581 1.00 78.25 280 SER A CA 1
ATOM 2153 C C . SER A 1 280 ? 18.909 23.878 -27.443 1.00 78.25 280 SER A C 1
ATOM 2155 O O . SER A 1 280 ? 19.169 23.556 -26.284 1.00 78.25 280 SER A O 1
ATOM 2157 N N . THR A 1 281 ? 17.891 24.700 -27.736 1.00 76.81 281 THR A N 1
ATOM 2158 C CA . THR A 1 281 ? 16.993 25.275 -26.717 1.00 76.81 281 THR A CA 1
ATOM 2159 C C . THR A 1 281 ? 15.864 24.333 -26.306 1.00 76.81 281 THR A C 1
ATOM 2161 O O . THR A 1 281 ? 15.310 24.491 -25.222 1.00 76.81 281 THR A O 1
ATOM 2164 N N . SER A 1 282 ? 15.583 23.320 -27.128 1.00 77.38 282 SER A N 1
ATOM 2165 C CA . SER A 1 282 ? 14.607 22.257 -26.852 1.00 77.38 282 SER A CA 1
ATOM 2166 C C . SER A 1 282 ? 15.151 21.134 -25.962 1.00 77.38 282 SER A C 1
ATOM 2168 O O . SER A 1 282 ? 14.410 20.226 -25.586 1.00 77.38 282 SER A O 1
ATOM 2170 N N . MET A 1 283 ? 16.456 21.154 -25.654 1.00 78.50 283 MET A N 1
ATOM 2171 C CA . MET A 1 283 ? 17.093 20.044 -24.962 1.00 78.50 283 MET A CA 1
ATOM 2172 C C . MET A 1 283 ? 16.516 19.891 -23.555 1.00 78.50 283 MET A C 1
ATOM 2174 O O . MET A 1 283 ? 16.688 20.752 -22.692 1.00 78.50 283 MET A O 1
ATOM 2178 N N . THR A 1 284 ? 15.879 18.753 -23.321 1.00 72.56 284 THR A N 1
ATOM 2179 C CA . THR A 1 284 ? 15.364 18.347 -22.016 1.00 72.56 284 THR A CA 1
ATOM 2180 C C . THR A 1 284 ? 16.099 17.089 -21.571 1.00 72.56 284 THR A C 1
ATOM 2182 O O . THR A 1 284 ? 16.434 16.222 -22.382 1.00 72.56 284 THR A O 1
ATOM 2185 N N . SER A 1 285 ? 16.402 16.992 -20.280 1.00 69.75 285 SER A N 1
ATOM 2186 C CA . SER A 1 285 ? 16.753 15.717 -19.658 1.00 69.75 285 SER A CA 1
ATOM 2187 C C . SER A 1 285 ? 15.538 15.203 -18.901 1.00 69.75 285 SER A C 1
ATOM 2189 O O . SER A 1 285 ? 14.776 15.989 -18.344 1.00 69.75 285 SER A O 1
ATOM 2191 N N . ASP A 1 286 ? 15.375 13.882 -18.838 1.00 58.81 286 ASP A N 1
ATOM 2192 C CA . ASP A 1 286 ? 14.373 13.250 -17.966 1.00 58.81 286 ASP A CA 1
ATOM 2193 C C . ASP A 1 286 ? 14.714 13.380 -16.469 1.00 58.81 286 ASP A C 1
ATOM 2195 O O . ASP A 1 286 ? 14.008 12.854 -15.614 1.00 58.81 286 ASP A O 1
ATOM 2199 N N . GLY A 1 287 ? 15.768 14.141 -16.151 1.00 48.31 287 GLY A N 1
ATOM 2200 C CA . GLY A 1 287 ? 15.806 14.958 -14.953 1.00 48.31 287 GLY A CA 1
ATOM 2201 C C . GLY A 1 287 ? 15.718 14.198 -13.641 1.00 48.31 287 GLY A C 1
ATOM 2202 O O . GLY A 1 287 ? 15.153 14.741 -12.709 1.00 48.31 287 GLY A O 1
ATOM 2203 N N . THR A 1 288 ? 16.295 13.001 -13.518 1.00 38.75 288 THR A N 1
ATOM 2204 C CA . THR A 1 288 ? 16.660 12.446 -12.204 1.00 38.75 288 THR A CA 1
ATOM 2205 C C . THR A 1 288 ? 17.919 11.583 -12.301 1.00 38.75 288 THR A C 1
ATOM 2207 O O . THR A 1 288 ? 17.946 10.531 -12.937 1.00 38.75 288 THR A O 1
ATOM 2210 N N . TYR A 1 289 ? 18.992 12.012 -11.633 1.00 39.25 289 TYR A N 1
ATOM 2211 C CA . TYR A 1 289 ? 20.053 11.094 -11.231 1.00 39.25 289 TYR A CA 1
ATOM 2212 C C . TYR A 1 289 ? 19.484 10.165 -10.145 1.00 39.25 289 TYR A C 1
ATOM 2214 O O . TYR A 1 289 ? 19.102 10.635 -9.075 1.00 39.25 289 TYR A O 1
ATOM 2222 N N . LYS A 1 290 ? 19.414 8.858 -10.423 1.00 36.91 290 LYS A N 1
ATOM 2223 C CA . LYS A 1 290 ? 19.128 7.810 -9.430 1.00 36.91 290 LYS A CA 1
ATOM 2224 C C . LYS A 1 290 ? 20.428 7.044 -9.165 1.00 36.91 290 LYS A C 1
ATOM 2226 O O . LYS A 1 290 ? 20.953 6.410 -10.080 1.00 36.91 290 LYS A O 1
ATOM 2231 N N . ASP A 1 291 ? 20.986 7.160 -7.956 1.00 37.28 291 ASP A N 1
ATOM 2232 C CA . ASP A 1 291 ? 22.201 6.428 -7.558 1.00 37.28 291 ASP A CA 1
ATOM 2233 C C . ASP A 1 291 ? 21.902 4.917 -7.578 1.00 37.28 291 ASP A C 1
ATOM 2235 O O . ASP A 1 291 ? 20.993 4.490 -6.873 1.00 37.28 291 ASP A O 1
ATOM 2239 N N . PRO A 1 292 ? 22.638 4.080 -8.330 1.00 34.44 292 PRO A N 1
ATOM 2240 C CA . PRO A 1 292 ? 22.438 2.630 -8.314 1.00 34.44 292 PRO A CA 1
ATOM 2241 C C . PRO A 1 292 ? 22.820 1.965 -6.974 1.00 34.44 292 PRO A C 1
ATOM 2243 O O . PRO A 1 292 ? 22.486 0.804 -6.759 1.00 34.44 292 PRO A O 1
ATOM 2246 N N . ARG A 1 293 ? 23.510 2.668 -6.060 1.00 35.53 293 ARG A N 1
ATOM 2247 C CA . ARG A 1 293 ? 23.676 2.265 -4.646 1.00 35.53 293 ARG A CA 1
ATOM 2248 C C . ARG A 1 293 ? 22.513 2.714 -3.766 1.00 35.53 293 ARG A C 1
ATOM 2250 O O . ARG A 1 293 ? 22.314 2.113 -2.720 1.00 35.53 293 ARG A O 1
ATOM 2257 N N . ASN A 1 294 ? 21.750 3.710 -4.215 1.00 34.38 294 ASN A N 1
ATOM 2258 C CA . ASN A 1 294 ? 20.434 4.031 -3.678 1.00 34.38 294 ASN A CA 1
ATOM 2259 C C . ASN A 1 294 ? 19.340 3.350 -4.524 1.00 34.38 294 ASN A C 1
ATOM 2261 O O . ASN A 1 294 ? 18.256 3.904 -4.671 1.00 34.38 294 ASN A O 1
ATOM 2265 N N . GLU A 1 295 ? 19.563 2.112 -4.999 1.00 40.47 295 GLU A N 1
ATOM 2266 C CA . GLU A 1 295 ? 18.456 1.142 -5.134 1.00 40.47 295 GLU A CA 1
ATOM 2267 C C . GLU A 1 295 ? 17.928 0.744 -3.724 1.00 40.47 295 GLU A C 1
ATOM 2269 O O . GLU A 1 295 ? 17.573 -0.405 -3.473 1.00 40.47 295 GLU A O 1
ATOM 2274 N N . GLU A 1 296 ? 17.799 1.705 -2.802 1.00 40.59 296 GLU A N 1
ATOM 2275 C CA . GLU A 1 296 ? 16.517 1.882 -2.130 1.00 40.59 296 GLU A CA 1
ATOM 2276 C C . GLU A 1 296 ? 15.553 2.375 -3.221 1.00 40.59 296 GLU A C 1
ATOM 2278 O O . GLU A 1 296 ? 15.253 3.561 -3.358 1.00 40.59 296 GLU A O 1
ATOM 2283 N N . GLU A 1 297 ? 15.105 1.458 -4.090 1.00 42.56 297 GLU A N 1
ATOM 2284 C CA . GLU A 1 297 ? 13.835 1.668 -4.775 1.00 42.56 297 GLU A CA 1
ATOM 2285 C C . GLU A 1 297 ? 12.803 1.733 -3.652 1.00 42.56 297 GLU A C 1
ATOM 2287 O O . GLU A 1 297 ? 12.363 0.701 -3.154 1.00 42.56 297 GLU A O 1
ATOM 2292 N N . ASN A 1 298 ? 12.550 2.964 -3.196 1.00 41.06 298 ASN A N 1
ATOM 2293 C CA . ASN A 1 298 ? 11.717 3.348 -2.066 1.00 41.06 298 ASN A CA 1
ATOM 2294 C C . ASN A 1 298 ? 10.301 2.781 -2.204 1.00 41.06 298 ASN A C 1
ATOM 2296 O O . ASN A 1 298 ? 9.364 3.495 -2.542 1.00 41.06 298 ASN A O 1
ATOM 2300 N N . LEU A 1 299 ? 10.128 1.509 -1.880 1.00 46.75 299 LEU A N 1
ATOM 2301 C CA . LEU A 1 299 ? 9.171 1.165 -0.850 1.00 46.75 299 LEU A CA 1
ATOM 2302 C C . LEU A 1 299 ? 9.839 1.586 0.449 1.00 46.75 299 LEU A C 1
ATOM 2304 O O . LEU A 1 299 ? 10.606 0.826 1.033 1.00 46.75 299 LEU A O 1
ATOM 2308 N N . ILE A 1 300 ? 9.618 2.842 0.845 1.00 47.53 300 ILE A N 1
ATOM 2309 C CA . ILE A 1 300 ? 9.863 3.221 2.234 1.00 47.53 300 ILE A CA 1
ATOM 2310 C C . ILE A 1 300 ? 9.080 2.183 3.044 1.00 47.53 300 ILE A C 1
ATOM 2312 O O . ILE A 1 300 ? 7.936 1.899 2.669 1.00 47.53 300 ILE A O 1
ATOM 2316 N N . GLU A 1 301 ? 9.694 1.553 4.050 1.00 53.81 301 GLU A N 1
ATOM 2317 C CA . GLU A 1 301 ? 8.966 0.729 5.020 1.00 53.81 301 GLU A CA 1
ATOM 2318 C C . GLU A 1 301 ? 7.983 1.641 5.761 1.00 53.81 301 GLU A C 1
ATOM 2320 O O . GLU A 1 301 ? 8.216 2.085 6.883 1.00 53.81 301 GLU A O 1
ATOM 2325 N N . ALA A 1 302 ? 6.900 1.976 5.072 1.00 61.19 302 ALA A N 1
ATOM 2326 C CA . ALA A 1 302 ? 5.796 2.719 5.592 1.00 61.19 302 ALA A CA 1
ATOM 2327 C C . ALA A 1 302 ? 5.033 1.782 6.510 1.00 61.19 302 ALA A C 1
ATOM 2329 O O . ALA A 1 302 ? 4.996 0.557 6.344 1.00 61.19 302 ALA A O 1
ATOM 2330 N N . SER A 1 303 ? 4.438 2.379 7.518 1.00 65.31 303 SER A N 1
ATOM 2331 C CA . SER A 1 303 ? 3.702 1.646 8.515 1.00 65.31 303 SER A CA 1
ATOM 2332 C C . SER A 1 303 ? 2.281 2.154 8.541 1.00 65.31 303 SER A C 1
ATOM 2334 O O . SER A 1 303 ? 2.033 3.362 8.545 1.00 65.31 303 SER A O 1
ATOM 2336 N N . SER A 1 304 ? 1.352 1.208 8.525 1.00 75.19 304 SER A N 1
ATOM 2337 C CA . SER A 1 304 ? -0.044 1.466 8.806 1.00 75.19 304 SER A CA 1
ATOM 2338 C C . SER A 1 304 ? -0.319 0.946 10.202 1.00 75.19 304 SER A C 1
ATOM 2340 O O . SER A 1 304 ? -0.247 -0.256 10.457 1.00 75.19 304 SER A O 1
ATOM 2342 N N . LEU A 1 305 ? -0.640 1.847 11.114 1.00 74.75 305 LEU A N 1
ATOM 2343 C CA . LEU A 1 305 ? -0.917 1.548 12.503 1.00 74.75 305 LEU A CA 1
ATOM 2344 C C . LEU A 1 305 ? -2.358 1.931 12.816 1.00 74.75 305 LEU A C 1
ATOM 2346 O O . LEU A 1 305 ? -2.757 3.084 12.704 1.00 74.75 305 LEU A O 1
ATOM 2350 N N . THR A 1 306 ? -3.154 0.945 13.201 1.00 78.31 306 THR A N 1
ATOM 2351 C CA . THR A 1 306 ? -4.536 1.161 13.630 1.00 78.31 306 THR A CA 1
ATOM 2352 C C . THR A 1 306 ? -4.551 1.352 15.137 1.00 78.31 306 THR A C 1
ATOM 2354 O O . THR A 1 306 ? -4.084 0.468 15.857 1.00 78.31 306 THR A O 1
ATOM 2357 N N . VAL A 1 307 ? -5.053 2.493 15.607 1.00 79.88 307 VAL A N 1
ATOM 2358 C CA . VAL A 1 307 ? -5.335 2.755 17.023 1.00 79.88 307 VAL A CA 1
ATOM 2359 C C . VAL A 1 307 ? -6.819 2.529 17.253 1.00 79.88 307 VAL A C 1
ATOM 2361 O O . VAL A 1 307 ? -7.649 3.314 16.799 1.00 79.88 307 VAL A O 1
ATOM 2364 N N . GLU A 1 308 ? -7.148 1.471 17.973 1.00 84.19 308 GLU A N 1
ATOM 2365 C CA . GLU A 1 308 ? -8.497 1.228 18.470 1.00 84.19 308 GLU A CA 1
ATOM 2366 C C . GLU A 1 308 ? -8.594 1.771 19.888 1.00 84.19 308 GLU A C 1
ATOM 2368 O O . GLU A 1 308 ? -7.650 1.629 20.672 1.00 84.19 308 GLU A O 1
ATOM 2373 N N . GLY A 1 309 ? -9.727 2.372 20.237 1.00 85.25 309 GLY A N 1
ATOM 2374 C CA . GLY A 1 309 ? -9.975 2.699 21.626 1.00 85.25 309 GLY A CA 1
ATOM 2375 C C . GLY A 1 309 ? -11.421 2.945 22.005 1.00 85.25 309 GLY A C 1
ATOM 2376 O O . GLY A 1 309 ? -12.332 2.928 21.176 1.00 85.25 309 GLY A O 1
ATOM 2377 N N . GLU A 1 310 ? -11.616 3.150 23.303 1.00 90.69 310 GLU A N 1
ATOM 2378 C CA . GLU A 1 310 ? -12.928 3.321 23.914 1.00 90.69 310 GLU A CA 1
ATOM 2379 C C . GLU A 1 310 ? -12.999 4.612 24.727 1.00 90.69 310 GLU A C 1
ATOM 2381 O O . GLU A 1 310 ? -12.330 4.768 25.755 1.00 90.69 310 GLU A O 1
ATOM 2386 N N . LEU A 1 311 ? -13.889 5.514 24.315 1.00 91.12 311 LEU A N 1
ATOM 2387 C CA . LEU A 1 311 ? -14.243 6.684 25.108 1.00 91.12 311 LEU A CA 1
ATOM 2388 C C . LEU A 1 311 ? -15.416 6.347 26.0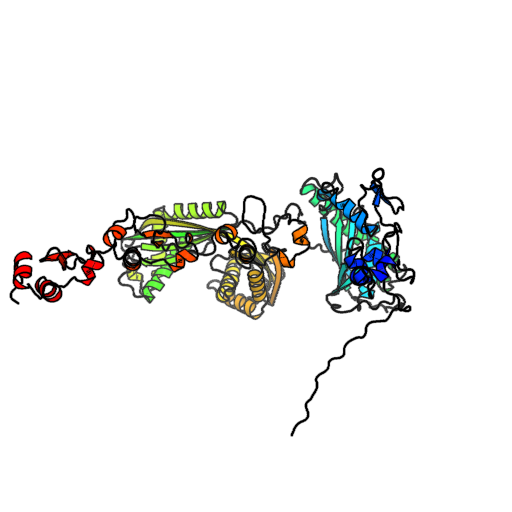26 1.00 91.12 311 LEU A C 1
ATOM 2390 O O . LEU A 1 311 ? -16.522 6.075 25.565 1.00 91.12 311 LEU A O 1
ATOM 2394 N N . SER A 1 312 ? -15.177 6.397 27.334 1.00 89.88 312 SER A N 1
ATOM 2395 C CA . SER A 1 312 ? -16.220 6.248 28.349 1.00 89.88 312 SER A CA 1
ATOM 2396 C C . SER A 1 312 ? -17.029 7.536 28.469 1.00 89.88 312 SER A C 1
ATOM 2398 O O . SER A 1 312 ? -16.459 8.614 28.649 1.00 89.88 312 SER A O 1
ATOM 2400 N N . VAL A 1 313 ? -18.351 7.419 28.401 1.00 89.81 313 VAL A N 1
ATOM 2401 C CA . VAL A 1 313 ? -19.289 8.541 28.401 1.00 89.81 313 VAL A CA 1
ATOM 2402 C C . VAL A 1 313 ? -20.299 8.395 29.530 1.00 89.81 313 VAL A C 1
ATOM 2404 O O . VAL A 1 313 ? -21.062 7.431 29.593 1.00 89.81 313 VAL A O 1
ATOM 2407 N N . THR A 1 314 ? -20.377 9.406 30.388 1.00 88.50 314 THR A N 1
ATOM 2408 C CA . THR A 1 314 ? -21.455 9.535 31.370 1.00 88.50 314 THR A CA 1
ATOM 2409 C C . THR A 1 314 ? -22.519 10.486 30.846 1.00 88.50 314 THR A C 1
ATOM 2411 O O . THR A 1 314 ? -22.214 11.567 30.353 1.00 88.50 314 THR A O 1
ATOM 2414 N N . GLY A 1 315 ? -23.794 10.117 31.000 1.00 84.62 315 GLY A N 1
ATOM 2415 C CA . GLY A 1 315 ? -24.927 10.993 30.676 1.00 84.62 315 GLY A CA 1
ATOM 2416 C C . GLY A 1 315 ? -25.400 10.941 29.220 1.00 84.62 315 GLY A C 1
ATOM 2417 O O . GLY A 1 315 ? -26.296 11.705 28.872 1.00 84.62 315 GLY A O 1
ATOM 2418 N N . PHE A 1 316 ? -24.851 10.037 28.404 1.00 87.00 316 PHE A N 1
ATOM 2419 C CA . PHE A 1 316 ? -25.341 9.719 27.061 1.00 87.00 316 PHE A CA 1
ATOM 2420 C C . PHE A 1 316 ? -26.049 8.356 27.077 1.00 87.00 316 PHE A C 1
ATOM 2422 O O . PHE A 1 316 ? -25.447 7.356 27.462 1.00 87.00 316 PHE A O 1
ATOM 2429 N N . ASP A 1 317 ? -27.326 8.311 26.690 1.00 83.62 317 ASP A N 1
ATOM 2430 C CA . ASP A 1 317 ? -28.124 7.077 26.665 1.00 83.62 317 ASP A CA 1
ATOM 2431 C C . ASP A 1 317 ? -28.358 6.607 25.223 1.00 83.62 317 ASP A C 1
ATOM 2433 O O . ASP A 1 317 ? -29.294 7.056 24.556 1.00 83.62 317 ASP A O 1
ATOM 2437 N N . SER A 1 318 ? -27.512 5.686 24.749 1.00 85.31 318 SER A N 1
ATOM 2438 C CA . SER A 1 318 ? -27.651 5.078 23.420 1.00 85.31 318 SER A CA 1
ATOM 2439 C C . SER A 1 318 ? -28.713 3.975 23.355 1.00 85.31 318 SER A C 1
ATOM 2441 O O . SER A 1 318 ? -29.134 3.607 22.263 1.00 85.31 318 SER A O 1
ATOM 2443 N N . SER A 1 319 ? -29.207 3.471 24.494 1.00 83.38 319 SER A N 1
ATOM 2444 C CA . SER A 1 319 ? -30.137 2.328 24.533 1.00 83.38 319 SER A CA 1
ATOM 2445 C C . SER A 1 319 ? -31.533 2.645 23.988 1.00 83.38 319 SER A C 1
ATOM 2447 O O . SER A 1 319 ? -32.312 1.742 23.676 1.00 83.38 319 SER A O 1
ATOM 2449 N N . SER A 1 320 ? -31.849 3.937 23.889 1.00 82.62 320 SER A N 1
ATOM 2450 C CA . SER A 1 320 ? -33.123 4.447 23.385 1.00 82.62 320 SER A CA 1
ATOM 2451 C C . SER A 1 320 ? -33.129 4.737 21.882 1.00 82.62 320 SER A C 1
ATOM 2453 O O . SER A 1 320 ? -34.207 4.982 21.341 1.00 82.62 320 SER A O 1
ATOM 2455 N N . LEU A 1 321 ? -31.961 4.695 21.231 1.00 87.88 321 LEU A N 1
ATOM 2456 C CA . LEU A 1 321 ? -31.803 5.009 19.814 1.00 87.88 321 LEU A CA 1
ATOM 2457 C C . LEU A 1 321 ? -32.153 3.800 18.948 1.00 87.88 321 LEU A C 1
ATOM 2459 O O . LEU A 1 321 ? -31.761 2.667 19.244 1.00 87.88 321 LEU A O 1
ATOM 2463 N N . ASP A 1 322 ? -32.867 4.035 17.852 1.00 90.44 322 ASP A N 1
ATOM 2464 C CA . ASP A 1 322 ? -32.992 3.031 16.798 1.00 90.44 322 ASP A CA 1
ATOM 2465 C C . ASP A 1 322 ? -31.721 2.948 15.926 1.00 90.44 322 ASP A C 1
ATOM 2467 O O . ASP A 1 322 ? -30.765 3.700 16.092 1.00 90.44 322 ASP A O 1
ATOM 2471 N N . ALA A 1 323 ? -31.676 2.000 14.985 1.00 87.50 323 ALA A N 1
ATOM 2472 C CA . ALA A 1 323 ? -30.488 1.787 14.155 1.00 87.50 323 ALA A CA 1
ATOM 2473 C C . ALA A 1 323 ? -30.135 2.988 13.249 1.00 87.50 323 ALA A C 1
ATOM 2475 O O . ALA A 1 323 ? -28.959 3.194 12.936 1.00 87.50 323 ALA A O 1
ATOM 2476 N N . ALA A 1 324 ? -31.127 3.767 12.808 1.00 89.12 324 ALA A N 1
ATOM 2477 C CA . ALA A 1 324 ? -30.895 4.946 11.977 1.00 89.12 324 ALA A CA 1
ATOM 2478 C C . ALA A 1 324 ? -30.382 6.111 12.833 1.00 89.12 324 ALA A C 1
ATOM 2480 O O . ALA A 1 324 ? -29.400 6.752 12.467 1.00 89.12 324 ALA A O 1
ATOM 2481 N N . GLU A 1 325 ? -30.988 6.314 14.000 1.00 91.06 325 GLU A N 1
ATOM 2482 C CA . GLU A 1 325 ? -30.558 7.297 14.997 1.00 91.06 325 GLU A CA 1
ATOM 2483 C C . GLU A 1 325 ? -29.149 6.998 15.529 1.00 91.06 325 GLU A C 1
ATOM 2485 O O . GLU A 1 325 ? -28.335 7.905 15.688 1.00 91.06 325 GLU A O 1
ATOM 2490 N N . LEU A 1 326 ? -28.818 5.724 15.749 1.00 89.94 326 LEU A N 1
ATOM 2491 C CA . LEU A 1 326 ? -27.479 5.298 16.153 1.00 89.94 326 LEU A CA 1
ATOM 2492 C C . LEU A 1 326 ? -26.439 5.606 15.066 1.00 89.94 326 LEU A C 1
ATOM 2494 O O . LEU A 1 326 ? -25.360 6.100 15.375 1.00 89.94 326 LEU A O 1
ATOM 2498 N N . THR A 1 327 ? -26.776 5.371 13.795 1.00 89.56 327 THR A N 1
ATOM 2499 C CA . THR A 1 327 ? -25.897 5.698 12.657 1.00 89.56 327 THR A CA 1
ATOM 2500 C C . THR A 1 327 ? -25.640 7.207 12.567 1.00 89.56 327 THR A C 1
ATOM 2502 O O . THR A 1 327 ? -24.511 7.638 12.338 1.00 89.56 327 THR A O 1
ATOM 2505 N N . GLU A 1 328 ? -26.674 8.020 12.782 1.00 91.62 328 GLU A N 1
ATOM 2506 C CA . GLU A 1 328 ? -26.560 9.481 12.810 1.00 91.62 328 GLU A CA 1
ATOM 2507 C C . GLU A 1 328 ? -25.708 9.947 14.009 1.00 91.62 328 GLU A C 1
ATOM 2509 O O . GLU A 1 328 ? -24.782 10.739 13.835 1.00 91.62 328 GLU A O 1
ATOM 2514 N N . ALA A 1 329 ? -25.913 9.376 15.201 1.00 90.81 329 ALA A N 1
ATOM 2515 C CA . ALA A 1 329 ? -25.097 9.653 16.385 1.00 90.81 329 ALA A CA 1
ATOM 2516 C C . ALA A 1 329 ? -23.610 9.289 16.196 1.00 90.81 329 ALA A C 1
ATOM 2518 O O . ALA A 1 329 ? -22.736 10.060 16.597 1.00 90.81 329 ALA A O 1
ATOM 2519 N N . ILE A 1 330 ? -23.321 8.146 15.563 1.00 91.88 330 ILE A N 1
ATOM 2520 C CA . ILE A 1 330 ? -21.963 7.715 15.191 1.00 91.88 330 ILE A CA 1
ATOM 2521 C C . ILE A 1 330 ? -21.283 8.780 14.323 1.00 91.88 330 ILE A C 1
ATOM 2523 O O . ILE A 1 330 ? -20.145 9.159 14.603 1.00 91.88 330 ILE A O 1
ATOM 2527 N N . SER A 1 331 ? -21.992 9.318 13.324 1.00 91.56 331 SER A N 1
ATOM 2528 C CA . SER A 1 331 ? -21.436 10.343 12.430 1.00 91.56 331 SER A CA 1
ATOM 2529 C C . SER A 1 331 ? -21.048 11.636 13.161 1.00 91.56 331 SER A C 1
ATOM 2531 O O . SER A 1 331 ? -20.013 12.224 12.853 1.00 91.56 331 SER A O 1
ATOM 2533 N N . TYR A 1 332 ? -21.801 12.040 14.192 1.00 93.25 332 TYR A N 1
ATOM 2534 C CA . TYR A 1 332 ? -21.481 13.232 14.988 1.00 93.25 332 TYR A CA 1
ATOM 2535 C C . TYR A 1 332 ? -20.242 13.055 15.855 1.00 93.25 332 TYR A C 1
ATOM 2537 O O . TYR A 1 332 ? -19.425 13.971 15.953 1.00 93.25 332 TYR A O 1
ATOM 2545 N N . PHE A 1 333 ? -20.073 11.886 16.476 1.00 92.81 333 PHE A N 1
ATOM 2546 C CA . PHE A 1 333 ? -18.861 11.606 17.244 1.00 92.81 333 PHE A CA 1
ATOM 2547 C C . PHE A 1 333 ? -17.633 11.466 16.350 1.00 92.81 333 PHE A C 1
ATOM 2549 O O . PHE A 1 333 ? -16.557 11.917 16.739 1.00 92.81 333 PHE A O 1
ATOM 2556 N N . GLN A 1 334 ? -17.792 10.904 15.151 1.00 93.00 334 GLN A N 1
ATOM 2557 C CA . GLN A 1 334 ? -16.710 10.837 14.177 1.00 93.00 334 GLN A CA 1
ATOM 2558 C C . GLN A 1 334 ? -16.258 12.244 13.756 1.00 93.00 334 GLN A C 1
ATOM 2560 O O . GLN A 1 334 ? -15.086 12.574 13.932 1.00 93.00 334 GLN A O 1
ATOM 2565 N N . ALA A 1 335 ? -17.188 13.107 13.332 1.00 88.56 335 ALA A N 1
ATOM 2566 C CA . ALA A 1 335 ? -16.881 14.491 12.956 1.00 88.56 335 ALA A CA 1
ATOM 2567 C C . ALA A 1 335 ? -16.239 15.289 14.109 1.00 88.56 335 ALA A C 1
ATOM 2569 O O . ALA A 1 335 ? -15.309 16.077 13.906 1.00 88.56 335 ALA A O 1
ATOM 2570 N N . ALA A 1 336 ? -16.696 15.062 15.345 1.00 92.00 336 ALA A N 1
ATOM 2571 C CA . ALA A 1 336 ? -16.126 15.693 16.530 1.00 92.00 336 ALA A CA 1
ATOM 2572 C C . ALA A 1 336 ? -14.685 15.240 16.812 1.00 92.00 336 ALA A C 1
ATOM 2574 O O . ALA A 1 336 ? -13.845 16.069 17.177 1.00 92.00 336 ALA A O 1
ATOM 2575 N N . LEU A 1 337 ? -14.382 13.949 16.640 1.00 91.19 337 LEU A N 1
ATOM 2576 C CA . LEU A 1 337 ? -13.027 13.413 16.781 1.00 91.19 337 LEU A CA 1
ATOM 2577 C C . LEU A 1 337 ? -12.088 13.969 15.709 1.00 91.19 337 LEU A C 1
ATOM 2579 O O . LEU A 1 337 ? -11.007 14.448 16.053 1.00 91.19 337 LEU A O 1
ATOM 2583 N N . GLU A 1 338 ? -12.514 13.962 14.444 1.00 88.56 338 GLU A N 1
ATOM 2584 C CA . GLU A 1 338 ? -11.754 14.510 13.311 1.00 88.56 338 GLU A CA 1
ATOM 2585 C C . GLU A 1 338 ? -11.413 15.987 13.543 1.00 88.56 338 GLU A C 1
ATOM 2587 O O . GLU A 1 338 ? -10.247 16.386 13.478 1.00 88.56 338 GLU A O 1
ATOM 2592 N N . THR A 1 339 ? -12.417 16.784 13.921 1.00 87.81 339 THR A N 1
ATOM 2593 C CA . THR A 1 339 ? -12.261 18.226 14.155 1.00 87.81 339 THR A CA 1
ATOM 2594 C C . THR A 1 339 ? -11.369 18.523 15.357 1.00 87.81 339 THR A C 1
ATOM 2596 O O . THR A 1 339 ? -10.499 19.391 15.284 1.00 87.81 339 THR A O 1
ATOM 2599 N N . THR A 1 340 ? -11.569 17.826 16.480 1.00 89.31 340 THR A N 1
ATOM 2600 C CA . THR A 1 340 ? -10.852 18.150 17.725 1.00 89.31 340 THR A CA 1
ATOM 2601 C C . THR A 1 340 ? -9.394 17.716 17.670 1.00 89.31 340 THR A C 1
ATOM 2603 O O . THR A 1 340 ? -8.514 18.426 18.158 1.00 89.31 340 THR A O 1
ATOM 2606 N N . LEU A 1 341 ? -9.123 16.548 17.088 1.00 85.69 341 LEU A N 1
ATOM 2607 C CA . LEU A 1 341 ? -7.764 16.024 16.993 1.00 85.69 341 LEU A CA 1
ATOM 2608 C C . LEU A 1 341 ? -6.991 16.629 15.811 1.00 85.69 341 LEU A C 1
ATOM 2610 O O . LEU A 1 341 ? -5.764 16.536 15.795 1.00 85.69 341 LEU A O 1
ATOM 2614 N N . GLY A 1 342 ? -7.681 17.264 14.852 1.00 79.88 342 GLY A N 1
ATOM 2615 C CA . GLY A 1 342 ? -7.063 17.908 13.690 1.00 79.88 342 GLY A CA 1
ATOM 2616 C C . GLY A 1 342 ? -6.228 16.929 12.867 1.00 79.88 342 GLY A C 1
ATOM 2617 O O . GLY A 1 342 ? -5.148 17.281 12.388 1.00 79.88 342 GLY A O 1
ATOM 2618 N N . LEU A 1 343 ? -6.673 15.673 12.795 1.00 74.12 343 LEU A N 1
ATOM 2619 C CA . LEU A 1 343 ? -5.899 14.603 12.184 1.00 74.12 343 LEU A CA 1
ATOM 2620 C C . LEU A 1 343 ? -5.985 14.690 10.665 1.00 74.12 343 LEU A C 1
ATOM 2622 O O . LEU A 1 343 ? -7.046 14.907 10.098 1.00 74.12 343 LEU A O 1
ATOM 2626 N N . SER A 1 344 ? -4.854 14.424 10.013 1.00 69.75 344 SER A N 1
ATOM 2627 C CA . SER A 1 344 ? -4.799 14.097 8.582 1.00 69.75 344 SER A CA 1
ATOM 2628 C C . SER A 1 344 ? -5.150 12.622 8.316 1.00 69.75 344 SER A C 1
ATOM 2630 O O . SER A 1 344 ? -4.961 12.145 7.201 1.00 69.75 344 SER A O 1
ATOM 2632 N N . TYR A 1 345 ? -5.572 11.889 9.348 1.00 77.44 345 TYR A N 1
ATOM 2633 C CA . TYR A 1 345 ? -5.815 10.450 9.320 1.00 77.44 345 TYR A CA 1
ATOM 2634 C C . TYR A 1 345 ? -7.317 10.182 9.395 1.00 77.44 345 TYR A C 1
ATOM 2636 O O . TYR A 1 345 ? -8.002 10.879 10.151 1.00 77.44 345 TYR A O 1
ATOM 2644 N N . PRO A 1 346 ? -7.834 9.171 8.679 1.00 75.56 346 PRO A N 1
ATOM 2645 C CA . PRO A 1 346 ? -9.238 8.805 8.776 1.00 75.56 346 PRO A CA 1
ATOM 2646 C C . PRO A 1 346 ? -9.563 8.304 10.188 1.00 75.56 346 PRO A C 1
ATOM 2648 O O . PRO A 1 346 ? -8.847 7.481 10.775 1.00 75.56 346 PRO A O 1
ATOM 2651 N N . VAL A 1 347 ? -10.678 8.794 10.717 1.00 86.12 347 VAL A N 1
ATOM 2652 C CA . VAL A 1 347 ? -11.249 8.358 11.988 1.00 86.12 347 VAL A CA 1
ATOM 2653 C C . VAL A 1 347 ? -12.551 7.639 11.691 1.00 86.12 347 VAL A C 1
ATOM 2655 O O . VAL A 1 347 ? -13.345 8.082 10.868 1.00 86.12 347 VAL A O 1
ATOM 2658 N N . LYS A 1 348 ? -12.798 6.532 12.378 1.00 87.88 348 LYS A N 1
ATOM 2659 C CA . LYS A 1 348 ? -14.048 5.794 12.276 1.00 87.88 348 LYS A CA 1
ATOM 2660 C C . LYS A 1 348 ? -14.588 5.526 13.665 1.00 87.88 348 LYS A C 1
ATOM 2662 O O . LYS A 1 348 ? -13.923 4.901 14.483 1.00 87.88 348 LYS A O 1
ATOM 2667 N N . VAL A 1 349 ? -15.815 5.956 13.922 1.00 89.25 349 VAL A N 1
ATOM 2668 C CA . VAL A 1 349 ? -16.557 5.495 15.100 1.00 89.25 349 VAL A CA 1
ATOM 2669 C C . VAL A 1 349 ? -17.302 4.231 14.692 1.00 89.25 349 VAL A C 1
ATOM 2671 O O . VAL A 1 349 ? -18.082 4.239 13.740 1.00 89.25 349 VAL A O 1
ATOM 2674 N N . THR A 1 350 ? -16.995 3.114 15.343 1.00 86.88 350 THR A N 1
ATOM 2675 C CA . THR A 1 350 ? -17.483 1.791 14.934 1.00 86.88 350 THR A CA 1
ATOM 2676 C C . THR A 1 350 ? -18.776 1.413 15.637 1.00 86.88 350 THR A C 1
ATOM 2678 O O . THR A 1 350 ? -19.624 0.778 15.012 1.00 86.88 350 THR A O 1
ATOM 2681 N N . ASP A 1 351 ? -18.945 1.816 16.898 1.00 87.50 351 ASP A N 1
ATOM 2682 C CA . ASP A 1 351 ? -20.151 1.532 17.672 1.00 87.50 351 ASP A CA 1
ATOM 2683 C C . ASP A 1 351 ? -20.328 2.493 18.861 1.00 87.50 351 ASP A C 1
ATOM 2685 O O . ASP A 1 351 ? -19.375 3.134 19.318 1.00 87.50 351 ASP A O 1
ATOM 2689 N N . ILE A 1 352 ? -21.555 2.565 19.387 1.00 88.38 352 ILE A N 1
ATOM 2690 C CA . ILE A 1 352 ? -21.882 3.249 20.644 1.00 88.38 352 ILE A CA 1
ATOM 2691 C C . ILE A 1 352 ? -22.733 2.320 21.512 1.00 88.38 352 ILE A C 1
ATOM 2693 O O . ILE A 1 352 ? -23.954 2.227 21.357 1.00 88.38 352 ILE A O 1
ATOM 2697 N N . VAL A 1 353 ? -22.101 1.668 22.483 1.00 85.81 353 VAL A N 1
ATOM 2698 C CA . VAL A 1 353 ? -22.732 0.635 23.312 1.00 85.81 353 VAL A CA 1
ATOM 2699 C C . VAL A 1 353 ? -22.380 0.831 24.782 1.00 85.81 353 VAL A C 1
ATOM 2701 O O . VAL A 1 353 ? -21.247 1.152 25.123 1.00 85.81 353 VAL A O 1
ATOM 2704 N N . ASP A 1 354 ? -23.368 0.676 25.665 1.00 81.81 354 ASP A N 1
ATOM 2705 C CA . ASP A 1 354 ? -23.193 0.697 27.126 1.00 81.81 354 ASP A CA 1
ATOM 2706 C C . ASP A 1 354 ? -22.437 1.924 27.679 1.00 81.81 354 ASP A C 1
ATOM 2708 O O . ASP A 1 354 ? -21.636 1.820 28.609 1.00 81.81 354 ASP A O 1
ATOM 2712 N N . GLY A 1 355 ? -22.696 3.109 27.114 1.00 82.94 355 GLY A N 1
ATOM 2713 C CA . GLY A 1 355 ? -22.021 4.347 27.521 1.00 82.94 355 GLY A CA 1
ATOM 2714 C C . GLY A 1 355 ? -20.559 4.420 27.074 1.00 82.94 355 GLY A C 1
ATOM 2715 O O . GLY A 1 355 ? -19.781 5.179 27.646 1.00 82.94 355 GLY A O 1
ATOM 2716 N N . LYS A 1 356 ? -20.170 3.639 26.066 1.00 88.62 356 LYS A N 1
ATOM 2717 C CA . LYS A 1 356 ? -18.856 3.686 25.431 1.00 88.62 356 LYS A CA 1
ATOM 2718 C C . LYS A 1 356 ? -18.995 4.049 23.961 1.00 88.62 356 LYS A C 1
ATOM 2720 O O . LYS A 1 356 ? -19.902 3.566 23.287 1.00 88.62 356 LYS A O 1
ATOM 2725 N N . ILE A 1 357 ? -18.077 4.869 23.467 1.00 91.00 357 ILE A N 1
ATOM 2726 C CA . ILE A 1 357 ? -17.893 5.126 22.038 1.00 91.00 357 ILE A CA 1
ATOM 2727 C C . ILE A 1 357 ? -16.650 4.359 21.609 1.00 91.00 357 ILE A C 1
ATOM 2729 O O . ILE A 1 357 ? -15.557 4.635 22.111 1.00 91.00 357 ILE A O 1
ATOM 2733 N N . ILE A 1 358 ? -16.825 3.406 20.701 1.00 89.19 358 ILE A N 1
ATOM 2734 C CA . ILE A 1 358 ? -15.733 2.604 20.154 1.00 89.19 358 ILE A CA 1
ATOM 2735 C C . ILE A 1 358 ? -15.245 3.295 18.887 1.00 89.19 358 ILE A C 1
ATOM 2737 O O . ILE A 1 358 ? -16.039 3.604 17.994 1.00 89.19 358 ILE A O 1
ATOM 2741 N N . TYR A 1 359 ? -13.948 3.568 18.818 1.00 89.06 359 TYR A N 1
ATOM 2742 C CA . TYR A 1 359 ? -13.341 4.257 17.689 1.00 89.06 359 TYR A CA 1
ATOM 2743 C C . TYR A 1 359 ? -12.110 3.517 17.168 1.00 89.06 359 TYR A C 1
ATOM 2745 O O . TYR A 1 359 ? -11.434 2.785 17.889 1.00 89.06 359 TYR A O 1
ATOM 2753 N N . GLU A 1 360 ? -11.815 3.759 15.900 1.00 86.19 360 GLU A N 1
ATOM 2754 C CA . GLU A 1 360 ? -10.671 3.251 15.160 1.00 86.19 360 GLU A CA 1
ATOM 2755 C C . GLU A 1 360 ? -10.034 4.429 14.408 1.00 86.19 360 GLU A C 1
ATOM 2757 O O . GLU A 1 360 ? -10.725 5.193 13.731 1.00 86.19 360 GLU A O 1
ATOM 2762 N N . ILE A 1 361 ? -8.722 4.609 14.545 1.00 83.88 361 ILE A N 1
ATOM 2763 C CA . ILE A 1 361 ? -7.950 5.623 13.820 1.00 83.88 361 ILE A CA 1
ATOM 2764 C C . ILE A 1 361 ? -6.864 4.906 13.033 1.00 83.88 361 ILE A C 1
ATOM 2766 O O . ILE A 1 361 ? -6.000 4.252 13.619 1.00 83.88 361 ILE A O 1
ATOM 2770 N N . LEU A 1 362 ? -6.888 5.048 11.711 1.00 80.75 362 LEU A N 1
ATOM 2771 C CA . LEU A 1 362 ? -5.895 4.437 10.834 1.00 80.75 362 LEU A CA 1
ATOM 2772 C C . LEU A 1 362 ? -4.782 5.444 10.542 1.00 80.75 362 LEU A C 1
ATOM 2774 O O . LEU A 1 362 ? -4.959 6.386 9.776 1.00 80.75 362 LEU A O 1
ATOM 2778 N N . ILE A 1 363 ? -3.625 5.237 11.156 1.00 80.50 363 ILE A N 1
ATOM 2779 C CA . ILE A 1 363 ? -2.441 6.076 10.993 1.00 80.50 363 ILE A CA 1
ATOM 2780 C C . ILE A 1 363 ? -1.568 5.468 9.912 1.00 80.50 363 ILE A C 1
ATOM 2782 O O . ILE A 1 363 ? -1.078 4.355 10.059 1.00 80.50 363 ILE A O 1
ATOM 2786 N N . THR A 1 364 ? -1.307 6.223 8.860 1.00 77.38 364 THR A N 1
ATOM 2787 C CA . THR A 1 364 ? -0.353 5.841 7.821 1.00 77.38 364 THR A CA 1
ATOM 2788 C C . THR A 1 364 ? 0.840 6.779 7.873 1.00 77.38 364 THR A C 1
ATOM 2790 O O . THR A 1 364 ? 0.669 7.996 7.780 1.00 77.38 364 THR A O 1
ATOM 2793 N N . ALA A 1 365 ? 2.043 6.237 8.026 1.00 73.62 365 ALA A N 1
ATOM 2794 C CA . ALA A 1 365 ? 3.257 7.037 8.103 1.00 73.62 365 ALA A CA 1
ATOM 2795 C C . ALA A 1 365 ? 4.392 6.432 7.280 1.00 73.62 365 ALA A C 1
ATOM 2797 O O . ALA A 1 365 ? 4.417 5.232 7.007 1.00 73.62 365 ALA A O 1
ATOM 2798 N N . ASP A 1 366 ? 5.371 7.271 6.945 1.00 70.19 366 ASP A N 1
ATOM 2799 C CA . ASP A 1 366 ? 6.554 6.880 6.176 1.00 70.19 366 ASP A CA 1
ATOM 2800 C C . ASP A 1 366 ? 7.465 5.910 6.938 1.00 70.19 366 ASP A C 1
ATOM 2802 O O . ASP A 1 366 ? 8.308 5.266 6.331 1.00 70.19 366 ASP A O 1
ATOM 2806 N N . SER A 1 367 ? 7.299 5.772 8.255 1.00 66.94 367 SER A N 1
ATOM 2807 C CA . SER A 1 367 ? 8.033 4.793 9.049 1.00 66.94 367 SER A CA 1
ATOM 2808 C C . SER A 1 367 ? 7.227 4.294 10.245 1.00 66.94 367 SER A C 1
ATOM 2810 O O . SER A 1 367 ? 6.345 4.986 10.759 1.00 66.94 367 SER A O 1
ATOM 2812 N N . SER A 1 368 ? 7.593 3.112 10.749 1.00 66.25 368 SER A N 1
ATOM 2813 C CA . SER A 1 368 ? 7.098 2.578 12.027 1.00 66.25 368 SER A CA 1
ATOM 2814 C C . SER A 1 368 ? 7.268 3.572 13.181 1.00 66.25 368 SER A C 1
ATOM 2816 O O . SER A 1 368 ? 6.336 3.827 13.944 1.00 66.25 368 SER A O 1
ATOM 2818 N N . SER A 1 369 ? 8.435 4.218 13.275 1.00 68.50 369 SER A N 1
ATOM 2819 C CA . SER A 1 369 ? 8.693 5.212 14.320 1.00 68.50 369 SER A CA 1
ATOM 2820 C C . SER A 1 369 ? 7.757 6.415 14.245 1.00 68.50 369 SER A C 1
ATOM 2822 O O . SER A 1 369 ? 7.332 6.911 15.290 1.00 68.50 369 SER A O 1
ATOM 2824 N N . ASP A 1 370 ? 7.412 6.863 13.039 1.00 75.88 370 ASP A N 1
ATOM 2825 C CA . ASP A 1 370 ? 6.508 7.997 12.844 1.00 75.88 370 ASP A CA 1
ATOM 2826 C C . ASP A 1 370 ? 5.059 7.605 13.151 1.00 75.88 370 ASP A C 1
ATOM 2828 O O . ASP A 1 370 ? 4.351 8.361 13.820 1.00 75.88 370 ASP A O 1
ATOM 2832 N N . ALA A 1 371 ? 4.639 6.398 12.756 1.00 75.25 371 ALA A N 1
ATOM 2833 C CA . ALA A 1 371 ? 3.320 5.858 13.079 1.00 75.25 371 ALA A CA 1
ATOM 2834 C C . ALA A 1 371 ? 3.126 5.720 14.600 1.00 75.25 371 ALA A C 1
ATOM 2836 O O . ALA A 1 371 ? 2.116 6.165 15.150 1.00 75.25 371 ALA A O 1
ATOM 2837 N N . VAL A 1 372 ? 4.127 5.182 15.306 1.00 71.00 372 VAL A N 1
ATOM 2838 C CA . VAL A 1 372 ? 4.117 5.045 16.773 1.00 71.00 372 VAL A CA 1
ATOM 2839 C C . VAL A 1 372 ? 4.137 6.409 17.465 1.00 71.00 372 VAL A C 1
ATOM 2841 O O . VAL A 1 372 ? 3.439 6.603 18.466 1.00 71.00 372 VAL A O 1
ATOM 2844 N N . ALA A 1 373 ? 4.899 7.377 16.946 1.00 77.94 373 ALA A N 1
ATOM 2845 C CA . ALA A 1 373 ? 4.918 8.735 17.484 1.00 77.94 373 ALA A CA 1
ATOM 2846 C C . ALA A 1 373 ? 3.558 9.432 17.317 1.00 77.94 373 ALA A C 1
ATOM 2848 O O . ALA A 1 373 ? 3.071 10.055 18.264 1.00 77.94 373 ALA A O 1
ATOM 2849 N N . ALA A 1 374 ? 2.919 9.287 16.153 1.00 82.19 374 ALA A N 1
ATOM 2850 C CA . ALA A 1 374 ? 1.584 9.818 15.888 1.00 82.19 374 ALA A CA 1
ATOM 2851 C C . ALA A 1 374 ? 0.524 9.176 16.799 1.00 82.19 374 ALA A C 1
ATOM 2853 O O . ALA A 1 374 ? -0.244 9.904 17.432 1.00 82.19 374 ALA A O 1
ATOM 2854 N N . ALA A 1 375 ? 0.536 7.847 16.957 1.00 81.56 375 ALA A N 1
ATOM 2855 C CA . ALA A 1 375 ? -0.353 7.141 17.884 1.00 81.56 375 ALA A CA 1
ATOM 2856 C C . ALA A 1 375 ? -0.180 7.623 19.323 1.00 81.56 375 ALA A C 1
ATOM 2858 O O . ALA A 1 375 ? -1.151 8.001 19.975 1.00 81.56 375 ALA A O 1
ATOM 2859 N N . SER A 1 376 ? 1.068 7.700 19.788 1.00 81.44 376 SER A N 1
ATOM 2860 C CA . SER A 1 376 ? 1.390 8.196 21.129 1.00 81.44 376 SER A CA 1
ATOM 2861 C C . SER A 1 376 ? 0.883 9.627 21.337 1.00 81.44 376 SER A C 1
ATOM 2863 O O . SER A 1 376 ? 0.409 9.980 22.421 1.00 81.44 376 SER A O 1
ATOM 2865 N N . SER A 1 377 ? 0.959 10.469 20.300 1.00 85.12 377 SER A N 1
ATOM 2866 C CA . SER A 1 377 ? 0.432 11.834 20.353 1.00 85.12 377 SER A CA 1
ATOM 2867 C C . SER A 1 377 ? -1.095 11.873 20.417 1.00 85.12 377 SER A C 1
ATOM 2869 O O . SER A 1 377 ? -1.644 12.724 21.119 1.00 85.12 377 SER A O 1
ATOM 2871 N N . ILE A 1 378 ? -1.789 10.977 19.714 1.00 86.69 378 ILE A N 1
ATOM 2872 C CA . ILE A 1 378 ? -3.254 10.860 19.766 1.00 86.69 378 ILE A CA 1
ATOM 2873 C C . ILE A 1 378 ? -3.695 10.392 21.152 1.00 86.69 378 ILE A C 1
ATOM 2875 O O . ILE A 1 378 ? -4.547 11.032 21.767 1.00 86.69 378 ILE A O 1
ATOM 2879 N N . GLU A 1 379 ? -3.072 9.338 21.685 1.00 85.19 379 GLU A N 1
ATOM 2880 C CA . GLU A 1 379 ? -3.362 8.829 23.030 1.00 85.19 379 GLU A CA 1
ATOM 2881 C C . GLU A 1 379 ? -3.150 9.910 24.093 1.00 85.19 379 GLU A C 1
ATOM 2883 O O . GLU A 1 379 ? -4.005 10.119 24.955 1.00 85.19 379 GLU A O 1
ATOM 2888 N N . THR A 1 380 ? -2.044 10.654 23.995 1.00 85.38 380 THR A N 1
ATOM 2889 C CA . THR A 1 380 ? -1.755 11.770 24.905 1.00 85.38 380 THR A CA 1
ATOM 2890 C C . THR A 1 380 ? -2.826 12.855 24.810 1.00 85.38 380 THR A C 1
ATOM 2892 O O . THR A 1 380 ? -3.275 13.352 25.842 1.00 85.38 380 THR A O 1
ATOM 2895 N N . SER A 1 381 ? -3.269 13.207 23.599 1.00 88.44 381 SER A N 1
ATOM 2896 C CA . SER A 1 381 ? -4.323 14.206 23.389 1.00 88.44 381 SER A CA 1
ATOM 2897 C C . SER A 1 381 ? -5.657 13.759 23.985 1.00 88.44 381 SER A C 1
ATOM 2899 O O . SER A 1 381 ? -6.262 14.519 24.744 1.00 88.44 381 SER A O 1
ATOM 2901 N N . LEU A 1 382 ? -6.085 12.521 23.722 1.00 89.50 382 LEU A N 1
ATOM 2902 C CA . LEU A 1 382 ? -7.329 11.942 24.250 1.00 89.50 382 LEU A CA 1
ATOM 2903 C C . LEU A 1 382 ? -7.293 11.734 25.774 1.00 89.50 382 LEU A C 1
ATOM 2905 O O . LEU A 1 382 ? -8.330 11.786 26.439 1.00 89.50 382 LEU A O 1
ATOM 2909 N N . ALA A 1 383 ? -6.107 11.582 26.366 1.00 86.94 383 ALA A N 1
ATOM 2910 C CA . ALA A 1 383 ? -5.939 11.539 27.817 1.00 86.94 383 ALA A CA 1
ATOM 2911 C C . ALA A 1 383 ? -6.170 12.900 28.501 1.00 86.94 383 ALA A C 1
ATOM 2913 O O . ALA A 1 383 ? -6.413 12.938 29.711 1.00 86.94 383 ALA A O 1
ATOM 2914 N N . THR A 1 384 ? -6.158 14.021 27.771 1.00 91.56 384 THR A N 1
ATOM 2915 C CA . THR A 1 384 ? -6.414 15.343 28.365 1.00 91.56 384 THR A CA 1
ATOM 2916 C C . THR A 1 384 ? -7.908 15.650 28.501 1.00 91.56 384 THR A C 1
ATOM 2918 O O . THR A 1 384 ? -8.685 15.501 27.559 1.00 91.56 384 THR A O 1
ATOM 2921 N N . ASP A 1 385 ? -8.313 16.138 29.678 1.00 90.31 385 ASP A N 1
ATOM 2922 C CA . ASP A 1 385 ? -9.711 16.503 29.964 1.00 90.31 385 ASP A CA 1
ATOM 2923 C C . ASP A 1 385 ? -10.240 17.593 29.017 1.00 90.31 385 ASP A C 1
ATOM 2925 O O . ASP A 1 385 ? -11.418 17.596 28.676 1.00 90.31 385 ASP A O 1
ATOM 2929 N N . ALA A 1 386 ? -9.366 18.509 28.579 1.00 91.94 386 ALA A N 1
ATOM 2930 C CA . ALA A 1 386 ? -9.722 19.591 27.664 1.00 91.94 386 ALA A CA 1
ATOM 2931 C C . ALA A 1 386 ? -10.137 19.053 26.287 1.00 91.94 386 ALA A C 1
ATOM 2933 O O . ALA A 1 386 ? -11.241 19.342 25.843 1.00 91.94 386 ALA A O 1
ATOM 2934 N N . THR A 1 387 ? -9.317 18.195 25.671 1.00 92.62 387 THR A N 1
ATOM 2935 C CA . THR A 1 387 ? -9.644 17.564 24.382 1.00 92.62 387 THR A CA 1
ATOM 2936 C C . THR A 1 387 ? -10.941 16.765 24.467 1.00 92.62 387 THR A C 1
ATOM 2938 O O . THR A 1 387 ? -11.777 16.848 23.575 1.00 92.62 387 THR A O 1
ATOM 2941 N N . ARG A 1 388 ? -11.169 16.022 25.558 1.00 93.62 388 ARG A N 1
ATOM 2942 C CA . ARG A 1 388 ? -12.419 15.263 25.738 1.00 93.62 388 ARG A CA 1
ATOM 2943 C C . ARG A 1 388 ? -13.646 16.162 25.905 1.00 93.62 388 ARG A C 1
ATOM 2945 O O . ARG A 1 388 ? -14.711 15.840 25.381 1.00 93.62 388 ARG A O 1
ATOM 2952 N N . ALA A 1 389 ? -13.502 17.293 26.594 1.00 91.94 389 ALA A N 1
ATOM 2953 C CA . ALA A 1 389 ? -14.560 18.295 26.694 1.00 91.94 389 ALA A CA 1
ATOM 2954 C C . ALA A 1 389 ? -14.851 18.961 25.338 1.00 91.94 389 ALA A C 1
ATOM 2956 O O . ALA A 1 389 ? -16.017 19.186 25.010 1.00 91.94 389 ALA A O 1
ATOM 2957 N N . ASP A 1 390 ? -13.814 19.220 24.540 1.00 93.38 390 ASP A N 1
ATOM 2958 C CA . ASP A 1 390 ? -13.951 19.779 23.196 1.00 93.38 390 ASP A CA 1
ATOM 2959 C C . ASP A 1 390 ? -14.665 18.792 22.259 1.00 93.38 390 ASP A C 1
ATOM 2961 O O . ASP A 1 390 ? -15.633 19.189 21.611 1.00 93.38 390 ASP A O 1
ATOM 2965 N N . ILE A 1 391 ? -14.305 17.498 22.271 1.00 93.56 391 ILE A N 1
ATOM 2966 C CA . ILE A 1 391 ? -15.009 16.448 21.503 1.00 93.56 391 ILE A CA 1
ATOM 2967 C C . ILE A 1 391 ? -16.497 16.421 21.868 1.00 93.56 391 ILE A C 1
ATOM 2969 O O . ILE A 1 391 ? -17.356 16.435 20.986 1.00 93.56 391 ILE A O 1
ATOM 2973 N N . ALA A 1 392 ? -16.825 16.425 23.165 1.00 92.44 392 ALA A N 1
ATOM 2974 C CA . ALA A 1 392 ? -18.217 16.458 23.608 1.00 92.44 392 ALA A CA 1
ATOM 2975 C C . ALA A 1 392 ? -18.942 17.716 23.096 1.00 92.44 392 ALA A C 1
ATOM 2977 O O . ALA A 1 392 ? -20.050 17.622 22.569 1.00 92.44 392 ALA A O 1
ATOM 2978 N N . SER A 1 393 ? -18.307 18.889 23.189 1.00 91.81 393 SER A N 1
ATOM 2979 C CA . SER A 1 393 ? -18.877 20.154 22.712 1.00 91.81 393 SER A CA 1
ATOM 2980 C C . SER A 1 393 ? -19.093 20.174 21.196 1.00 91.81 393 SER A C 1
ATOM 2982 O O . SER A 1 393 ? -20.113 20.695 20.739 1.00 91.81 393 SER A O 1
ATOM 2984 N N . TYR A 1 394 ? -18.169 19.617 20.413 1.00 92.00 394 TYR A N 1
ATOM 2985 C CA . TYR A 1 394 ? -18.318 19.521 18.962 1.00 92.00 394 TYR A CA 1
ATOM 2986 C C . TYR A 1 394 ? -19.452 18.572 18.579 1.00 92.00 394 TYR A C 1
ATOM 2988 O O . TYR A 1 394 ? -20.312 18.959 17.790 1.00 92.00 394 TYR A O 1
ATOM 2996 N N . ALA A 1 395 ? -19.548 17.400 19.208 1.00 91.88 395 ALA A N 1
ATOM 2997 C CA . ALA A 1 395 ? -20.640 16.461 18.951 1.00 91.88 395 ALA A CA 1
ATOM 2998 C C . ALA A 1 395 ? -22.024 17.076 19.256 1.00 91.88 395 ALA A C 1
ATOM 3000 O O . ALA A 1 395 ? -22.972 16.898 18.493 1.00 91.88 395 ALA A O 1
ATOM 3001 N N . VAL A 1 396 ? -22.134 17.875 20.327 1.00 91.69 396 VAL A N 1
ATOM 3002 C CA . VAL A 1 396 ? -23.346 18.664 20.638 1.00 91.69 396 VAL A CA 1
ATOM 3003 C C . VAL A 1 396 ? -23.660 19.663 19.521 1.00 91.69 396 VAL A C 1
ATOM 3005 O O . VAL A 1 396 ? -24.825 19.856 19.164 1.00 91.69 396 VAL A O 1
ATOM 3008 N N . SER A 1 397 ? -22.636 20.330 18.984 1.00 90.50 397 SER A N 1
ATOM 3009 C CA . SER A 1 397 ? -22.813 21.326 17.928 1.00 90.50 397 SER A CA 1
ATOM 3010 C C . SER A 1 397 ? -23.279 20.704 16.610 1.00 90.50 397 SER A C 1
ATOM 3012 O O . SER A 1 397 ? -24.217 21.230 16.008 1.00 90.50 397 SER A O 1
ATOM 3014 N N . GLU A 1 398 ? -22.733 19.546 16.235 1.00 90.56 398 GLU A N 1
ATOM 3015 C CA . GLU A 1 398 ? -23.134 18.789 15.042 1.00 90.56 398 GLU A CA 1
ATOM 3016 C C . GLU A 1 398 ? -24.579 18.283 15.159 1.00 90.56 398 GLU A C 1
ATOM 3018 O O . GLU A 1 398 ? -25.408 18.495 14.270 1.00 90.56 398 GLU A O 1
ATOM 3023 N N . ALA A 1 399 ? -24.946 17.734 16.320 1.00 90.62 399 ALA A N 1
ATOM 3024 C CA . ALA A 1 399 ? -26.297 17.240 16.576 1.00 90.62 399 ALA A CA 1
ATOM 3025 C C . ALA A 1 399 ? -27.358 18.349 16.714 1.00 90.62 399 ALA A C 1
ATOM 3027 O O . ALA A 1 399 ? -28.555 18.060 16.735 1.00 90.62 399 ALA A O 1
ATOM 3028 N N . SER A 1 400 ? -26.966 19.625 16.821 1.00 88.19 400 SER A N 1
ATOM 3029 C CA . SER A 1 400 ? -27.858 20.729 17.221 1.00 88.19 400 SER A CA 1
ATOM 3030 C C . SER A 1 400 ? -29.051 20.974 16.288 1.00 88.19 400 SER A C 1
ATOM 3032 O O . SER A 1 400 ? -30.069 21.527 16.716 1.00 88.19 400 SER A O 1
ATOM 3034 N N . SER A 1 401 ? -28.942 20.562 15.024 1.00 86.44 401 SER A N 1
ATOM 3035 C CA . SER A 1 401 ? -29.993 20.701 14.008 1.00 86.44 401 SER A CA 1
ATOM 3036 C C . SER A 1 401 ? -30.799 19.418 13.763 1.00 86.44 401 SER A C 1
ATOM 3038 O O . SER A 1 401 ? -31.770 19.437 13.003 1.00 86.44 401 SER A O 1
ATOM 3040 N N . SER A 1 402 ? -30.431 18.326 14.436 1.00 88.50 402 SER A N 1
ATOM 3041 C CA . SER A 1 402 ? -31.007 16.993 14.274 1.00 88.50 402 SER A CA 1
ATOM 3042 C C . SER A 1 402 ? -32.095 16.696 15.311 1.00 88.50 402 SER A C 1
ATOM 3044 O O . SER A 1 402 ? -32.109 17.293 16.395 1.00 88.50 402 SER A O 1
ATOM 3046 N N . PRO A 1 403 ? -33.012 15.747 15.034 1.00 86.31 403 PRO A N 1
ATOM 3047 C CA . PRO A 1 403 ? -33.898 15.179 16.050 1.00 86.31 403 PRO A CA 1
ATOM 3048 C C . PRO A 1 403 ? -33.163 14.675 17.304 1.00 86.31 403 PRO A C 1
ATOM 3050 O O . PRO A 1 403 ? -33.752 14.665 18.386 1.00 86.31 403 PRO A O 1
ATOM 3053 N N . LEU A 1 404 ? -31.874 14.332 17.185 1.00 87.19 404 LEU A N 1
ATOM 3054 C CA . LEU A 1 404 ? -31.024 13.859 18.281 1.00 87.19 404 LEU A CA 1
ATOM 3055 C C . LEU A 1 404 ? -30.469 14.969 19.185 1.00 87.19 404 LEU A C 1
ATOM 3057 O O . LEU A 1 404 ? -29.835 14.663 20.197 1.00 87.19 404 LEU A O 1
ATOM 3061 N N . ALA A 1 405 ? -30.741 16.248 18.901 1.00 87.38 405 ALA A N 1
ATOM 3062 C CA . ALA A 1 405 ? -30.240 17.381 19.686 1.00 87.38 405 ALA A CA 1
ATOM 3063 C C . ALA A 1 405 ? -30.547 17.274 21.195 1.00 87.38 405 ALA A C 1
ATOM 3065 O O . ALA A 1 405 ? -29.767 17.727 22.032 1.00 87.38 405 ALA A O 1
ATOM 3066 N N . SER A 1 406 ? -31.683 16.673 21.571 1.00 83.25 406 SER A N 1
ATOM 3067 C CA . SER A 1 406 ? -32.033 16.457 22.983 1.00 83.25 406 SER A CA 1
ATOM 3068 C C . SER A 1 406 ? -31.229 15.344 23.654 1.00 83.25 406 SER A C 1
ATOM 3070 O O . SER A 1 406 ? -31.037 15.399 24.871 1.00 83.25 406 SER A O 1
ATOM 3072 N N . THR A 1 407 ? -30.779 14.355 22.881 1.00 83.81 407 THR A N 1
ATOM 3073 C CA . THR A 1 407 ? -29.927 13.246 23.336 1.00 83.81 407 THR A CA 1
ATOM 3074 C C . THR A 1 407 ? -28.497 13.738 23.546 1.00 83.81 407 THR A C 1
ATOM 3076 O O . THR A 1 407 ? -27.898 13.466 24.580 1.00 83.81 407 THR A O 1
ATOM 3079 N N . PHE A 1 408 ? -28.001 14.579 22.636 1.00 85.75 408 PHE A N 1
ATOM 3080 C CA . PHE A 1 408 ? -26.716 15.278 22.739 1.00 85.75 408 PHE A CA 1
ATOM 3081 C C . PHE A 1 408 ? -26.796 16.559 23.590 1.00 85.75 408 PHE A C 1
ATOM 3083 O O . PHE A 1 408 ? -26.116 17.541 23.314 1.00 85.75 408 PHE A O 1
ATOM 3090 N N . ASN A 1 409 ? -27.646 16.614 24.620 1.00 73.62 409 ASN A N 1
ATOM 3091 C CA . ASN A 1 409 ? -27.714 17.818 25.452 1.00 73.62 409 ASN A CA 1
ATOM 3092 C C . ASN A 1 409 ? -26.449 17.982 26.325 1.00 73.62 409 ASN A C 1
ATOM 3094 O O . ASN A 1 409 ? -25.736 17.021 26.600 1.00 73.62 409 ASN A O 1
ATOM 3098 N N . ALA A 1 410 ? -26.200 19.213 26.789 1.00 58.88 410 ALA A N 1
ATOM 3099 C CA . ALA A 1 410 ? -24.971 19.677 27.456 1.00 58.88 410 ALA A CA 1
ATOM 3100 C C . ALA A 1 410 ? -24.590 18.989 28.794 1.00 58.88 410 ALA A C 1
ATOM 3102 O O . ALA A 1 410 ? -23.771 19.521 29.543 1.00 58.88 410 ALA A O 1
ATOM 3103 N N . GLY A 1 411 ? -25.223 17.869 29.144 1.00 70.50 411 GLY A N 1
ATOM 3104 C CA . GLY A 1 411 ? -24.973 17.120 30.370 1.00 70.50 411 GLY A CA 1
ATOM 3105 C C . GLY A 1 411 ? -24.098 15.879 30.209 1.00 70.50 411 GLY A C 1
ATOM 3106 O O . GLY A 1 411 ? -23.660 15.362 31.237 1.00 70.50 411 GLY A O 1
ATOM 3107 N N . PHE A 1 412 ? -23.853 15.390 28.986 1.00 86.31 412 PHE A N 1
ATOM 3108 C CA . PHE A 1 412 ? -22.965 14.242 28.813 1.00 86.31 412 PHE A CA 1
ATOM 3109 C C . PHE A 1 412 ? -21.495 14.669 28.835 1.00 86.31 412 PHE A C 1
ATOM 3111 O O . PHE A 1 412 ? -21.134 15.757 28.384 1.00 86.31 412 PHE A O 1
ATOM 3118 N N . VAL A 1 413 ? -20.651 13.813 29.400 1.00 88.88 413 VAL A N 1
ATOM 3119 C CA . VAL A 1 413 ? -19.218 14.056 29.574 1.00 88.88 413 VAL A CA 1
ATOM 3120 C C . VAL A 1 413 ? -18.467 12.825 29.105 1.00 88.88 413 VAL A C 1
ATOM 3122 O O . VAL A 1 413 ? -18.875 11.704 29.395 1.00 88.88 413 VAL A O 1
ATOM 3125 N N . ILE A 1 414 ? -17.365 13.041 28.392 1.00 92.00 414 ILE A N 1
ATOM 3126 C CA . ILE A 1 414 ? -16.432 11.974 28.044 1.00 92.00 414 ILE A CA 1
ATOM 3127 C C . ILE A 1 414 ? -15.384 11.888 29.159 1.00 92.00 414 ILE A C 1
ATOM 3129 O O . ILE A 1 414 ? -14.473 12.715 29.259 1.00 92.00 414 ILE A O 1
ATOM 3133 N N . ASP A 1 415 ? -15.539 10.902 30.037 1.00 89.19 415 ASP A N 1
ATOM 3134 C CA . ASP A 1 415 ? -14.803 10.814 31.298 1.00 89.19 415 ASP A CA 1
ATOM 3135 C C . ASP A 1 415 ? -13.357 10.369 31.100 1.00 89.19 415 ASP A C 1
ATOM 3137 O O . ASP A 1 415 ? -12.445 10.921 31.720 1.00 89.19 415 ASP A O 1
ATOM 3141 N N . ALA A 1 416 ? -13.136 9.386 30.228 1.00 88.12 416 ALA A N 1
ATOM 3142 C CA . ALA A 1 416 ? -11.832 8.769 30.030 1.00 88.12 416 ALA A CA 1
ATOM 3143 C C . ALA A 1 416 ? -11.723 8.082 28.665 1.00 88.12 416 ALA A C 1
ATOM 3145 O O . ALA A 1 416 ? -12.727 7.700 28.070 1.00 88.12 416 ALA A O 1
ATOM 3146 N N . ASN A 1 417 ? -10.481 7.888 28.225 1.00 87.38 417 ASN A N 1
ATOM 3147 C CA . ASN A 1 417 ? -10.120 6.934 27.183 1.00 87.38 417 ASN A CA 1
ATOM 3148 C C . ASN A 1 417 ? -9.578 5.677 27.883 1.00 87.38 417 ASN A C 1
ATOM 3150 O O . ASN A 1 417 ? -8.539 5.762 28.541 1.00 87.38 417 ASN A O 1
ATOM 3154 N N . THR A 1 418 ? -10.332 4.577 27.885 1.00 66.75 418 THR A N 1
ATOM 3155 C CA . THR A 1 418 ? -10.136 3.469 28.846 1.00 66.75 418 THR A CA 1
ATOM 3156 C C . THR A 1 418 ? -9.448 2.241 28.278 1.00 66.75 418 THR A C 1
ATOM 3158 O O . THR A 1 418 ? -8.784 1.530 29.030 1.00 66.75 418 THR A O 1
ATOM 3161 N N . GLU A 1 419 ? -9.562 2.012 26.977 1.00 61.16 419 GLU A N 1
ATOM 3162 C CA . GLU A 1 419 ? -8.876 0.927 26.285 1.00 61.16 419 GLU A CA 1
ATOM 3163 C C . GLU A 1 419 ? -8.221 1.522 25.049 1.00 61.16 419 GLU A C 1
ATOM 3165 O O . GLU A 1 419 ? -8.884 2.236 24.304 1.00 61.16 419 GLU A O 1
ATOM 3170 N N . THR A 1 420 ? -6.922 1.284 24.869 1.00 66.44 420 THR A N 1
ATOM 3171 C CA . THR A 1 420 ? -6.248 1.545 23.601 1.00 66.44 420 THR A CA 1
ATOM 3172 C C . THR A 1 420 ? -5.458 0.317 23.188 1.00 66.44 420 THR A C 1
ATOM 3174 O O . THR A 1 420 ? -4.687 -0.252 23.965 1.00 66.44 420 THR A O 1
ATOM 3177 N N . ALA A 1 421 ? -5.683 -0.120 21.958 1.00 71.06 421 ALA A N 1
ATOM 3178 C CA . ALA A 1 421 ? -4.895 -1.149 21.312 1.00 71.06 421 ALA A CA 1
ATOM 3179 C C . ALA A 1 421 ? -4.308 -0.557 20.036 1.00 71.06 421 ALA A C 1
ATOM 3181 O O . ALA A 1 421 ? -4.986 0.155 19.299 1.00 71.06 421 ALA A O 1
ATOM 3182 N N . SER A 1 422 ? -3.040 -0.854 19.771 1.00 69.75 422 SER A N 1
ATOM 3183 C CA . SER A 1 422 ? -2.412 -0.524 18.500 1.00 69.75 422 SER A CA 1
ATOM 3184 C C . SER A 1 422 ? -2.037 -1.799 17.761 1.00 69.75 422 SER A C 1
ATOM 3186 O O . SER A 1 422 ? -1.463 -2.732 18.330 1.00 69.75 422 SER A O 1
ATOM 3188 N N . THR A 1 423 ? -2.389 -1.850 16.480 1.00 64.31 423 THR A N 1
ATOM 3189 C CA . THR A 1 423 ? -1.964 -2.917 15.575 1.00 64.31 423 THR A CA 1
ATOM 3190 C C . THR A 1 423 ? -1.204 -2.294 14.422 1.00 64.31 423 THR A C 1
ATOM 3192 O O . THR A 1 423 ? -1.758 -1.506 13.662 1.00 64.31 423 THR A O 1
ATOM 3195 N N . GLU A 1 424 ? 0.070 -2.650 14.310 1.00 66.75 424 GLU A N 1
ATOM 3196 C CA . GLU A 1 424 ? 0.963 -2.163 13.269 1.00 66.75 424 GLU A CA 1
ATOM 3197 C C . GLU A 1 424 ? 1.109 -3.195 12.150 1.00 66.75 424 GLU A C 1
ATOM 3199 O O . GLU A 1 424 ? 1.304 -4.387 12.409 1.00 66.75 424 GLU A O 1
ATOM 3204 N N . ILE A 1 425 ? 1.018 -2.735 10.906 1.00 63.16 425 ILE A N 1
ATOM 3205 C CA . ILE A 1 425 ? 1.155 -3.550 9.705 1.00 63.16 425 ILE A CA 1
ATOM 3206 C C . ILE A 1 425 ? 2.161 -2.867 8.769 1.00 63.16 425 ILE A C 1
ATOM 3208 O O . ILE A 1 425 ? 2.005 -1.678 8.473 1.00 63.16 425 ILE A O 1
ATOM 3212 N N . PRO A 1 426 ? 3.174 -3.596 8.261 1.00 62.28 426 PRO A N 1
ATOM 3213 C CA . PRO A 1 426 ? 4.060 -3.064 7.236 1.00 62.28 426 PRO A CA 1
ATOM 3214 C C . PRO A 1 426 ? 3.286 -2.870 5.927 1.00 62.28 426 PRO A C 1
ATOM 3216 O O . PRO A 1 426 ? 2.662 -3.803 5.412 1.00 62.28 426 PRO A O 1
ATOM 3219 N N . VAL A 1 427 ? 3.349 -1.664 5.372 1.00 68.62 427 VAL A N 1
ATOM 3220 C CA . VAL A 1 427 ? 2.671 -1.294 4.126 1.00 68.62 427 VAL A CA 1
ATOM 3221 C C . VAL A 1 427 ? 3.659 -0.745 3.106 1.00 68.62 427 VAL A C 1
ATOM 3223 O O . VAL A 1 427 ? 4.739 -0.250 3.413 1.00 68.62 427 VAL A O 1
ATOM 3226 N N . ALA A 1 428 ? 3.268 -0.859 1.849 1.00 69.31 428 ALA A N 1
ATOM 3227 C CA . ALA A 1 428 ? 3.903 -0.242 0.710 1.00 69.31 428 ALA A CA 1
ATOM 3228 C C . ALA A 1 428 ? 3.362 1.180 0.528 1.00 69.31 428 ALA A C 1
ATOM 3230 O O . ALA A 1 428 ? 2.174 1.342 0.249 1.00 69.31 428 ALA A O 1
ATOM 3231 N N . LYS A 1 429 ? 4.218 2.204 0.626 1.00 75.88 429 LYS A N 1
ATOM 3232 C CA . LYS A 1 429 ? 3.861 3.553 0.168 1.00 75.88 429 LYS A CA 1
ATOM 3233 C C . LYS A 1 429 ? 3.960 3.617 -1.352 1.00 75.88 429 LYS A C 1
ATOM 3235 O O . LYS A 1 429 ? 5.026 3.382 -1.916 1.00 75.88 429 LYS A O 1
ATOM 3240 N N . LEU A 1 430 ? 2.853 3.955 -1.992 1.00 77.62 430 LEU A N 1
ATOM 3241 C CA . LEU A 1 430 ? 2.726 4.198 -3.421 1.00 77.62 430 LEU A CA 1
ATOM 3242 C C . LEU A 1 430 ? 2.414 5.678 -3.633 1.00 77.62 430 LEU A C 1
ATOM 3244 O O . LEU A 1 430 ? 1.450 6.170 -3.060 1.00 77.62 430 LEU A O 1
ATOM 3248 N N . THR A 1 431 ? 3.149 6.359 -4.508 1.00 79.50 431 THR A N 1
ATOM 3249 C CA . THR A 1 431 ? 2.780 7.708 -4.961 1.00 79.50 431 THR A CA 1
ATOM 3250 C C . THR A 1 431 ? 2.564 7.709 -6.469 1.00 79.50 431 THR A C 1
ATOM 3252 O O . THR A 1 431 ? 3.425 7.260 -7.231 1.00 79.50 431 THR A O 1
ATOM 3255 N N . VAL A 1 432 ? 1.407 8.212 -6.900 1.00 79.69 432 VAL A N 1
ATOM 3256 C CA . VAL A 1 432 ? 1.054 8.454 -8.304 1.00 79.69 432 VAL A CA 1
ATOM 3257 C C . VAL A 1 432 ? 1.046 9.956 -8.549 1.00 79.69 432 VAL A C 1
ATOM 3259 O O . VAL A 1 432 ? 0.227 10.673 -7.979 1.00 79.69 432 VAL A O 1
ATOM 3262 N N . GLU A 1 433 ? 1.941 10.423 -9.413 1.00 82.62 433 GLU A N 1
ATOM 3263 C CA . GLU A 1 433 ? 2.070 11.835 -9.770 1.00 82.62 433 GLU A CA 1
ATOM 3264 C C . GLU A 1 433 ? 1.346 12.120 -11.090 1.00 82.62 433 GLU A C 1
ATOM 3266 O O . GLU A 1 433 ? 1.538 11.428 -12.103 1.00 82.62 433 GLU A O 1
ATOM 3271 N N . GLY A 1 434 ? 0.541 13.179 -11.107 1.00 81.00 434 GLY A N 1
ATOM 3272 C CA . GLY A 1 434 ? -0.217 13.573 -12.286 1.00 81.00 434 GLY A CA 1
ATOM 3273 C C . GLY A 1 434 ? -0.350 15.078 -12.468 1.00 81.00 434 GLY A C 1
ATOM 3274 O O . GLY A 1 434 ? -0.022 15.887 -11.601 1.00 81.00 434 GLY A O 1
ATOM 3275 N N . GLN A 1 435 ? -0.847 15.450 -13.643 1.00 85.62 435 GLN A N 1
ATOM 3276 C CA . GLN A 1 435 ? -1.212 16.812 -14.004 1.00 85.62 435 GLN A CA 1
ATOM 3277 C C . GLN A 1 435 ? -2.651 16.865 -14.492 1.00 85.62 435 GLN A C 1
ATOM 3279 O O . GLN A 1 435 ? -3.053 16.031 -15.296 1.00 85.62 435 GLN A O 1
ATOM 3284 N N . LEU A 1 436 ? -3.404 17.870 -14.053 1.00 85.06 436 LEU A N 1
ATOM 3285 C CA . LEU A 1 436 ? -4.707 18.224 -14.605 1.00 85.06 436 LEU A CA 1
ATOM 3286 C C . LEU A 1 436 ? -4.591 19.548 -15.354 1.00 85.06 436 LEU A C 1
ATOM 3288 O O . LEU A 1 436 ? -4.172 20.560 -14.789 1.00 85.06 436 LEU A O 1
ATOM 3292 N N . ALA A 1 437 ? -5.002 19.561 -16.618 1.00 82.62 437 ALA A N 1
ATOM 3293 C CA . ALA A 1 437 ? -5.207 20.803 -17.349 1.00 82.62 437 ALA A CA 1
ATOM 3294 C C . ALA A 1 437 ? -6.573 21.396 -16.979 1.00 82.62 437 ALA A C 1
ATOM 3296 O O . ALA A 1 437 ? -7.584 20.700 -17.000 1.00 82.62 437 ALA A O 1
ATOM 3297 N N . THR A 1 438 ? -6.624 22.686 -16.673 1.00 79.88 438 THR A N 1
ATOM 3298 C CA . THR A 1 438 ? -7.826 23.439 -16.319 1.00 79.88 438 THR A CA 1
ATOM 3299 C C . THR A 1 438 ? -7.919 24.731 -17.122 1.00 79.88 438 THR A C 1
ATOM 3301 O O . THR A 1 438 ? -6.921 25.346 -17.496 1.00 79.88 438 THR A O 1
ATOM 3304 N N . ASN A 1 439 ? -9.145 25.173 -17.391 1.00 77.62 439 ASN A N 1
ATOM 3305 C CA . ASN A 1 439 ? -9.415 26.474 -18.005 1.00 77.62 439 ASN A CA 1
ATOM 3306 C C . ASN A 1 439 ? -9.445 27.631 -16.983 1.00 77.62 439 ASN A C 1
ATOM 3308 O O . ASN A 1 439 ? -9.732 28.772 -17.358 1.00 77.62 439 ASN A O 1
ATOM 3312 N N . GLN A 1 440 ? -9.192 27.351 -15.702 1.00 73.69 440 GLN A N 1
ATOM 3313 C CA . GLN A 1 440 ? -9.206 28.344 -14.635 1.00 73.69 440 GLN A CA 1
ATOM 3314 C C . GLN A 1 440 ? -7.893 29.117 -14.571 1.00 73.69 440 GLN A C 1
ATOM 3316 O O . GLN A 1 440 ? -6.844 28.559 -14.286 1.00 73.69 440 GLN A O 1
ATOM 3321 N N . ALA A 1 441 ? -7.966 30.430 -14.795 1.00 68.88 441 ALA A N 1
ATOM 3322 C CA . ALA A 1 441 ? -6.796 31.306 -14.743 1.00 68.88 441 ALA A CA 1
ATOM 3323 C C . ALA A 1 441 ? -6.375 31.685 -13.310 1.00 68.88 441 ALA A C 1
ATOM 3325 O O . ALA A 1 441 ? -5.239 32.111 -13.109 1.00 68.88 441 ALA A O 1
ATOM 3326 N N . ASN A 1 442 ? -7.277 31.537 -12.332 1.00 74.06 442 ASN A N 1
ATOM 3327 C CA . ASN A 1 442 ? -7.118 32.056 -10.970 1.00 74.06 442 ASN A CA 1
ATOM 3328 C C . ASN A 1 442 ? -7.069 30.964 -9.891 1.00 74.06 442 ASN A C 1
ATOM 3330 O O . ASN A 1 442 ? -7.366 31.276 -8.743 1.00 74.06 442 ASN A O 1
ATOM 3334 N N . PHE A 1 443 ? -6.730 29.717 -10.239 1.00 77.50 443 PHE A N 1
ATOM 3335 C CA . PHE A 1 443 ? -6.551 28.676 -9.225 1.00 77.50 443 PHE A CA 1
ATOM 3336 C C . PHE A 1 443 ? -5.464 29.114 -8.234 1.00 77.50 443 PHE A C 1
ATOM 3338 O O . PHE A 1 443 ? -4.363 29.496 -8.648 1.00 77.50 443 PHE A O 1
ATOM 3345 N N . GLY A 1 444 ? -5.793 29.134 -6.947 1.00 76.75 444 GLY A N 1
ATOM 3346 C CA . GLY A 1 444 ? -4.877 29.544 -5.886 1.00 76.75 444 GLY A CA 1
ATOM 3347 C C . GLY A 1 444 ? -4.902 28.594 -4.698 1.00 76.75 444 GLY A C 1
ATOM 3348 O O . GLY A 1 444 ? -5.677 27.648 -4.657 1.00 76.75 444 GLY A O 1
ATOM 3349 N N . SER A 1 445 ? -4.097 28.896 -3.679 1.00 77.00 445 SER A N 1
ATOM 3350 C CA . SER A 1 445 ? -3.948 28.038 -2.494 1.00 77.00 445 SER A CA 1
ATOM 3351 C C . SER A 1 445 ? -5.230 27.857 -1.670 1.00 77.00 445 SER A C 1
ATOM 3353 O O . SER A 1 445 ? -5.307 26.982 -0.821 1.00 77.00 445 SER A O 1
ATOM 3355 N N . GLY A 1 446 ? -6.239 28.712 -1.871 1.00 78.69 446 GLY A N 1
ATOM 3356 C CA . GLY A 1 446 ? -7.560 28.539 -1.260 1.00 78.69 446 GLY A CA 1
ATOM 3357 C C . GLY A 1 446 ? -8.440 27.512 -1.978 1.00 78.69 446 GLY A C 1
ATOM 3358 O O . GLY A 1 446 ? -9.470 27.137 -1.430 1.00 78.69 446 GLY A O 1
ATOM 3359 N N . ASP A 1 447 ? -8.053 27.089 -3.185 1.00 82.12 447 ASP A N 1
ATOM 3360 C CA . ASP A 1 447 ? -8.788 26.133 -4.015 1.00 82.12 447 ASP A CA 1
ATOM 3361 C C . ASP A 1 447 ? -8.207 24.706 -3.931 1.00 82.12 447 ASP A C 1
ATOM 3363 O O . ASP A 1 447 ? -8.878 23.748 -4.315 1.00 82.12 447 ASP A O 1
ATOM 3367 N N . GLU A 1 448 ? -6.977 24.564 -3.417 1.00 86.19 448 GLU A N 1
ATOM 3368 C CA . GLU A 1 448 ? -6.231 23.299 -3.314 1.00 86.19 448 GLU A CA 1
ATOM 3369 C C . GLU A 1 448 ? -7.016 22.240 -2.534 1.00 86.19 448 GLU A C 1
ATOM 3371 O O . GLU A 1 448 ? -7.309 21.182 -3.087 1.00 86.19 448 GLU A O 1
ATOM 3376 N N . SER A 1 449 ? -7.474 22.567 -1.321 1.00 85.12 449 SER A N 1
ATOM 3377 C CA . SER A 1 449 ? -8.180 21.620 -0.446 1.00 85.12 449 SER A CA 1
ATOM 3378 C C . SER A 1 449 ? -9.465 21.061 -1.064 1.00 85.12 449 SER A C 1
ATOM 3380 O O . SER A 1 449 ? -9.790 19.896 -0.868 1.00 85.12 449 SER A O 1
ATOM 3382 N N . TYR A 1 450 ? -10.195 21.869 -1.844 1.00 85.44 450 TYR A N 1
ATOM 3383 C CA . TYR A 1 450 ? -11.424 21.410 -2.500 1.00 85.44 450 TYR A CA 1
ATOM 3384 C C . TYR A 1 450 ? -11.129 20.446 -3.649 1.00 85.44 450 TYR A C 1
ATOM 3386 O O . TYR A 1 450 ? -11.913 19.536 -3.914 1.00 85.44 450 TYR A O 1
ATOM 3394 N N . LEU A 1 451 ? -10.021 20.658 -4.363 1.00 87.62 451 LEU A N 1
ATOM 3395 C CA . LEU A 1 451 ? -9.608 19.761 -5.433 1.00 87.62 451 LEU A CA 1
ATOM 3396 C C . LEU A 1 451 ? -9.031 18.458 -4.873 1.00 87.62 451 LEU A C 1
ATOM 3398 O O . LEU A 1 451 ? -9.338 17.398 -5.411 1.00 87.62 451 LEU A O 1
ATOM 3402 N N . GLU A 1 452 ? -8.245 18.528 -3.799 1.00 90.69 452 GLU A N 1
ATOM 3403 C CA . GLU A 1 452 ? -7.752 17.355 -3.068 1.00 90.69 452 GLU A CA 1
ATOM 3404 C C . GLU A 1 452 ? -8.916 16.475 -2.601 1.00 90.69 452 GLU A C 1
ATOM 3406 O O . GLU 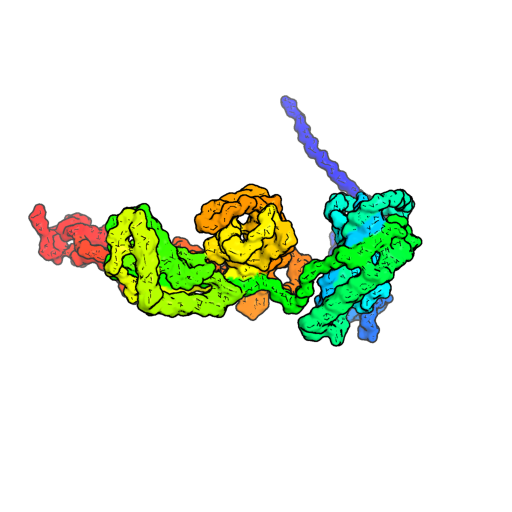A 1 452 ? -8.962 15.292 -2.944 1.00 90.69 452 GLU A O 1
ATOM 3411 N N . GLU A 1 453 ? -9.905 17.068 -1.923 1.00 88.31 453 GLU A N 1
ATOM 3412 C CA . GLU A 1 453 ? -11.120 16.382 -1.466 1.00 88.31 453 GLU A CA 1
ATOM 3413 C C . GLU A 1 453 ? -11.914 15.792 -2.642 1.00 88.31 453 GLU A C 1
ATOM 3415 O O . GLU A 1 453 ? -12.319 14.633 -2.607 1.00 88.31 453 GLU A O 1
ATOM 3420 N N . ALA A 1 454 ? -12.082 16.537 -3.739 1.00 90.31 454 ALA A N 1
ATOM 3421 C CA . ALA A 1 454 ? -12.801 16.050 -4.914 1.00 90.31 454 ALA A CA 1
ATOM 3422 C C . ALA A 1 454 ? -12.106 14.867 -5.609 1.00 90.31 454 ALA A C 1
ATOM 3424 O O . ALA A 1 454 ? -12.778 13.929 -6.045 1.00 90.31 454 ALA A O 1
ATOM 3425 N N . ILE A 1 455 ? -10.776 14.901 -5.745 1.00 90.56 455 ILE A N 1
ATOM 3426 C CA . ILE A 1 455 ? -10.008 13.777 -6.298 1.00 90.56 455 ILE A CA 1
ATOM 3427 C C . ILE A 1 455 ? -10.127 12.574 -5.359 1.00 90.56 455 ILE A C 1
ATOM 3429 O O . ILE A 1 455 ? -10.402 11.469 -5.833 1.00 90.56 455 ILE A O 1
ATOM 3433 N N . TYR A 1 456 ? -9.972 12.789 -4.052 1.00 91.88 456 TYR A N 1
ATOM 3434 C CA . TYR A 1 456 ? -10.087 11.747 -3.039 1.00 91.88 456 TYR A CA 1
ATOM 3435 C C . TYR A 1 456 ? -11.458 11.059 -3.086 1.00 91.88 456 TYR A C 1
ATOM 3437 O O . TYR A 1 456 ? -11.530 9.861 -3.348 1.00 91.88 456 TYR A O 1
ATOM 3445 N N . GLU A 1 457 ? -12.553 11.807 -2.954 1.00 89.25 457 GLU A N 1
ATOM 3446 C CA . GLU A 1 457 ? -13.917 11.261 -2.921 1.00 89.25 457 GLU A CA 1
ATOM 3447 C C . GLU A 1 457 ? -14.277 10.491 -4.196 1.00 89.25 457 GLU A C 1
ATOM 3449 O O . GLU A 1 457 ? -14.891 9.421 -4.152 1.00 89.25 457 GLU A O 1
ATOM 3454 N N . VAL A 1 458 ? -13.863 10.995 -5.364 1.00 92.44 458 VAL A N 1
ATOM 3455 C CA . VAL A 1 458 ? -14.128 10.302 -6.629 1.00 92.44 458 VAL A CA 1
ATOM 3456 C C . VAL A 1 458 ? -13.349 8.997 -6.703 1.00 92.44 458 VAL A C 1
ATOM 3458 O O . VAL A 1 458 ? -13.934 7.970 -7.047 1.00 92.44 458 VAL A O 1
ATOM 3461 N N . LEU A 1 459 ? -12.054 8.998 -6.385 1.00 90.75 459 LEU A N 1
ATOM 3462 C CA . LEU A 1 459 ? -11.248 7.776 -6.413 1.00 90.75 459 LEU A CA 1
ATOM 3463 C C . LEU A 1 459 ? -11.706 6.769 -5.344 1.00 90.75 459 LEU A C 1
ATOM 3465 O O . LEU A 1 459 ? -11.757 5.565 -5.623 1.00 90.75 459 LEU A O 1
ATOM 3469 N N . LEU A 1 460 ? -12.108 7.245 -4.163 1.00 89.88 460 LEU A N 1
ATOM 3470 C CA . LEU A 1 460 ? -12.666 6.429 -3.086 1.00 89.88 460 LEU A CA 1
ATOM 3471 C C . LEU A 1 460 ? -13.985 5.785 -3.528 1.00 89.88 460 LEU A C 1
ATOM 3473 O O . LEU A 1 460 ? -14.156 4.571 -3.419 1.00 89.88 460 LEU A O 1
ATOM 3477 N N . GLY A 1 461 ? -14.884 6.557 -4.146 1.00 86.50 461 GLY A N 1
ATOM 3478 C CA . GLY A 1 461 ? -16.149 6.062 -4.699 1.00 86.50 461 GLY A CA 1
ATOM 3479 C C . GLY A 1 461 ? -15.984 5.059 -5.850 1.00 86.50 461 GLY A C 1
ATOM 3480 O O . GLY A 1 461 ? -16.884 4.256 -6.110 1.00 86.50 461 GLY A O 1
ATOM 3481 N N . LYS A 1 462 ? -14.835 5.062 -6.537 1.00 87.00 462 LYS A N 1
ATOM 3482 C CA . LYS A 1 462 ? -14.460 4.033 -7.529 1.00 87.00 462 LYS A CA 1
ATOM 3483 C C . LYS A 1 462 ? -13.831 2.790 -6.900 1.00 87.00 462 LYS A C 1
ATOM 3485 O O . LYS A 1 462 ? -13.645 1.804 -7.613 1.00 87.00 462 LYS A O 1
ATOM 3490 N N . GLY A 1 463 ? -13.494 2.829 -5.611 1.00 85.38 463 GLY A N 1
ATOM 3491 C CA . GLY A 1 463 ? -12.796 1.756 -4.907 1.00 85.38 463 GLY A CA 1
ATOM 3492 C C . GLY A 1 463 ? -11.353 1.556 -5.371 1.00 85.38 463 GLY A C 1
ATOM 3493 O O . GLY A 1 463 ? -10.844 0.441 -5.281 1.00 85.38 463 GLY A O 1
ATOM 3494 N N . VAL A 1 464 ? -10.709 2.596 -5.921 1.00 86.00 464 VAL A N 1
ATOM 3495 C CA . VAL A 1 464 ? -9.296 2.531 -6.352 1.00 86.00 464 VAL A CA 1
ATOM 3496 C C . VAL A 1 464 ? -8.323 3.134 -5.347 1.00 86.00 464 VAL A C 1
ATOM 3498 O O . VAL A 1 464 ? -7.122 2.921 -5.475 1.00 86.00 464 VAL A O 1
ATOM 3501 N N . ILE A 1 465 ? -8.833 3.846 -4.347 1.00 85.69 465 ILE A N 1
ATOM 3502 C CA . ILE A 1 465 ? -8.096 4.228 -3.143 1.00 85.69 465 ILE A CA 1
ATOM 3503 C C . ILE A 1 465 ? -8.911 3.819 -1.912 1.00 85.69 465 ILE A C 1
ATOM 3505 O O . ILE A 1 465 ? -10.105 3.522 -2.018 1.00 85.69 465 ILE A O 1
ATOM 3509 N N . SER A 1 466 ? -8.256 3.760 -0.760 1.00 81.38 466 SER A N 1
ATOM 3510 C CA . SER A 1 466 ? -8.840 3.418 0.536 1.00 81.38 466 SER A CA 1
ATOM 3511 C C . SER A 1 466 ? -8.961 4.645 1.444 1.00 81.38 466 SER A C 1
ATOM 3513 O O . SER A 1 466 ? -8.388 5.694 1.164 1.00 81.38 466 SER A O 1
ATOM 3515 N N . GLY A 1 467 ? -9.689 4.511 2.558 1.00 70.56 467 GLY A N 1
ATOM 3516 C CA . GLY A 1 467 ? -9.903 5.610 3.506 1.00 70.56 467 GLY A CA 1
ATOM 3517 C C . GLY A 1 467 ? -8.610 6.231 4.063 1.00 70.56 467 GLY A C 1
ATOM 3518 O O . GLY A 1 467 ? -8.604 7.408 4.402 1.00 70.56 467 GLY A O 1
ATOM 3519 N N . GLY A 1 468 ? -7.519 5.459 4.129 1.00 70.19 468 GLY A N 1
ATOM 3520 C CA . GLY A 1 468 ? -6.204 5.910 4.609 1.00 70.19 468 GLY A CA 1
ATOM 3521 C C . GLY A 1 468 ? -5.299 6.537 3.551 1.00 70.19 468 GLY A C 1
ATOM 3522 O O . GLY A 1 468 ? -4.179 6.924 3.872 1.00 70.19 468 GLY A O 1
ATOM 3523 N N . ASP A 1 469 ? -5.752 6.624 2.302 1.00 83.00 469 ASP A N 1
ATOM 3524 C CA . ASP A 1 469 ? -4.969 7.228 1.229 1.00 83.00 469 ASP A CA 1
ATOM 3525 C C . ASP A 1 469 ? -5.084 8.759 1.267 1.00 83.00 469 ASP A C 1
ATOM 3527 O O . ASP A 1 469 ? -6.005 9.326 1.854 1.00 83.00 469 ASP A O 1
ATOM 3531 N N . LYS A 1 470 ? -4.137 9.452 0.640 1.00 86.19 470 LYS A N 1
ATOM 3532 C CA . LYS A 1 470 ? -4.055 10.912 0.631 1.00 86.19 470 LYS A CA 1
ATOM 3533 C C . LYS A 1 470 ? -3.962 11.439 -0.792 1.00 86.19 470 LYS A C 1
ATOM 3535 O O . LYS A 1 470 ? -3.332 10.825 -1.651 1.00 86.19 470 LYS A O 1
ATOM 3540 N N . VAL A 1 471 ? -4.552 12.604 -1.027 1.00 89.06 471 VAL A N 1
ATOM 3541 C CA . VAL A 1 471 ? -4.335 13.382 -2.247 1.00 89.06 471 VAL A CA 1
ATOM 3542 C C . VAL A 1 471 ? -3.768 14.739 -1.861 1.00 89.06 471 VAL A C 1
ATOM 3544 O O . VAL A 1 471 ? -4.294 15.380 -0.957 1.00 89.06 471 VAL A O 1
ATOM 3547 N N . GLU A 1 472 ? -2.707 15.163 -2.539 1.00 89.88 472 GLU A N 1
ATOM 3548 C CA . GLU A 1 472 ? -2.087 16.476 -2.349 1.00 89.88 472 GLU A CA 1
ATOM 3549 C C . GLU A 1 472 ? -1.958 17.201 -3.687 1.00 89.88 472 GLU A C 1
ATOM 3551 O O . GLU A 1 472 ? -1.504 16.630 -4.680 1.00 89.88 472 GLU A O 1
ATOM 3556 N N . VAL A 1 473 ? -2.321 18.479 -3.731 1.00 89.69 473 VAL A N 1
ATOM 3557 C CA . VAL A 1 473 ? -2.013 19.361 -4.858 1.00 89.69 473 VAL A CA 1
ATOM 3558 C C . VAL A 1 473 ? -0.633 19.960 -4.615 1.00 89.69 473 VAL A C 1
ATOM 3560 O O . VAL A 1 473 ? -0.423 20.772 -3.721 1.00 89.69 473 VAL A O 1
ATOM 3563 N N . THR A 1 474 ? 0.335 19.566 -5.436 1.00 87.50 474 THR A N 1
ATOM 3564 C CA . THR A 1 474 ? 1.750 19.908 -5.230 1.00 87.50 474 THR A CA 1
ATOM 3565 C C . THR A 1 474 ? 2.190 21.164 -5.968 1.00 87.50 474 THR A C 1
ATOM 3567 O O . THR A 1 474 ? 3.296 21.666 -5.753 1.00 87.50 474 THR A O 1
ATOM 3570 N N . GLY A 1 475 ? 1.344 21.702 -6.847 1.00 85.00 475 GLY A N 1
ATOM 3571 C CA . GLY A 1 475 ? 1.673 22.923 -7.565 1.00 85.00 475 GLY A CA 1
ATOM 3572 C C . GLY A 1 475 ? 0.654 23.358 -8.608 1.00 85.00 475 GLY A C 1
ATOM 3573 O O . GLY A 1 475 ? -0.203 22.605 -9.067 1.00 85.00 475 GLY A O 1
ATOM 3574 N N . TYR A 1 476 ? 0.798 24.616 -9.016 1.00 84.12 476 TYR A N 1
ATOM 3575 C CA . TYR A 1 476 ? 0.016 25.229 -10.080 1.00 84.12 476 TYR A CA 1
ATOM 3576 C C . TYR A 1 476 ? 0.916 26.085 -10.971 1.00 84.12 476 TYR A C 1
ATOM 3578 O O . TYR A 1 476 ? 1.613 26.991 -10.506 1.00 84.12 476 TYR A O 1
ATOM 3586 N N . VAL A 1 477 ? 0.898 25.805 -12.273 1.00 78.75 477 VAL A N 1
ATOM 3587 C CA . VAL A 1 477 ? 1.658 26.555 -13.276 1.00 78.75 477 VAL A CA 1
ATOM 3588 C C . VAL A 1 477 ? 0.756 27.600 -13.928 1.00 78.75 477 VAL A C 1
ATOM 3590 O O . VAL A 1 477 ? -0.360 27.306 -14.366 1.00 78.75 477 VAL A O 1
ATOM 3593 N N . VAL A 1 478 ? 1.274 28.829 -14.048 1.00 65.94 478 VAL A N 1
ATOM 3594 C CA . VAL A 1 478 ? 0.642 29.925 -14.799 1.00 65.94 478 VAL A CA 1
ATOM 3595 C C . VAL A 1 478 ? 0.419 29.464 -16.242 1.00 65.94 478 VAL A C 1
ATOM 3597 O O . VAL A 1 478 ? 1.358 29.387 -17.030 1.00 65.94 478 VAL A O 1
ATOM 3600 N N . GLY A 1 479 ? -0.825 29.117 -16.568 1.00 68.06 479 GLY A N 1
ATOM 3601 C CA . GLY A 1 479 ? -1.163 28.385 -17.793 1.00 68.06 479 GLY A CA 1
ATOM 3602 C C . GLY A 1 479 ? -2.277 27.352 -17.617 1.00 68.06 479 GLY A C 1
ATOM 3603 O O . GLY A 1 479 ? -2.741 26.816 -18.618 1.00 68.06 479 GLY A O 1
ATOM 3604 N N . GLY A 1 480 ? -2.734 27.116 -16.381 1.00 79.62 480 GLY A N 1
ATOM 3605 C CA . GLY A 1 480 ? -3.867 26.235 -16.107 1.00 79.62 480 GLY A CA 1
ATOM 3606 C C . GLY A 1 480 ? -3.459 24.774 -15.946 1.00 79.62 480 GLY A C 1
ATOM 3607 O O . GLY A 1 480 ? -4.235 23.901 -16.296 1.00 79.62 480 GLY A O 1
ATOM 3608 N N . VAL A 1 481 ? -2.250 24.479 -15.465 1.00 83.31 481 VAL A N 1
ATOM 3609 C CA . VAL A 1 481 ? -1.832 23.096 -15.179 1.00 83.31 481 VAL A CA 1
ATOM 3610 C C . VAL A 1 481 ? -1.651 22.943 -13.678 1.00 83.31 481 VAL A C 1
ATOM 3612 O O . VAL A 1 481 ? -0.879 23.687 -13.075 1.00 83.31 481 VAL A O 1
ATOM 3615 N N . ILE A 1 482 ? -2.372 21.993 -13.091 1.00 85.69 482 ILE A N 1
ATOM 3616 C CA . ILE A 1 482 ? -2.314 21.645 -11.670 1.00 85.69 482 ILE A CA 1
ATOM 3617 C C . ILE A 1 482 ? -1.552 20.332 -11.544 1.00 85.69 482 ILE A C 1
ATOM 3619 O O . ILE A 1 482 ? -1.930 19.360 -12.191 1.00 85.69 482 ILE A O 1
ATOM 3623 N N . THR A 1 483 ? -0.495 20.291 -10.739 1.00 87.38 483 THR A N 1
ATOM 3624 C CA . THR A 1 483 ? 0.205 19.052 -10.375 1.00 87.38 483 THR A CA 1
ATOM 3625 C C . THR A 1 483 ? -0.370 18.503 -9.080 1.00 87.38 483 THR A C 1
ATOM 3627 O O . THR A 1 483 ? -0.640 19.263 -8.151 1.00 87.38 483 THR A O 1
ATOM 3630 N N . TYR A 1 484 ? -0.559 17.191 -9.020 1.00 87.25 484 TYR A N 1
ATOM 3631 C CA . TYR A 1 484 ? -1.084 16.507 -7.844 1.00 87.25 484 TYR A CA 1
ATOM 3632 C C . TYR A 1 484 ? -0.372 15.175 -7.617 1.00 87.25 484 TYR A C 1
ATOM 3634 O O . TYR A 1 484 ? 0.196 14.584 -8.541 1.00 87.25 484 TYR A O 1
ATOM 3642 N N . GLU A 1 485 ? -0.452 14.701 -6.382 1.00 89.06 485 GLU A N 1
ATOM 3643 C CA . GLU A 1 485 ? 0.041 13.413 -5.920 1.00 89.06 485 GLU A CA 1
ATOM 3644 C C . GLU A 1 485 ? -1.097 12.638 -5.266 1.00 89.06 485 GLU A C 1
ATOM 3646 O O . GLU A 1 485 ? -1.828 13.168 -4.432 1.00 89.06 485 GLU A O 1
ATOM 3651 N N . VAL A 1 486 ? -1.248 11.369 -5.638 1.00 87.44 486 VAL A N 1
ATOM 3652 C CA . VAL A 1 486 ? -2.090 10.407 -4.921 1.00 87.44 486 VAL A CA 1
ATOM 3653 C C . VAL A 1 486 ? -1.163 9.461 -4.179 1.00 87.44 486 VAL A C 1
ATOM 3655 O O . VAL A 1 486 ? -0.441 8.684 -4.805 1.00 87.44 486 VAL A O 1
ATOM 3658 N N . ILE A 1 487 ? -1.176 9.537 -2.855 1.00 84.88 487 ILE A N 1
ATOM 3659 C CA . ILE A 1 487 ? -0.363 8.720 -1.960 1.00 84.88 487 ILE A CA 1
ATOM 3660 C C . ILE A 1 487 ? -1.265 7.627 -1.392 1.00 84.88 487 ILE A C 1
ATOM 3662 O O . ILE A 1 487 ? -2.224 7.916 -0.686 1.00 84.88 487 ILE A O 1
ATOM 3666 N N . SER A 1 488 ? -0.964 6.371 -1.694 1.00 83.25 488 SER A N 1
ATOM 3667 C CA . SER A 1 488 ? -1.711 5.213 -1.208 1.00 83.25 488 SER A CA 1
ATOM 3668 C C . SER A 1 488 ? -0.817 4.308 -0.374 1.00 83.25 488 SER A C 1
ATOM 3670 O O . SER A 1 488 ? 0.358 4.110 -0.695 1.00 83.25 488 SER A O 1
ATOM 3672 N N . TYR A 1 489 ? -1.377 3.752 0.694 1.00 77.06 489 TYR A N 1
ATOM 3673 C CA . TYR A 1 489 ? -0.692 2.792 1.553 1.00 77.06 489 TYR A CA 1
ATOM 3674 C C . TYR A 1 489 ? -1.306 1.417 1.333 1.00 77.06 489 TYR A C 1
ATOM 3676 O O . TYR A 1 489 ? -2.383 1.095 1.830 1.00 77.06 489 TYR A O 1
ATOM 3684 N N . VAL A 1 490 ? -0.617 0.595 0.550 1.00 73.25 490 VAL A N 1
ATOM 3685 C CA . VAL A 1 490 ? -1.101 -0.728 0.149 1.00 73.25 490 VAL A CA 1
ATOM 3686 C C . VAL A 1 490 ? -0.470 -1.798 1.027 1.00 73.25 490 VAL A C 1
ATOM 3688 O O . VAL A 1 490 ? 0.714 -1.728 1.335 1.00 73.25 490 VAL A O 1
ATOM 3691 N N . ASP A 1 491 ? -1.228 -2.826 1.411 1.00 68.81 491 ASP A N 1
ATOM 3692 C CA . ASP A 1 491 ? -0.661 -3.997 2.095 1.00 68.81 491 ASP A CA 1
ATOM 3693 C C . ASP A 1 491 ? 0.528 -4.523 1.268 1.00 68.81 491 ASP A C 1
ATOM 3695 O O . ASP A 1 491 ? 0.385 -4.747 0.063 1.00 68.81 491 ASP A O 1
ATOM 3699 N N . ALA A 1 492 ? 1.704 -4.714 1.875 1.00 63.12 492 ALA A N 1
ATOM 3700 C CA . ALA A 1 492 ? 2.894 -5.196 1.165 1.00 63.12 492 ALA A CA 1
ATOM 3701 C C . ALA A 1 492 ? 2.669 -6.568 0.489 1.00 63.12 492 ALA A C 1
ATOM 3703 O O . ALA A 1 492 ? 3.368 -6.941 -0.456 1.00 63.12 492 ALA A O 1
ATOM 3704 N N . ALA A 1 493 ? 1.670 -7.323 0.946 1.00 61.31 493 ALA A N 1
ATOM 3705 C CA . ALA A 1 493 ? 1.221 -8.573 0.349 1.00 61.31 493 ALA A CA 1
ATOM 3706 C C . ALA A 1 493 ? 0.324 -8.414 -0.880 1.00 61.31 493 ALA A C 1
ATOM 3708 O O . ALA A 1 493 ? 0.102 -9.393 -1.595 1.00 61.31 493 ALA A O 1
ATOM 3709 N N . SER A 1 494 ? -0.221 -7.222 -1.110 1.00 66.75 494 SER A N 1
ATOM 3710 C CA . SER A 1 494 ? -1.079 -6.920 -2.250 1.00 66.75 494 SER A CA 1
ATOM 3711 C C . SER A 1 494 ? -0.260 -6.686 -3.526 1.00 66.75 494 SER A C 1
ATOM 3713 O O . SER A 1 494 ? 0.955 -6.473 -3.503 1.00 66.75 494 SER A O 1
ATOM 3715 N N . ASN A 1 495 ? -0.920 -6.773 -4.682 1.00 69.81 495 ASN A N 1
ATOM 3716 C CA . ASN A 1 495 ? -0.293 -6.471 -5.964 1.00 69.81 495 ASN A CA 1
ATOM 3717 C C . ASN A 1 495 ? -0.244 -4.947 -6.154 1.00 69.81 495 ASN A C 1
ATOM 3719 O O . ASN A 1 495 ? -1.131 -4.364 -6.779 1.00 69.81 495 ASN A O 1
ATOM 3723 N N . VAL A 1 496 ? 0.800 -4.320 -5.602 1.00 71.12 496 VAL A N 1
ATOM 3724 C CA . VAL A 1 496 ? 1.023 -2.864 -5.649 1.00 71.12 496 VAL A CA 1
ATOM 3725 C C . VAL A 1 496 ? 0.934 -2.347 -7.084 1.00 71.12 496 VAL A C 1
ATOM 3727 O O . VAL A 1 496 ? 0.248 -1.363 -7.335 1.00 71.12 496 VAL A O 1
ATOM 3730 N N . LYS A 1 497 ? 1.527 -3.062 -8.052 1.00 69.75 497 LYS A N 1
ATOM 3731 C CA . LYS A 1 497 ? 1.477 -2.675 -9.466 1.00 69.75 497 LYS A CA 1
ATOM 3732 C C . LYS A 1 497 ? 0.045 -2.638 -10.006 1.00 69.75 497 LYS A C 1
ATOM 3734 O O . LYS A 1 497 ? -0.310 -1.699 -10.708 1.00 69.75 497 LYS A O 1
ATOM 3739 N N . ALA A 1 498 ? -0.777 -3.637 -9.692 1.00 73.50 498 ALA A N 1
ATOM 3740 C CA . ALA A 1 498 ? -2.172 -3.658 -10.128 1.00 73.50 498 ALA A CA 1
ATOM 3741 C C . ALA A 1 498 ? -2.982 -2.507 -9.508 1.00 73.50 498 ALA A C 1
ATOM 3743 O O . ALA A 1 498 ? -3.815 -1.918 -10.197 1.00 73.50 498 ALA A O 1
ATOM 3744 N N . GLN A 1 499 ? -2.712 -2.155 -8.246 1.00 79.00 499 GLN A N 1
ATOM 3745 C CA . GLN A 1 499 ? -3.325 -0.991 -7.602 1.00 79.00 499 GLN A CA 1
ATOM 3746 C C . GLN A 1 499 ? -2.932 0.302 -8.322 1.00 79.00 499 GLN A C 1
ATOM 3748 O O . GLN A 1 499 ? -3.793 1.109 -8.670 1.00 79.00 499 GLN A O 1
ATOM 3753 N N . THR A 1 500 ? -1.644 0.466 -8.624 1.00 77.50 500 THR A N 1
ATOM 3754 C CA . THR A 1 500 ? -1.130 1.610 -9.380 1.00 77.50 500 THR A CA 1
ATOM 3755 C C . THR A 1 500 ? -1.752 1.706 -10.768 1.00 77.50 500 THR A C 1
ATOM 3757 O O . THR A 1 500 ? -2.264 2.760 -11.140 1.00 77.50 500 THR A O 1
ATOM 3760 N N . ASP A 1 501 ? -1.769 0.603 -11.521 1.00 76.88 501 ASP A N 1
ATOM 3761 C CA . ASP A 1 501 ? -2.376 0.541 -12.852 1.00 76.88 501 ASP A CA 1
ATOM 3762 C C . ASP A 1 501 ? -3.874 0.912 -12.786 1.00 76.88 501 ASP A C 1
ATOM 3764 O O . ASP A 1 501 ? -4.389 1.581 -13.684 1.00 76.88 501 ASP A O 1
ATOM 3768 N N . SER A 1 502 ? -4.571 0.529 -11.707 1.00 84.88 502 SER A N 1
ATOM 3769 C CA . SER A 1 502 ? -5.978 0.871 -11.466 1.00 84.88 502 SER A CA 1
ATOM 3770 C C . SER A 1 502 ? -6.184 2.372 -11.230 1.00 84.88 502 SER A C 1
ATOM 3772 O O . SER A 1 502 ? -7.026 2.983 -11.894 1.00 84.88 502 SER A O 1
ATOM 3774 N N . ILE A 1 503 ? -5.384 2.990 -10.352 1.00 84.38 503 ILE A N 1
ATOM 3775 C CA . ILE A 1 503 ? -5.428 4.438 -10.077 1.00 84.38 503 ILE A CA 1
ATOM 3776 C C . ILE A 1 503 ? -5.153 5.229 -11.364 1.00 84.38 503 ILE A C 1
ATOM 3778 O O . ILE A 1 503 ? -5.938 6.103 -11.739 1.00 84.38 503 ILE A O 1
ATOM 3782 N N . ILE A 1 504 ? -4.096 4.866 -12.100 1.00 82.50 504 ILE A N 1
ATOM 3783 C CA . ILE A 1 504 ? -3.737 5.499 -13.379 1.00 82.50 504 ILE A CA 1
ATOM 3784 C C . ILE A 1 504 ? -4.869 5.343 -14.398 1.00 82.50 504 ILE A C 1
ATOM 3786 O O . ILE A 1 504 ? -5.248 6.303 -15.077 1.00 82.50 504 ILE A O 1
ATOM 3790 N N . SER A 1 505 ? -5.440 4.143 -14.509 1.00 82.44 505 SER A N 1
ATOM 3791 C CA . SER A 1 505 ? -6.534 3.877 -15.441 1.00 82.44 505 SER A CA 1
ATOM 3792 C C . SER A 1 505 ? -7.775 4.713 -15.134 1.00 82.44 505 SER A C 1
ATOM 3794 O O . SER A 1 505 ? -8.455 5.130 -16.069 1.00 82.44 505 SER A O 1
ATOM 3796 N N . GLN A 1 506 ? -8.081 4.991 -13.863 1.00 88.06 506 GLN A N 1
ATOM 3797 C CA . GLN A 1 506 ? -9.200 5.868 -13.511 1.00 88.06 506 GLN A CA 1
ATOM 3798 C C . GLN A 1 506 ? -8.889 7.334 -13.798 1.00 88.06 506 GLN A C 1
ATOM 3800 O O . GLN A 1 506 ? -9.727 8.014 -14.383 1.00 88.06 506 GLN A O 1
ATOM 3805 N N . LEU A 1 507 ? -7.700 7.819 -13.436 1.00 84.31 507 LEU A N 1
ATOM 3806 C CA . LEU A 1 507 ? -7.332 9.230 -13.598 1.00 84.31 507 LEU A CA 1
ATOM 3807 C C . LEU A 1 507 ? -7.175 9.652 -15.061 1.00 84.31 507 LEU A C 1
ATOM 3809 O O . LEU A 1 507 ? -7.370 10.820 -15.376 1.00 84.31 507 LEU A O 1
ATOM 3813 N N . THR A 1 508 ? -6.875 8.712 -15.957 1.00 81.75 508 THR A N 1
ATOM 3814 C CA . THR A 1 508 ? -6.812 8.950 -17.410 1.00 81.75 508 THR A CA 1
ATOM 3815 C C . THR A 1 508 ? -8.182 8.917 -18.102 1.00 81.75 508 THR A C 1
ATOM 3817 O O . THR A 1 508 ? -8.291 9.300 -19.267 1.00 81.75 508 THR A O 1
ATOM 3820 N N . GLN A 1 509 ? -9.252 8.491 -17.418 1.00 84.81 509 GLN A N 1
ATOM 3821 C CA . GLN A 1 509 ? -10.602 8.473 -17.988 1.00 84.81 509 GLN A CA 1
ATOM 3822 C C . GLN A 1 509 ? -11.279 9.841 -17.889 1.00 84.81 509 GLN A C 1
ATOM 3824 O O . GLN A 1 509 ? -11.493 10.361 -16.794 1.00 84.81 509 GLN A O 1
ATOM 3829 N N . THR A 1 510 ? -11.760 10.353 -19.026 1.00 84.25 510 THR A N 1
ATOM 3830 C CA 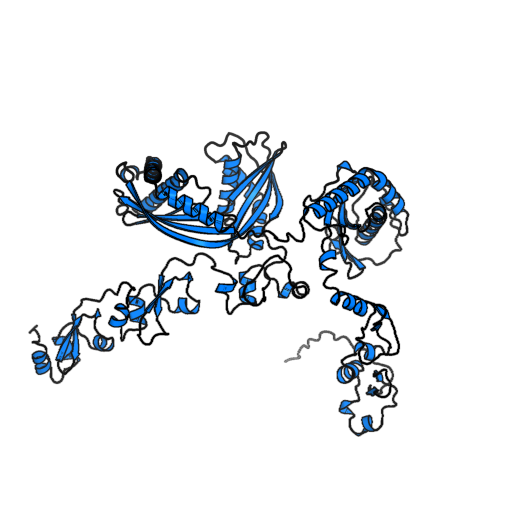. THR A 1 510 ? -12.519 11.615 -19.093 1.00 84.25 510 THR A CA 1
ATOM 3831 C C . THR A 1 510 ? -13.732 11.623 -18.157 1.00 84.25 510 THR A C 1
ATOM 3833 O O . THR A 1 510 ? -14.014 12.620 -17.505 1.00 84.25 510 THR A O 1
ATOM 3836 N N . SER A 1 511 ? -14.426 10.490 -18.007 1.00 88.25 511 SER A N 1
ATOM 3837 C CA . SER A 1 511 ? -15.568 10.392 -17.088 1.00 88.25 511 SER A CA 1
ATOM 3838 C C . SER A 1 511 ? -15.192 10.593 -15.621 1.00 88.25 511 SER A C 1
ATOM 3840 O O . SER A 1 511 ? -16.021 11.051 -14.840 1.00 88.25 511 SER A O 1
ATOM 3842 N N . THR A 1 512 ? -13.975 10.216 -15.232 1.00 89.44 512 THR A N 1
ATOM 3843 C CA . THR A 1 512 ? -13.475 10.397 -13.866 1.00 89.44 512 THR A CA 1
ATOM 3844 C C . THR A 1 512 ? -13.070 11.846 -13.657 1.00 89.44 512 THR A C 1
ATOM 3846 O O . THR A 1 512 ? -13.475 12.446 -12.668 1.00 89.44 512 THR A O 1
ATOM 3849 N N . THR A 1 513 ? -12.367 12.452 -14.616 1.00 85.69 513 THR A N 1
ATOM 3850 C CA . THR A 1 513 ? -12.016 13.878 -14.553 1.00 85.69 513 THR A CA 1
ATOM 3851 C C . THR A 1 513 ? -13.250 14.784 -14.555 1.00 85.69 513 THR A C 1
ATOM 3853 O O . THR A 1 513 ? -13.267 15.784 -13.841 1.00 85.69 513 THR A O 1
ATOM 3856 N N . ASP A 1 514 ? -14.317 14.405 -15.266 1.00 86.38 514 ASP A N 1
ATOM 3857 C CA . ASP A 1 514 ? -15.612 15.098 -15.227 1.00 86.38 514 ASP A CA 1
ATOM 3858 C C . ASP A 1 514 ? -16.276 14.991 -13.844 1.00 86.38 514 ASP A C 1
ATOM 3860 O O . ASP A 1 514 ? -16.868 15.955 -13.359 1.00 86.38 514 ASP A O 1
ATOM 3864 N N . GLN A 1 515 ? -16.173 13.828 -13.190 1.00 90.44 515 GLN A N 1
ATOM 3865 C CA . GLN A 1 515 ? -16.685 13.620 -11.830 1.00 90.44 515 GLN A CA 1
ATOM 3866 C C . GLN A 1 515 ? -15.897 14.432 -10.803 1.00 90.44 515 GLN A C 1
ATOM 3868 O O . GLN A 1 515 ? -16.515 15.051 -9.943 1.00 90.44 515 GLN A O 1
ATOM 3873 N N . ILE A 1 516 ? -14.569 14.494 -10.935 1.00 89.56 516 ILE A N 1
ATOM 3874 C CA . ILE A 1 516 ? -13.700 15.324 -10.086 1.00 89.56 516 ILE A CA 1
ATOM 3875 C C . ILE A 1 516 ? -14.080 16.795 -10.242 1.00 89.56 516 ILE A C 1
ATOM 3877 O O . ILE A 1 516 ? -14.300 17.490 -9.253 1.00 89.56 516 ILE A O 1
ATOM 3881 N N . ALA A 1 517 ? -14.241 17.265 -11.482 1.00 86.25 517 ALA A N 1
ATOM 3882 C CA . ALA A 1 517 ? -14.678 18.630 -11.741 1.00 86.25 517 ALA A CA 1
ATOM 3883 C C . ALA A 1 517 ? -16.063 18.909 -11.134 1.00 86.25 517 ALA A C 1
ATOM 3885 O O . ALA A 1 517 ? -16.270 19.946 -10.507 1.00 86.25 517 ALA A O 1
ATOM 3886 N N . ALA A 1 518 ? -17.022 17.995 -11.293 1.00 87.38 518 ALA A N 1
ATOM 3887 C CA . ALA A 1 518 ? -18.359 18.146 -10.724 1.00 87.38 518 ALA A CA 1
ATOM 3888 C C . ALA A 1 518 ? -18.346 18.177 -9.186 1.00 87.38 518 ALA A C 1
ATOM 3890 O O . ALA A 1 518 ? -19.022 19.026 -8.605 1.00 87.38 518 ALA A O 1
ATOM 3891 N N . ALA A 1 519 ? -17.564 17.300 -8.549 1.00 88.31 519 ALA A N 1
ATOM 3892 C CA . ALA A 1 519 ? -17.409 17.239 -7.099 1.00 88.31 519 ALA A CA 1
ATOM 3893 C C . ALA A 1 519 ? -16.796 18.538 -6.556 1.00 88.31 519 ALA A C 1
ATOM 3895 O O . ALA A 1 519 ? -17.419 19.188 -5.717 1.00 88.31 519 ALA A O 1
ATOM 3896 N N . ALA A 1 520 ? -15.678 18.996 -7.132 1.00 85.50 520 ALA A N 1
ATOM 3897 C CA . ALA A 1 520 ? -15.021 20.248 -6.744 1.00 85.50 520 ALA A CA 1
ATOM 3898 C C . ALA A 1 520 ? -15.956 21.468 -6.863 1.00 85.50 520 ALA A C 1
ATOM 3900 O O . ALA A 1 520 ? -15.985 22.329 -5.988 1.00 85.50 520 ALA A O 1
ATOM 3901 N N . ASN A 1 521 ? -16.780 21.523 -7.918 1.00 82.75 521 ASN A N 1
ATOM 3902 C CA . ASN A 1 521 ? -17.755 22.603 -8.121 1.00 82.75 521 ASN A CA 1
ATOM 3903 C C . ASN A 1 521 ? -18.953 22.547 -7.146 1.00 82.75 521 ASN A C 1
ATOM 3905 O O . ASN A 1 521 ? -19.716 23.512 -7.064 1.00 82.75 521 ASN A O 1
ATOM 3909 N N . SER A 1 522 ? -19.169 21.421 -6.460 1.00 82.44 522 SER A N 1
ATOM 3910 C CA . SER A 1 522 ? -20.304 21.215 -5.551 1.00 82.44 522 SER A CA 1
ATOM 3911 C C . SER A 1 522 ? -19.989 21.494 -4.078 1.00 82.44 522 SER A C 1
ATOM 3913 O O . SER A 1 522 ? -20.926 21.633 -3.288 1.00 82.44 522 SER A O 1
ATOM 3915 N N . SER A 1 523 ? -18.708 21.632 -3.712 1.00 78.06 523 SER A N 1
ATOM 3916 C CA . SER A 1 523 ? -18.283 21.832 -2.324 1.00 78.06 523 SER A CA 1
ATOM 3917 C C . SER A 1 523 ? -18.756 23.186 -1.753 1.00 78.06 523 SER A C 1
ATOM 3919 O O . SER A 1 523 ? -18.513 24.241 -2.357 1.00 78.06 523 SER A O 1
ATOM 3921 N N . PRO A 1 524 ? -19.434 23.205 -0.585 1.00 61.72 524 PRO A N 1
ATOM 3922 C CA . PRO A 1 524 ? -19.932 24.430 0.040 1.00 61.72 524 PRO A CA 1
ATOM 3923 C C . PRO A 1 524 ? -18.786 25.376 0.424 1.00 61.72 524 PRO A C 1
ATOM 3925 O O . PRO A 1 524 ? -17.989 25.070 1.300 1.00 61.72 524 PRO A O 1
ATOM 3928 N N . GLY A 1 525 ? -18.718 26.551 -0.208 1.00 63.53 525 GLY A N 1
ATOM 3929 C CA . GLY A 1 525 ? -17.652 27.536 0.034 1.00 63.53 525 GLY A CA 1
ATOM 3930 C C . GLY A 1 525 ? -16.667 27.696 -1.123 1.00 63.53 525 GLY A C 1
ATOM 3931 O O . GLY A 1 525 ? -15.928 28.682 -1.145 1.00 63.53 525 GLY A O 1
ATOM 3932 N N . CYS A 1 526 ? -16.724 26.816 -2.128 1.00 55.88 526 CYS A N 1
ATOM 3933 C CA . CYS A 1 526 ? -16.011 27.019 -3.383 1.00 55.88 526 CYS A CA 1
ATOM 3934 C C . CYS A 1 526 ? -16.531 28.291 -4.085 1.00 55.88 526 CYS A C 1
ATOM 3936 O O . CYS A 1 526 ? -17.740 28.553 -4.154 1.00 55.88 526 CYS A O 1
ATOM 3938 N N . CYS A 1 527 ? -15.614 29.127 -4.576 1.00 52.34 527 CYS A N 1
ATOM 3939 C CA . CYS A 1 527 ? -15.962 30.325 -5.335 1.00 52.34 527 CYS A CA 1
ATOM 3940 C C . CYS A 1 527 ? -16.725 29.930 -6.611 1.00 52.34 527 CYS A C 1
ATOM 3942 O O . CYS A 1 527 ? -16.539 28.845 -7.143 1.00 52.34 527 CYS A O 1
ATOM 3944 N N . THR A 1 528 ? -17.555 30.827 -7.152 1.00 50.72 528 THR A N 1
ATOM 3945 C CA . THR A 1 528 ? -18.256 30.677 -8.443 1.00 50.72 528 THR A CA 1
ATOM 3946 C C . THR A 1 528 ? -17.285 30.614 -9.634 1.00 50.72 528 THR A C 1
ATOM 3948 O O . THR A 1 528 ? -17.253 31.517 -10.473 1.00 50.72 528 THR A O 1
ATOM 3951 N N . LEU A 1 529 ? -16.454 29.585 -9.699 1.00 52.44 529 LEU A N 1
ATOM 3952 C CA . LEU A 1 529 ? -15.469 29.339 -10.735 1.00 52.44 529 LEU A CA 1
ATOM 3953 C C . LEU A 1 529 ? -15.863 28.037 -11.413 1.00 52.44 529 LEU A C 1
ATOM 3955 O O . LEU A 1 529 ? -15.951 26.997 -10.784 1.00 52.44 529 LEU A O 1
ATOM 3959 N N . THR A 1 530 ? -16.165 28.108 -12.706 1.00 58.41 530 THR A N 1
ATOM 3960 C CA . THR A 1 530 ? -16.498 26.932 -13.515 1.00 58.41 530 THR A CA 1
ATOM 3961 C C . THR A 1 530 ? -15.232 26.118 -13.768 1.00 58.41 530 THR A C 1
ATOM 3963 O O . THR A 1 530 ? -14.575 26.300 -14.794 1.00 58.41 530 THR A O 1
ATOM 3966 N N . PHE A 1 531 ? -14.836 25.280 -12.817 1.00 63.47 531 PHE A N 1
ATOM 3967 C CA . PHE A 1 531 ? -13.649 24.442 -12.935 1.00 63.47 531 PHE A CA 1
ATOM 3968 C C . PHE A 1 531 ? -13.921 23.306 -13.930 1.00 63.47 531 PHE A C 1
ATOM 3970 O O . PHE A 1 531 ? -14.788 22.472 -13.676 1.00 63.47 531 PHE A O 1
ATOM 3977 N N . ASN A 1 532 ? -13.221 23.295 -15.071 1.00 66.69 532 ASN A N 1
ATOM 3978 C CA . ASN A 1 532 ? -13.266 22.195 -16.039 1.00 66.69 532 ASN A CA 1
ATOM 3979 C C . ASN A 1 532 ? -11.883 21.566 -16.154 1.00 66.69 532 ASN A C 1
ATOM 3981 O O . ASN A 1 532 ? -10.942 22.239 -16.581 1.00 66.69 532 ASN A O 1
ATOM 3985 N N . VAL A 1 533 ? -11.787 20.279 -15.839 1.00 67.56 533 VAL A N 1
ATOM 3986 C CA . VAL A 1 533 ? -10.600 19.474 -16.124 1.00 67.56 533 VAL A CA 1
ATOM 3987 C C . VAL A 1 533 ? -10.649 19.066 -17.596 1.00 67.56 533 VAL A C 1
ATOM 3989 O O . VAL A 1 533 ? -11.608 18.441 -18.036 1.00 67.56 533 VAL A O 1
ATOM 3992 N N . LEU A 1 534 ? -9.649 19.474 -18.373 1.00 65.75 534 LEU A N 1
ATOM 3993 C CA . LEU A 1 534 ? -9.574 19.248 -19.818 1.00 65.75 534 LEU A CA 1
ATOM 3994 C C . LEU A 1 534 ? -8.898 17.916 -20.155 1.00 65.75 534 LEU A C 1
ATOM 3996 O O . LEU A 1 534 ? -9.321 17.233 -21.083 1.00 65.75 534 LEU A O 1
ATOM 4000 N N . GLU A 1 535 ? -7.849 17.564 -19.414 1.00 70.25 535 GLU A N 1
ATOM 4001 C CA . GLU A 1 535 ? -7.048 16.360 -19.629 1.00 70.25 535 GLU A CA 1
ATOM 4002 C C . GLU A 1 535 ? -6.265 16.023 -18.354 1.00 70.25 535 GLU A C 1
ATOM 4004 O O . GLU A 1 535 ? -5.898 16.928 -17.598 1.00 70.25 535 GLU A O 1
ATOM 4009 N N . SER A 1 536 ? -6.014 14.730 -18.128 1.00 66.50 536 SER A N 1
ATOM 4010 C CA . SER A 1 536 ? -5.115 14.237 -17.084 1.00 66.50 536 SER A CA 1
ATOM 4011 C C . SER A 1 536 ? -3.883 13.616 -17.732 1.00 66.50 536 SER A C 1
ATOM 4013 O O . SER A 1 536 ? -4.012 12.757 -18.606 1.00 66.50 536 SER A O 1
ATOM 4015 N N . ILE A 1 537 ? -2.696 14.045 -17.313 1.00 59.88 537 ILE A N 1
ATOM 4016 C CA . ILE A 1 537 ? -1.412 13.537 -17.801 1.00 59.88 537 ILE A CA 1
ATOM 4017 C C . ILE A 1 537 ? -0.686 12.894 -16.625 1.00 59.88 537 ILE A C 1
ATOM 4019 O O . ILE A 1 537 ? -0.386 13.551 -15.633 1.00 59.88 537 ILE A O 1
ATOM 4023 N N . HIS A 1 538 ? -0.389 11.603 -16.740 1.00 64.38 538 HIS A N 1
ATOM 4024 C CA . HIS A 1 538 ? 0.419 10.887 -15.760 1.00 64.38 538 HIS A CA 1
ATOM 4025 C C . HIS A 1 538 ? 1.908 11.144 -16.005 1.00 64.38 538 HIS A C 1
ATOM 4027 O O . HIS A 1 538 ? 2.385 10.981 -17.132 1.00 64.38 538 HIS A O 1
ATOM 4033 N N . LEU A 1 539 ? 2.646 11.484 -14.949 1.00 55.50 539 LEU A N 1
ATOM 4034 C CA . LEU A 1 539 ? 4.071 11.797 -15.044 1.00 55.50 539 LEU A CA 1
ATOM 4035 C C . LEU A 1 539 ? 4.952 10.681 -14.493 1.00 55.50 539 LEU A C 1
ATOM 4037 O O . LEU A 1 539 ? 5.944 10.325 -15.134 1.00 55.50 539 LEU A O 1
ATOM 4041 N N . SER A 1 540 ? 4.617 10.123 -13.325 1.00 60.47 540 SER A N 1
ATOM 4042 C CA . SER A 1 540 ? 5.477 9.138 -12.674 1.00 60.47 540 SER A CA 1
ATOM 4043 C C . SER A 1 540 ? 4.778 8.353 -11.554 1.00 60.47 540 SER A C 1
ATOM 4045 O O . SER A 1 540 ? 3.772 8.782 -10.992 1.00 60.47 540 SER A O 1
ATOM 4047 N N . THR A 1 541 ? 5.343 7.187 -11.231 1.00 58.81 541 THR A N 1
ATOM 4048 C CA . THR A 1 541 ? 4.984 6.385 -10.055 1.00 58.81 541 THR A CA 1
ATOM 4049 C C . THR A 1 541 ? 6.230 6.138 -9.219 1.00 58.81 541 THR A C 1
ATOM 4051 O O . THR A 1 541 ? 7.252 5.699 -9.763 1.00 58.81 541 THR A O 1
ATOM 4054 N N . THR A 1 542 ? 6.142 6.322 -7.907 1.00 57.22 542 THR A N 1
ATOM 4055 C CA . THR A 1 542 ? 7.172 5.897 -6.947 1.00 57.22 542 THR A CA 1
ATOM 4056 C C . THR A 1 542 ? 6.585 4.863 -5.977 1.00 57.22 542 THR A C 1
ATOM 4058 O O . THR A 1 542 ? 5.388 4.880 -5.704 1.00 57.22 542 THR A O 1
ATOM 4061 N N . GLY A 1 543 ? 7.390 3.885 -5.538 1.00 56.59 543 GLY A N 1
ATOM 4062 C CA . GLY A 1 543 ? 6.934 2.796 -4.653 1.00 56.59 543 GLY A CA 1
ATOM 4063 C C . GLY A 1 543 ? 6.453 1.503 -5.327 1.00 56.59 543 GLY A C 1
ATOM 4064 O O . GLY A 1 543 ? 6.139 0.535 -4.640 1.00 56.59 543 GLY A O 1
ATOM 4065 N N . VAL A 1 544 ? 6.436 1.421 -6.662 1.00 56.25 544 VAL A N 1
ATOM 4066 C CA . VAL A 1 544 ? 6.173 0.155 -7.375 1.00 56.25 544 VAL A CA 1
ATOM 4067 C C . VAL A 1 544 ? 7.491 -0.597 -7.594 1.00 56.25 544 VAL A C 1
ATOM 4069 O O . VAL A 1 544 ? 8.383 -0.035 -8.235 1.00 56.25 544 VAL A O 1
ATOM 4072 N N . PRO A 1 545 ? 7.628 -1.863 -7.148 1.00 57.00 545 PRO A N 1
ATOM 4073 C CA . PRO A 1 545 ? 8.774 -2.702 -7.492 1.00 57.00 545 PRO A CA 1
ATOM 4074 C C . PRO A 1 545 ? 8.958 -2.773 -9.006 1.00 57.00 545 PRO A C 1
ATOM 4076 O O . PRO A 1 545 ? 8.131 -3.367 -9.700 1.00 57.00 545 PRO A O 1
ATOM 4079 N N . THR A 1 546 ? 10.047 -2.222 -9.548 1.00 56.00 546 THR A N 1
ATOM 4080 C CA . THR A 1 546 ? 10.284 -2.296 -11.001 1.00 56.00 546 THR A CA 1
ATOM 4081 C C . THR A 1 546 ? 10.572 -3.726 -11.452 1.00 56.00 546 THR A C 1
ATOM 4083 O O . THR A 1 546 ? 10.347 -4.071 -12.612 1.00 56.00 546 THR A O 1
ATOM 4086 N N . ARG A 1 547 ? 11.048 -4.570 -10.525 1.00 65.12 547 ARG A N 1
ATOM 4087 C CA . ARG A 1 547 ? 11.417 -5.966 -10.779 1.00 65.12 547 ARG A CA 1
ATOM 4088 C C . ARG A 1 547 ? 10.494 -6.995 -10.122 1.00 65.12 547 ARG A C 1
ATOM 4090 O O . ARG A 1 547 ? 10.627 -8.159 -10.468 1.00 65.12 547 ARG A O 1
ATOM 4097 N N . GLY A 1 548 ? 9.532 -6.602 -9.285 1.00 70.25 548 GLY A N 1
ATOM 4098 C CA . GLY A 1 548 ? 8.689 -7.538 -8.524 1.00 70.25 548 GLY A CA 1
ATOM 4099 C C . GLY A 1 548 ? 9.376 -8.107 -7.273 1.00 70.25 548 GLY A C 1
ATOM 4100 O O . GLY A 1 548 ? 10.475 -7.689 -6.906 1.00 70.25 548 GLY A O 1
ATOM 4101 N N . TRP A 1 549 ? 8.716 -9.055 -6.608 1.00 81.81 549 TRP A N 1
ATOM 4102 C CA . TRP A 1 549 ? 9.166 -9.686 -5.362 1.00 81.81 549 TRP A CA 1
ATOM 4103 C C . TRP A 1 549 ? 9.948 -10.968 -5.637 1.00 81.81 549 TRP A C 1
ATOM 4105 O O . TRP A 1 549 ? 9.478 -11.803 -6.402 1.00 81.81 549 TRP A O 1
ATOM 4115 N N . TRP A 1 550 ? 11.098 -11.151 -4.994 1.00 87.00 550 TRP A N 1
ATOM 4116 C CA . TRP A 1 550 ? 11.968 -12.319 -5.156 1.00 87.00 550 TRP A CA 1
ATOM 4117 C C . TRP A 1 550 ? 12.304 -12.950 -3.796 1.00 87.00 550 TRP A C 1
ATOM 4119 O O . TRP A 1 550 ? 12.345 -12.247 -2.783 1.00 87.00 550 TRP A O 1
ATOM 4129 N N . PRO A 1 551 ? 12.516 -14.274 -3.727 1.00 91.12 551 PRO A N 1
ATOM 4130 C CA . PRO A 1 551 ? 12.727 -14.946 -2.453 1.00 91.12 551 PRO A CA 1
ATOM 4131 C C . PRO A 1 551 ? 14.132 -14.681 -1.906 1.00 91.12 551 PRO A C 1
ATOM 4133 O O . PRO A 1 551 ? 15.119 -14.921 -2.598 1.00 91.12 551 PRO A O 1
ATOM 4136 N N . ASP A 1 552 ? 14.248 -14.244 -0.653 1.00 87.62 552 ASP A N 1
ATOM 4137 C CA . ASP A 1 552 ? 15.544 -14.170 0.015 1.00 87.62 552 ASP A CA 1
ATOM 4138 C C . ASP A 1 552 ? 15.846 -15.486 0.730 1.00 87.62 552 ASP A C 1
ATOM 4140 O O . ASP A 1 552 ? 15.198 -15.854 1.705 1.00 87.62 552 ASP A O 1
ATOM 4144 N N . TRP A 1 553 ? 16.850 -16.207 0.236 1.00 83.94 553 TRP A N 1
ATOM 4145 C CA . TRP A 1 553 ? 17.320 -17.452 0.849 1.00 83.94 553 TRP A CA 1
ATOM 4146 C C . TRP A 1 553 ? 18.547 -17.263 1.739 1.00 83.94 553 TRP A C 1
ATOM 4148 O O . TRP A 1 553 ? 19.210 -18.243 2.096 1.00 83.94 553 TRP A O 1
ATOM 4158 N N . ASN A 1 554 ? 18.900 -16.024 2.085 1.00 78.44 554 ASN A N 1
ATOM 4159 C CA . ASN A 1 554 ? 19.933 -15.786 3.077 1.00 78.44 554 ASN A CA 1
ATOM 4160 C C . ASN A 1 554 ? 19.550 -16.467 4.395 1.00 78.44 554 ASN A C 1
ATOM 4162 O O . ASN A 1 554 ? 18.405 -16.453 4.841 1.00 78.44 554 ASN A O 1
ATOM 4166 N N . TRP A 1 555 ? 20.540 -17.124 4.996 1.00 46.66 555 TRP A N 1
ATOM 4167 C CA . TRP A 1 555 ? 20.353 -18.066 6.092 1.00 46.66 555 TRP A CA 1
ATOM 4168 C C . TRP A 1 555 ? 19.869 -17.331 7.351 1.00 46.66 555 TRP A C 1
ATOM 4170 O O . TRP A 1 555 ? 20.684 -16.882 8.154 1.00 46.66 555 TRP A O 1
ATOM 4180 N N . GLY A 1 556 ? 18.551 -17.199 7.519 1.00 59.69 556 GLY A N 1
ATOM 4181 C CA . GLY A 1 556 ? 17.942 -16.590 8.705 1.00 59.69 556 GLY A CA 1
ATOM 4182 C C . GLY A 1 556 ? 16.547 -15.998 8.504 1.00 59.69 556 GLY A C 1
ATOM 4183 O O . GLY A 1 556 ? 15.782 -15.975 9.462 1.00 59.69 556 GLY A O 1
ATOM 4184 N N . GLU A 1 557 ? 16.183 -15.583 7.288 1.00 70.88 557 GLU A N 1
ATOM 4185 C CA . GLU A 1 557 ? 14.885 -14.955 7.003 1.00 70.88 557 GLU A CA 1
ATOM 4186 C C . GLU A 1 557 ? 14.174 -15.735 5.890 1.00 70.88 557 GLU A C 1
ATOM 4188 O O . GLU A 1 557 ? 14.637 -15.746 4.756 1.00 70.88 557 GLU A O 1
ATOM 4193 N N . SER A 1 558 ? 13.057 -16.408 6.193 1.00 82.12 558 SER A N 1
ATOM 4194 C CA . SER A 1 558 ? 12.191 -17.002 5.159 1.00 82.12 558 SER A CA 1
ATOM 4195 C C . SER A 1 558 ? 11.255 -15.919 4.631 1.00 82.12 558 SER A C 1
ATOM 4197 O O . SER A 1 558 ? 10.093 -15.891 5.006 1.00 82.12 558 SER A O 1
ATOM 4199 N N . THR A 1 559 ? 11.773 -14.971 3.847 1.00 86.31 559 THR A N 1
ATOM 4200 C CA . THR A 1 559 ? 11.005 -13.801 3.391 1.00 86.31 559 THR A CA 1
ATOM 4201 C C . THR A 1 559 ? 11.218 -13.511 1.912 1.00 86.31 559 THR A C 1
ATOM 4203 O O . THR A 1 559 ? 12.236 -13.874 1.324 1.00 86.31 559 THR A O 1
ATOM 4206 N N . CYS A 1 560 ? 10.261 -12.823 1.301 1.00 85.44 560 CYS A N 1
ATOM 4207 C CA . CYS A 1 560 ? 10.408 -12.274 -0.039 1.00 85.44 560 CYS A CA 1
ATOM 4208 C C . CYS A 1 560 ? 10.790 -10.799 0.038 1.00 85.44 560 CYS A C 1
ATOM 4210 O O . CYS A 1 560 ? 10.160 -10.023 0.761 1.00 85.44 560 CYS A O 1
ATOM 4212 N N . LYS A 1 561 ? 11.814 -10.418 -0.725 1.00 80.06 561 LYS A N 1
ATOM 4213 C CA . LYS A 1 561 ? 12.337 -9.056 -0.813 1.00 80.06 561 LYS A CA 1
ATOM 4214 C C . LYS A 1 561 ? 11.955 -8.422 -2.139 1.00 80.06 561 LYS A C 1
ATOM 4216 O O . LYS A 1 561 ? 11.629 -9.088 -3.118 1.00 80.06 561 LYS A O 1
ATOM 4221 N N . THR A 1 562 ? 11.990 -7.105 -2.149 1.00 68.62 562 THR A N 1
ATOM 4222 C CA . THR A 1 562 ? 11.824 -6.271 -3.332 1.00 68.62 562 THR A CA 1
ATOM 4223 C C . THR A 1 562 ? 12.947 -5.240 -3.323 1.00 68.62 562 THR A C 1
ATOM 4225 O O . THR A 1 562 ? 13.376 -4.812 -2.253 1.00 68.62 562 THR A O 1
ATOM 4228 N N . GLY A 1 563 ? 13.475 -4.894 -4.498 1.00 64.56 563 GLY A N 1
ATOM 4229 C CA . GLY A 1 563 ? 14.661 -4.038 -4.616 1.00 64.56 563 GLY A CA 1
ATOM 4230 C C . GLY A 1 563 ? 15.975 -4.717 -4.194 1.00 64.56 563 GLY A C 1
ATOM 4231 O O . GLY A 1 563 ? 16.043 -5.940 -4.022 1.00 64.56 563 GLY A O 1
ATOM 4232 N N . GLY A 1 564 ? 17.036 -3.912 -4.063 1.00 61.62 564 GLY A N 1
ATOM 4233 C CA . GLY A 1 564 ? 18.378 -4.354 -3.673 1.00 61.62 564 GLY A CA 1
ATOM 4234 C C . GLY A 1 564 ? 19.138 -5.171 -4.731 1.00 61.62 564 GLY A C 1
ATOM 4235 O O . GLY A 1 564 ? 18.690 -5.397 -5.856 1.00 61.62 564 GLY A O 1
ATOM 4236 N N . THR A 1 565 ? 20.339 -5.640 -4.365 1.00 61.16 565 THR A N 1
ATOM 4237 C CA . THR A 1 565 ? 21.159 -6.478 -5.258 1.00 61.16 565 THR A CA 1
ATOM 4238 C C . THR A 1 565 ? 20.575 -7.885 -5.349 1.00 61.16 565 THR A C 1
ATOM 4240 O O . THR A 1 565 ? 20.916 -8.767 -4.561 1.00 61.16 565 THR A O 1
ATOM 4243 N N . VAL A 1 566 ? 19.716 -8.099 -6.343 1.00 67.44 566 VAL A N 1
ATOM 4244 C CA . VAL A 1 566 ? 19.208 -9.431 -6.679 1.00 67.44 566 VAL A CA 1
ATOM 4245 C C . VAL A 1 566 ? 20.379 -10.337 -7.089 1.00 67.44 566 VAL A C 1
ATOM 4247 O O . VAL A 1 566 ? 21.187 -9.936 -7.940 1.00 67.44 566 VAL A O 1
ATOM 4250 N N . PRO A 1 567 ? 20.476 -11.570 -6.559 1.00 76.38 567 PRO A N 1
ATOM 4251 C CA . PRO A 1 567 ? 21.450 -12.543 -7.030 1.00 76.38 567 PRO A CA 1
ATOM 4252 C C . PRO A 1 567 ? 21.401 -12.705 -8.555 1.00 76.38 567 PRO A C 1
ATOM 4254 O O . PRO A 1 567 ? 20.340 -12.907 -9.145 1.00 76.38 567 PRO A O 1
ATOM 4257 N N . ALA A 1 568 ? 22.564 -12.648 -9.211 1.00 68.31 568 ALA A N 1
ATOM 4258 C CA . ALA A 1 568 ? 22.655 -12.616 -10.674 1.00 68.31 568 ALA A CA 1
ATOM 4259 C C . ALA A 1 568 ? 21.913 -13.774 -11.371 1.00 68.31 568 ALA A C 1
ATOM 4261 O O . ALA A 1 568 ? 21.370 -13.587 -12.456 1.00 68.31 568 ALA A O 1
ATOM 4262 N N . PHE A 1 569 ? 21.840 -14.949 -10.740 1.00 71.19 569 PHE A N 1
ATOM 4263 C CA . PHE A 1 569 ? 21.133 -16.101 -11.299 1.00 71.19 569 PHE A CA 1
ATOM 4264 C C . PHE A 1 569 ? 19.607 -15.914 -11.349 1.00 71.19 569 PHE A C 1
ATOM 4266 O O . PHE A 1 569 ? 18.977 -16.428 -12.269 1.00 71.19 569 PHE A O 1
ATOM 4273 N N . MET A 1 570 ? 19.009 -15.153 -10.424 1.00 77.75 570 MET A N 1
ATOM 4274 C CA . MET A 1 570 ? 17.570 -14.863 -10.457 1.00 77.75 570 MET A CA 1
ATOM 4275 C C . MET A 1 570 ? 17.235 -13.916 -11.614 1.00 77.75 570 MET A C 1
ATOM 4277 O O . MET A 1 570 ? 16.214 -14.091 -12.274 1.00 77.75 570 MET A O 1
ATOM 4281 N N . ASN A 1 571 ? 18.138 -12.980 -11.938 1.00 69.44 571 ASN A N 1
ATOM 4282 C CA . ASN A 1 571 ? 17.982 -12.080 -13.089 1.00 69.44 571 ASN A CA 1
ATOM 4283 C C . ASN A 1 571 ? 17.992 -12.820 -14.437 1.00 69.44 571 ASN A C 1
ATOM 4285 O O . ASN A 1 571 ? 17.332 -12.385 -15.377 1.00 69.44 571 ASN A O 1
ATOM 4289 N N . LEU A 1 572 ? 18.709 -13.943 -14.546 1.00 60.59 572 LEU A N 1
ATOM 4290 C CA . LEU A 1 572 ? 18.749 -14.749 -15.774 1.00 60.59 572 LEU A CA 1
ATOM 4291 C C . LEU A 1 572 ? 17.433 -15.493 -16.046 1.00 60.59 572 LEU A C 1
ATOM 4293 O O . LEU A 1 572 ? 17.192 -15.924 -17.171 1.00 60.59 572 LEU A O 1
ATOM 4297 N N . GLN A 1 573 ? 16.582 -15.650 -15.030 1.00 71.25 573 GLN A N 1
ATOM 4298 C CA . GLN A 1 573 ? 15.313 -16.373 -15.108 1.00 71.25 573 GLN A CA 1
ATOM 4299 C C . GLN A 1 573 ? 14.196 -15.543 -14.470 1.00 71.25 573 GLN A C 1
ATOM 4301 O O . GLN A 1 573 ? 13.508 -15.982 -13.548 1.00 71.25 573 GLN A O 1
ATOM 4306 N N . TYR A 1 574 ? 14.018 -14.326 -14.991 1.00 68.75 574 TYR A N 1
ATOM 4307 C CA . TYR A 1 574 ? 13.080 -13.336 -14.462 1.00 68.75 574 TYR A CA 1
ATOM 4308 C C . TYR A 1 574 ? 11.667 -13.902 -14.217 1.00 68.75 574 TYR A C 1
ATOM 4310 O O . TYR A 1 574 ? 11.118 -13.761 -13.133 1.00 68.75 574 TYR A O 1
ATOM 4318 N N . GLY A 1 575 ? 11.108 -14.646 -15.177 1.00 71.25 575 GLY A N 1
ATOM 4319 C CA . GLY A 1 575 ? 9.762 -15.223 -15.046 1.00 71.25 575 GLY A CA 1
ATOM 4320 C C . GLY A 1 575 ? 9.620 -16.377 -14.042 1.00 71.25 575 GLY A C 1
ATOM 4321 O O . GLY A 1 575 ? 8.514 -16.875 -13.871 1.00 71.25 575 GLY A O 1
ATOM 4322 N N . GLN A 1 576 ? 10.709 -16.843 -13.421 1.00 80.56 576 GLN A N 1
ATOM 4323 C CA . GLN A 1 576 ? 10.678 -17.954 -12.466 1.00 80.56 576 GLN A CA 1
ATOM 4324 C C . GLN A 1 576 ? 10.753 -17.483 -11.013 1.00 80.56 576 GLN A C 1
ATOM 4326 O O . GLN A 1 576 ? 10.068 -18.047 -10.162 1.00 80.56 576 GLN A O 1
ATOM 4331 N N . TYR A 1 577 ? 11.600 -16.493 -10.723 1.00 83.50 577 TYR A N 1
ATOM 4332 C CA . TYR A 1 577 ? 11.912 -16.084 -9.348 1.00 83.50 577 TYR A CA 1
ATOM 4333 C C . TYR A 1 577 ? 11.177 -14.832 -8.887 1.00 83.50 577 TYR A C 1
ATOM 4335 O O . TYR A 1 577 ? 11.156 -14.578 -7.687 1.00 83.50 577 TYR A O 1
ATOM 4343 N N . PHE A 1 578 ? 10.594 -14.070 -9.811 1.00 82.69 578 PHE A N 1
ATOM 4344 C CA . PHE A 1 578 ? 9.911 -12.829 -9.486 1.00 82.69 578 PHE A CA 1
ATOM 4345 C C . PHE A 1 578 ? 8.395 -12.998 -9.544 1.00 82.69 578 PHE A C 1
ATOM 4347 O O . PHE A 1 578 ? 7.853 -13.546 -10.504 1.00 82.69 578 PHE A O 1
ATOM 4354 N N . SER A 1 579 ? 7.720 -12.482 -8.525 1.00 78.00 579 SER A N 1
ATOM 4355 C CA . SER A 1 579 ? 6.264 -12.473 -8.398 1.00 78.00 579 SER A CA 1
ATOM 4356 C C . SER A 1 579 ? 5.737 -11.041 -8.331 1.00 78.00 579 SER A C 1
ATOM 4358 O O . SER A 1 579 ? 6.457 -10.107 -7.966 1.00 78.00 579 SER A O 1
ATOM 4360 N N . ASN A 1 580 ? 4.458 -10.844 -8.649 1.00 68.88 580 ASN A N 1
ATOM 4361 C CA . ASN A 1 580 ? 3.857 -9.506 -8.669 1.00 68.88 580 ASN A CA 1
ATOM 4362 C C . ASN A 1 580 ? 3.479 -9.005 -7.269 1.00 68.88 580 ASN A C 1
ATOM 4364 O O . ASN A 1 580 ? 3.217 -7.819 -7.082 1.00 68.88 580 ASN A O 1
ATOM 4368 N N . SER A 1 581 ? 3.446 -9.900 -6.280 1.00 69.69 581 SER A N 1
ATOM 4369 C CA . SER A 1 581 ? 3.163 -9.575 -4.883 1.00 69.69 581 SER A CA 1
ATOM 4370 C C . SER A 1 581 ? 4.056 -10.370 -3.935 1.00 69.69 581 SER A C 1
ATOM 4372 O O . SER A 1 581 ? 4.506 -11.473 -4.268 1.00 69.69 581 SER A O 1
ATOM 4374 N N . LYS A 1 582 ? 4.280 -9.834 -2.729 1.00 75.50 582 LYS A N 1
ATOM 4375 C CA . LYS A 1 582 ? 5.026 -10.540 -1.681 1.00 75.50 582 LYS A CA 1
ATOM 4376 C C . LYS A 1 582 ? 4.341 -11.851 -1.317 1.00 75.50 582 LYS A C 1
ATOM 4378 O O . LYS A 1 582 ? 5.019 -12.855 -1.139 1.00 75.50 582 LYS A O 1
ATOM 4383 N N . ARG A 1 583 ? 3.001 -11.861 -1.270 1.00 79.06 583 ARG A N 1
ATOM 4384 C CA . ARG A 1 583 ? 2.211 -13.069 -1.007 1.00 79.06 583 ARG A CA 1
ATOM 4385 C C . ARG A 1 583 ? 2.444 -14.142 -2.056 1.00 79.06 583 ARG A C 1
ATOM 4387 O O . ARG A 1 583 ? 2.782 -15.251 -1.675 1.00 79.06 583 ARG A O 1
ATOM 4394 N N . GLU A 1 584 ? 2.340 -13.812 -3.340 1.00 76.31 584 GLU A N 1
ATOM 4395 C CA . GLU A 1 584 ? 2.592 -14.769 -4.428 1.00 76.31 584 GLU A CA 1
ATOM 4396 C C . GLU A 1 584 ? 4.015 -15.348 -4.346 1.00 76.31 584 GLU A C 1
ATOM 4398 O O . GLU A 1 584 ? 4.199 -16.560 -4.440 1.00 76.31 584 GLU A O 1
ATOM 4403 N N . CYS A 1 585 ? 5.014 -14.506 -4.061 1.00 86.31 585 CYS A N 1
ATOM 4404 C CA . CYS A 1 585 ? 6.384 -14.969 -3.847 1.00 86.31 585 CYS A CA 1
ATOM 4405 C C . CYS A 1 585 ? 6.493 -15.905 -2.629 1.00 86.31 585 CYS A C 1
ATOM 4407 O O . CYS A 1 585 ? 7.119 -16.963 -2.708 1.00 86.31 585 CYS A O 1
ATOM 4409 N N . CYS A 1 586 ? 5.859 -15.556 -1.509 1.00 85.25 586 CYS A N 1
ATOM 4410 C CA . CYS A 1 586 ? 5.880 -16.364 -0.294 1.00 85.25 586 CYS A CA 1
ATOM 4411 C C . CYS A 1 586 ? 5.122 -17.686 -0.445 1.00 85.25 586 CYS A C 1
ATOM 4413 O O . CYS A 1 586 ? 5.595 -18.711 0.034 1.00 85.25 586 CYS A O 1
ATOM 4415 N N . GLU A 1 587 ? 3.985 -17.701 -1.138 1.00 84.62 587 GLU A N 1
ATOM 4416 C CA . GLU A 1 587 ? 3.245 -18.923 -1.467 1.00 84.62 587 GLU A CA 1
ATOM 4417 C C . GLU A 1 587 ? 4.084 -19.853 -2.347 1.00 84.62 587 GLU A C 1
ATOM 4419 O O . GLU A 1 587 ? 4.078 -21.069 -2.150 1.00 84.62 587 GLU A O 1
ATOM 4424 N N . GLN A 1 588 ? 4.842 -19.285 -3.288 1.00 88.06 588 GLN A N 1
ATOM 4425 C CA . GLN A 1 588 ? 5.689 -20.046 -4.198 1.00 88.06 588 GLN A CA 1
ATOM 4426 C C . GLN A 1 588 ? 6.945 -20.608 -3.515 1.00 88.06 588 GLN A C 1
ATOM 4428 O O . GLN A 1 588 ? 7.303 -21.764 -3.749 1.00 88.06 588 GLN A O 1
ATOM 4433 N N . TRP A 1 589 ? 7.630 -19.808 -2.694 1.00 91.75 589 TRP A N 1
ATOM 4434 C CA . TRP A 1 589 ? 8.980 -20.127 -2.207 1.00 91.75 589 TRP A CA 1
ATOM 4435 C C . TRP A 1 589 ? 9.062 -20.459 -0.719 1.00 91.75 589 TRP A C 1
ATOM 4437 O O . TRP A 1 589 ? 9.956 -21.202 -0.312 1.00 91.75 589 TRP A O 1
ATOM 4447 N N . PHE A 1 590 ? 8.118 -19.970 0.080 1.00 89.88 590 PHE A N 1
ATOM 4448 C CA . PHE A 1 590 ? 8.062 -20.172 1.528 1.00 89.88 590 PHE A CA 1
ATOM 4449 C C . PHE A 1 590 ? 6.684 -20.679 1.995 1.00 89.88 590 PHE A C 1
ATOM 4451 O O . PHE A 1 590 ? 6.167 -20.195 3.002 1.00 89.88 590 PHE A O 1
ATOM 4458 N N . PRO A 1 591 ? 6.069 -21.685 1.335 1.00 82.19 591 PRO A N 1
ATOM 4459 C CA . PRO A 1 591 ? 4.722 -22.143 1.693 1.00 82.19 591 PRO A CA 1
ATOM 4460 C C . PRO A 1 591 ? 4.637 -22.706 3.120 1.00 82.19 591 PRO A C 1
ATOM 4462 O O . PRO A 1 591 ? 3.561 -22.755 3.709 1.00 82.19 591 PRO A O 1
ATOM 4465 N N . TYR A 1 592 ? 5.771 -23.140 3.677 1.00 75.50 592 TYR A N 1
ATOM 4466 C CA . TYR A 1 592 ? 5.885 -23.661 5.039 1.00 75.50 592 TYR A CA 1
ATOM 4467 C C . TYR A 1 592 ? 5.924 -22.565 6.115 1.00 75.50 592 TYR A C 1
ATOM 4469 O O . TYR A 1 592 ? 5.690 -22.866 7.281 1.00 75.50 592 TYR A O 1
ATOM 4477 N N . ASP A 1 593 ? 6.227 -21.324 5.734 1.00 80.38 593 ASP A N 1
ATOM 4478 C CA . ASP A 1 593 ? 6.268 -20.154 6.613 1.00 80.38 593 ASP A CA 1
ATOM 4479 C C . ASP A 1 593 ? 5.593 -18.968 5.919 1.00 80.38 593 ASP A C 1
ATOM 4481 O O . ASP A 1 593 ? 6.110 -17.856 5.862 1.00 80.38 593 ASP A O 1
ATOM 4485 N N . LEU A 1 594 ? 4.418 -19.216 5.334 1.00 75.00 594 LEU A N 1
ATOM 4486 C CA . LEU A 1 594 ? 3.690 -18.187 4.596 1.00 75.00 594 LEU A CA 1
ATOM 4487 C C . LEU A 1 594 ? 3.407 -16.968 5.491 1.00 75.00 594 LEU A C 1
ATOM 4489 O O . LEU A 1 594 ? 3.508 -15.829 5.050 1.00 75.00 594 LEU A O 1
ATOM 4493 N N . LYS A 1 595 ? 3.109 -17.204 6.771 1.00 69.12 595 LYS A N 1
ATOM 4494 C CA . LYS A 1 595 ? 2.826 -16.154 7.753 1.00 69.12 595 LYS A CA 1
ATOM 4495 C C . LYS A 1 595 ? 4.067 -15.334 8.115 1.00 69.12 595 LYS A C 1
ATOM 4497 O O . LYS A 1 595 ? 3.988 -14.108 8.095 1.00 69.12 595 LYS A O 1
ATOM 4502 N N . GLY A 1 596 ? 5.198 -15.979 8.416 1.00 78.25 596 GLY A N 1
ATOM 4503 C CA . GLY A 1 596 ? 6.455 -15.281 8.695 1.00 78.25 596 GLY A CA 1
ATOM 4504 C C . GLY A 1 596 ? 7.008 -14.570 7.462 1.00 78.25 596 GLY A C 1
ATOM 4505 O O . GLY A 1 596 ? 7.489 -13.444 7.565 1.00 78.25 596 GLY A O 1
ATOM 4506 N N . CYS A 1 597 ? 6.849 -15.176 6.284 1.00 80.38 597 CYS A N 1
ATOM 4507 C CA . CYS A 1 597 ? 7.308 -14.620 5.019 1.00 80.38 597 CYS A CA 1
ATOM 4508 C C . CYS A 1 597 ? 6.531 -13.381 4.597 1.00 80.38 597 CYS A C 1
ATOM 4510 O O . CYS A 1 597 ? 7.122 -12.345 4.284 1.00 80.38 597 CYS A O 1
ATOM 4512 N N . VAL A 1 598 ? 5.199 -13.464 4.567 1.00 74.69 598 VAL A N 1
ATOM 4513 C CA . VAL A 1 598 ? 4.390 -12.329 4.121 1.00 74.69 598 VAL A CA 1
ATOM 4514 C C . VAL A 1 598 ? 4.408 -11.226 5.182 1.00 74.69 598 VAL A C 1
ATOM 4516 O O . VAL A 1 598 ? 4.505 -10.047 4.834 1.00 74.69 598 VAL A O 1
ATOM 4519 N N . GLY A 1 599 ? 4.453 -11.606 6.460 1.00 67.69 599 GLY A N 1
ATOM 4520 C CA . GLY A 1 599 ? 4.189 -10.724 7.590 1.00 67.69 599 GLY A CA 1
ATOM 4521 C C . GLY A 1 599 ? 2.695 -10.723 7.941 1.00 67.69 599 GLY A C 1
ATOM 4522 O O . GLY A 1 599 ? 1.898 -11.380 7.260 1.00 67.69 599 GLY A O 1
ATOM 4523 N N . PRO A 1 600 ? 2.287 -10.019 9.012 1.00 55.09 600 PRO A N 1
ATOM 4524 C CA . PRO A 1 600 ? 0.878 -9.888 9.359 1.00 55.09 600 PRO A CA 1
ATOM 4525 C C . PRO A 1 600 ? 0.154 -9.229 8.184 1.00 55.09 600 PRO A C 1
ATOM 4527 O O . PRO A 1 600 ? 0.396 -8.071 7.870 1.00 55.09 600 PRO A O 1
ATOM 4530 N N . THR A 1 601 ? -0.695 -9.987 7.496 1.00 43.34 601 THR A N 1
ATOM 4531 C CA . THR A 1 601 ? -1.490 -9.463 6.389 1.00 43.34 601 THR A CA 1
ATOM 4532 C C . THR A 1 601 ? -2.873 -9.134 6.879 1.00 43.34 601 THR A C 1
ATOM 4534 O O . THR A 1 601 ? -3.518 -9.987 7.478 1.00 43.34 601 THR A O 1
ATOM 4537 N N . THR A 1 602 ? -3.278 -7.893 6.619 1.00 41.41 602 THR A N 1
ATOM 4538 C CA . THR A 1 602 ? -4.662 -7.416 6.614 1.00 41.41 602 THR A CA 1
ATOM 4539 C C . THR A 1 602 ? -5.538 -7.886 7.789 1.00 41.41 602 THR A C 1
ATOM 4541 O O . THR A 1 602 ? -6.144 -8.952 7.750 1.00 41.41 602 THR A O 1
ATOM 4544 N N . GLY A 1 603 ? -5.669 -7.029 8.811 1.00 43.97 603 GLY A N 1
ATOM 4545 C CA . GLY A 1 603 ? -6.864 -6.955 9.664 1.00 43.97 603 GLY A CA 1
ATOM 4546 C C . GLY A 1 603 ? -7.330 -8.263 10.307 1.00 43.97 603 GLY A C 1
ATOM 4547 O O . GLY A 1 603 ? -8.526 -8.547 10.305 1.00 43.97 603 GLY A O 1
ATOM 4548 N N . GLY A 1 604 ? -6.410 -9.070 10.844 1.00 38.03 604 GLY A N 1
ATOM 4549 C CA . GLY A 1 604 ? -6.793 -10.184 11.708 1.00 38.03 604 GLY A CA 1
ATOM 4550 C C . GLY A 1 604 ? -7.528 -9.612 12.912 1.00 38.03 604 GLY A C 1
ATOM 4551 O O . GLY A 1 604 ? -6.918 -8.896 13.708 1.00 38.03 604 GLY A O 1
ATOM 4552 N N . SER A 1 605 ? -8.835 -9.863 12.983 1.00 43.38 605 SER A N 1
ATOM 4553 C CA . SER A 1 605 ? -9.697 -9.228 13.966 1.00 43.38 605 SER A CA 1
ATOM 4554 C C . SER A 1 605 ? -9.153 -9.443 15.383 1.00 43.38 605 SER A C 1
ATOM 4556 O O . SER A 1 605 ? -8.536 -10.470 15.686 1.00 43.38 605 SER A O 1
ATOM 4558 N N . THR A 1 606 ? -9.404 -8.493 16.285 1.00 49.03 606 THR A N 1
ATOM 4559 C CA . THR A 1 606 ? -9.170 -8.670 17.731 1.00 49.03 606 THR A CA 1
ATOM 4560 C C . THR A 1 606 ? -10.042 -9.773 18.331 1.00 49.03 606 THR A C 1
ATOM 4562 O O . THR A 1 606 ? -9.981 -10.037 19.532 1.00 49.03 606 THR A O 1
ATOM 4565 N N . LYS A 1 607 ? -10.850 -10.455 17.508 1.00 58.34 607 LYS A N 1
ATOM 4566 C CA . LYS A 1 607 ? -11.690 -11.558 17.924 1.00 58.34 607 LYS A CA 1
ATOM 4567 C C . LYS A 1 607 ? -10.810 -12.698 18.407 1.00 58.34 607 LYS A C 1
ATOM 4569 O O . LYS A 1 607 ? -10.093 -13.375 17.668 1.00 58.34 607 LYS A O 1
ATOM 4574 N N . GLU A 1 608 ? -10.879 -12.880 19.710 1.00 80.19 608 GLU A N 1
ATOM 4575 C CA . GLU A 1 608 ? -10.322 -14.028 20.384 1.00 80.19 608 GLU A CA 1
ATOM 4576 C C . GLU A 1 608 ? -11.185 -15.247 20.071 1.00 80.19 608 GLU A C 1
ATOM 4578 O O . GLU A 1 608 ? -12.414 -15.212 20.185 1.00 80.19 608 GLU A O 1
ATOM 4583 N N . PHE A 1 609 ? -10.531 -16.343 19.709 1.00 87.81 609 PHE A N 1
ATOM 4584 C CA . PHE A 1 609 ? -11.170 -17.637 19.558 1.00 87.81 609 PHE A CA 1
ATOM 4585 C C . PHE A 1 609 ? -10.661 -18.601 20.625 1.00 87.81 609 PHE A C 1
ATOM 4587 O O . PHE A 1 609 ? -9.549 -18.478 21.150 1.00 87.81 609 PHE A O 1
ATOM 4594 N N . PHE A 1 610 ? -11.495 -19.586 20.940 1.00 92.31 610 PHE A N 1
ATOM 4595 C CA . PHE A 1 610 ? -11.138 -20.697 21.808 1.00 92.31 610 PHE A CA 1
ATOM 4596 C C . PHE A 1 610 ? -10.777 -21.902 20.952 1.00 92.31 610 PHE A C 1
ATOM 4598 O O . PHE A 1 610 ? -11.532 -22.277 20.055 1.00 92.31 610 PHE A O 1
ATOM 4605 N N . LEU A 1 611 ? -9.626 -22.502 21.238 1.00 91.94 611 LEU A N 1
ATOM 4606 C CA . LEU A 1 611 ? -9.120 -23.673 20.538 1.00 91.94 611 LEU A CA 1
ATOM 4607 C C . LEU A 1 611 ? -8.924 -24.835 21.507 1.00 91.94 611 LEU A C 1
ATOM 4609 O O . LEU A 1 611 ? -8.492 -24.619 22.642 1.00 91.94 611 LEU A O 1
ATOM 4613 N N . PRO A 1 612 ? -9.179 -26.074 21.070 1.00 91.12 612 PRO A N 1
ATOM 4614 C CA . PRO A 1 612 ? -8.852 -27.256 21.847 1.00 91.12 612 PRO A CA 1
ATOM 4615 C C . PRO A 1 612 ? -7.337 -27.409 22.024 1.00 91.12 612 PRO A C 1
ATOM 4617 O O . PRO A 1 612 ? -6.564 -27.375 21.066 1.00 91.12 612 PRO A O 1
ATOM 4620 N N . ASN A 1 613 ? -6.900 -27.616 23.264 1.00 87.69 613 ASN A N 1
ATOM 4621 C CA . ASN A 1 613 ? -5.503 -27.859 23.582 1.00 87.69 613 ASN A CA 1
ATOM 4622 C C . ASN A 1 613 ? -5.142 -29.326 23.341 1.00 87.69 613 ASN A C 1
ATOM 4624 O O . ASN A 1 613 ? -5.254 -30.175 24.222 1.00 87.69 613 ASN A O 1
ATOM 4628 N N . TRP A 1 614 ? -4.650 -29.627 22.144 1.00 79.75 614 TRP A N 1
ATOM 4629 C CA . TRP A 1 614 ? -4.235 -30.990 21.799 1.00 79.75 614 TRP A CA 1
ATOM 4630 C C . TRP A 1 614 ? -2.890 -31.402 22.413 1.00 79.75 614 TRP A C 1
ATOM 4632 O O . TRP A 1 614 ? -2.523 -32.576 22.369 1.00 79.75 614 TRP A O 1
ATOM 4642 N N . THR A 1 615 ? -2.131 -30.444 22.953 1.00 75.31 615 THR A N 1
ATOM 4643 C CA . THR A 1 615 ? -0.756 -30.670 23.427 1.00 75.31 615 THR A CA 1
ATOM 4644 C C . THR A 1 615 ? -0.676 -31.069 24.895 1.00 75.31 615 THR A C 1
ATOM 4646 O O . THR A 1 615 ? 0.229 -31.815 25.273 1.00 75.31 615 THR A O 1
ATOM 4649 N N . ASN A 1 616 ? -1.636 -30.635 25.714 1.00 66.19 616 ASN A N 1
ATOM 4650 C CA . ASN A 1 616 ? -1.724 -31.024 27.114 1.00 66.19 616 ASN A CA 1
ATOM 4651 C C . ASN A 1 616 ? -2.834 -32.056 27.306 1.00 66.19 616 ASN A C 1
ATOM 4653 O O . ASN A 1 616 ? -3.966 -31.864 26.883 1.00 66.19 616 ASN A O 1
ATOM 4657 N N . LEU A 1 617 ? -2.531 -33.124 28.044 1.00 68.19 617 LEU A N 1
ATOM 4658 C CA . LEU A 1 617 ? -3.487 -34.174 28.432 1.00 68.19 617 LEU A CA 1
ATOM 4659 C C . LEU A 1 617 ? -4.574 -33.693 29.421 1.00 68.19 617 LEU A C 1
ATOM 4661 O O . LEU A 1 617 ? -5.210 -34.516 30.071 1.00 68.19 617 LEU A O 1
ATOM 4665 N N . ASN A 1 618 ? -4.738 -32.381 29.598 1.00 73.44 618 ASN A N 1
ATOM 4666 C CA . ASN A 1 618 ? -5.676 -31.797 30.554 1.00 73.44 618 ASN A CA 1
ATOM 4667 C C . ASN A 1 618 ? -7.084 -31.609 29.970 1.00 73.44 618 ASN A C 1
ATOM 4669 O O . ASN A 1 618 ? -7.977 -31.210 30.716 1.00 73.44 618 ASN A O 1
ATOM 4673 N N . ASP A 1 619 ? -7.286 -31.930 28.683 1.00 83.69 619 ASP A N 1
ATOM 4674 C CA . ASP A 1 619 ? -8.583 -31.856 28.002 1.00 83.69 619 ASP A CA 1
ATOM 4675 C C . ASP A 1 619 ? -9.247 -30.476 28.183 1.00 83.69 619 ASP A C 1
ATOM 4677 O O . ASP A 1 619 ? -10.403 -30.375 28.606 1.00 83.69 619 ASP A O 1
ATOM 4681 N N . ASP A 1 620 ? -8.469 -29.415 27.940 1.00 88.12 620 ASP A N 1
ATOM 4682 C CA . ASP A 1 620 ? -8.877 -28.018 28.075 1.00 88.12 620 ASP A CA 1
ATOM 4683 C C . ASP A 1 620 ? -8.853 -27.272 26.733 1.00 88.12 620 ASP A C 1
ATOM 4685 O O . ASP A 1 620 ? -8.310 -27.738 25.729 1.00 88.12 620 ASP A O 1
ATOM 4689 N N . CYS A 1 621 ? -9.490 -26.104 26.706 1.00 92.38 621 CYS A N 1
ATOM 4690 C CA . CYS A 1 621 ? -9.342 -25.147 25.618 1.00 92.38 621 CYS A CA 1
ATOM 4691 C C . CYS A 1 621 ? -8.359 -24.050 26.038 1.00 92.38 621 CYS A C 1
ATOM 4693 O O . CYS A 1 621 ? -8.193 -23.778 27.225 1.00 92.38 621 CYS A O 1
ATOM 4695 N N . TYR A 1 622 ? -7.735 -23.388 25.074 1.00 90.25 622 TYR A N 1
ATOM 4696 C CA . TYR A 1 622 ? -6.965 -22.167 25.287 1.00 90.25 622 TYR A CA 1
ATOM 4697 C C . TYR A 1 622 ? -7.476 -21.067 24.364 1.00 90.25 622 TYR A C 1
ATOM 4699 O O . TYR A 1 622 ? -8.187 -21.319 23.393 1.00 90.25 622 TYR A O 1
ATOM 4707 N N . LYS A 1 623 ? -7.140 -19.829 24.706 1.00 89.56 623 LYS A N 1
ATOM 4708 C CA . LYS A 1 623 ? -7.556 -18.642 23.971 1.00 89.56 623 LYS A CA 1
ATOM 4709 C C . LYS A 1 623 ? -6.404 -18.158 23.096 1.00 89.56 623 LYS A C 1
ATOM 4711 O O . LYS A 1 623 ? -5.263 -18.113 23.559 1.00 89.56 623 LYS A O 1
ATOM 4716 N N . LYS A 1 624 ? -6.701 -17.815 21.845 1.00 86.56 624 LYS A N 1
ATOM 4717 C CA . LYS A 1 624 ? -5.736 -17.284 20.875 1.00 86.56 624 LYS A CA 1
ATOM 4718 C C . LYS A 1 624 ? -6.426 -16.225 20.018 1.00 86.56 624 LYS A C 1
ATOM 4720 O O . LYS A 1 624 ? -7.620 -16.337 19.746 1.00 86.56 624 LYS A O 1
ATOM 4725 N N . LEU A 1 625 ? -5.691 -15.197 19.608 1.00 78.75 625 LEU A N 1
ATOM 4726 C CA . LEU A 1 625 ? -6.205 -14.207 18.662 1.00 78.75 625 LEU A CA 1
ATOM 4727 C C . LEU A 1 625 ? -6.274 -14.823 17.265 1.00 78.75 625 LEU A C 1
ATOM 4729 O O . LEU A 1 625 ? -5.382 -15.590 16.898 1.00 78.75 625 LEU A O 1
ATOM 4733 N N . GLU A 1 626 ? -7.276 -14.448 16.469 1.00 71.38 626 GLU A N 1
ATOM 4734 C CA . GLU A 1 626 ? -7.416 -14.909 15.078 1.00 71.38 626 GLU A CA 1
ATOM 4735 C C . GLU A 1 626 ? -6.127 -14.698 14.271 1.00 71.38 626 GLU A C 1
ATOM 4737 O O . GLU A 1 626 ? -5.666 -15.598 13.570 1.00 71.38 626 GLU A O 1
ATOM 4742 N N . ARG A 1 627 ? -5.466 -13.548 14.460 1.00 63.25 627 ARG A N 1
ATOM 4743 C CA . ARG A 1 627 ? -4.183 -13.232 13.810 1.00 63.25 627 ARG A CA 1
ATOM 4744 C C . ARG A 1 627 ? -3.035 -14.155 14.209 1.00 63.25 627 ARG A C 1
ATOM 4746 O O . ARG A 1 627 ? -2.077 -14.297 13.457 1.00 63.25 627 ARG A O 1
ATOM 4753 N N . ASP A 1 628 ? -3.105 -14.782 15.378 1.00 72.19 628 ASP A N 1
ATOM 4754 C CA . ASP A 1 628 ? -2.078 -15.685 15.897 1.00 72.19 628 ASP A CA 1
ATOM 4755 C C . ASP A 1 628 ? -2.347 -17.139 15.494 1.00 72.19 628 ASP A C 1
ATOM 4757 O O . ASP A 1 628 ? -1.471 -17.989 15.657 1.00 72.19 628 ASP A O 1
ATOM 4761 N N . MET A 1 629 ? -3.510 -17.422 14.906 1.00 74.50 629 MET A N 1
ATOM 4762 C CA . MET A 1 629 ? -3.905 -18.758 14.482 1.00 74.50 629 MET A CA 1
ATOM 4763 C C . MET A 1 629 ? -3.282 -19.156 13.137 1.00 74.50 629 MET A C 1
ATOM 4765 O O . MET A 1 629 ? -3.008 -18.321 12.271 1.00 74.50 629 MET A O 1
ATOM 4769 N N . ASP A 1 630 ? -3.036 -20.450 12.980 1.00 75.31 630 ASP A N 1
ATOM 4770 C CA . ASP A 1 630 ? -2.732 -21.098 11.711 1.00 75.31 630 ASP A CA 1
ATOM 4771 C C . ASP A 1 630 ? -4.025 -21.427 10.947 1.00 75.31 630 ASP A C 1
ATOM 4773 O O . ASP A 1 630 ? -5.111 -21.543 11.518 1.00 75.31 630 ASP A O 1
ATOM 4777 N N . ALA A 1 631 ? -3.919 -21.681 9.641 1.00 68.88 631 ALA A N 1
ATOM 4778 C CA . ALA A 1 631 ? -5.078 -22.032 8.813 1.00 68.88 631 ALA A CA 1
ATOM 4779 C C . ALA A 1 631 ? -5.845 -23.275 9.318 1.00 68.88 631 ALA A C 1
ATOM 4781 O O . ALA A 1 631 ? -7.063 -23.357 9.175 1.00 68.88 631 ALA A O 1
ATOM 4782 N N . TRP A 1 632 ? -5.146 -24.245 9.921 1.00 74.94 632 TRP A N 1
ATOM 4783 C CA . TRP A 1 632 ? -5.775 -25.438 10.498 1.00 74.94 632 TRP A CA 1
ATOM 4784 C C . TRP A 1 632 ? -6.447 -25.153 11.849 1.00 74.94 632 TRP A C 1
ATOM 4786 O O . TRP A 1 632 ? -7.453 -25.778 12.174 1.00 74.94 632 TRP A O 1
ATOM 4796 N N . GLU A 1 633 ? -5.919 -24.193 12.607 1.00 83.38 633 GLU A N 1
ATOM 4797 C CA . GLU A 1 633 ? -6.473 -23.736 13.879 1.00 83.38 633 GLU A CA 1
ATOM 4798 C C . GLU A 1 633 ? -7.801 -22.994 13.661 1.00 83.38 633 GLU A C 1
ATOM 4800 O O . GLU A 1 633 ? -8.738 -23.201 14.428 1.00 83.38 633 GLU A O 1
ATOM 4805 N N . LEU A 1 634 ? -7.931 -22.204 12.584 1.00 76.31 634 LEU A N 1
ATOM 4806 C CA . LEU A 1 634 ? -9.190 -21.531 12.217 1.00 76.31 634 LEU A CA 1
ATOM 4807 C C . LEU A 1 634 ? -10.343 -22.504 11.938 1.00 76.31 634 LEU A C 1
ATOM 4809 O O . LEU A 1 634 ? -11.500 -22.169 12.172 1.00 76.31 634 LEU A O 1
ATOM 4813 N N . ALA A 1 635 ? -10.045 -23.700 11.431 1.00 77.75 635 ALA A N 1
ATOM 4814 C CA . ALA A 1 635 ? -11.067 -24.689 11.104 1.00 77.75 635 ALA A CA 1
ATOM 4815 C C . ALA A 1 635 ? -11.631 -25.424 12.338 1.00 77.75 635 ALA A C 1
ATOM 4817 O O . ALA A 1 635 ? -12.693 -26.038 12.235 1.00 77.75 635 ALA A O 1
ATOM 4818 N N . ASP A 1 636 ? -10.937 -25.384 13.481 1.00 87.38 636 ASP A N 1
ATOM 4819 C CA . ASP A 1 636 ? -11.348 -26.024 14.745 1.00 87.38 636 ASP A CA 1
ATOM 4820 C C . ASP A 1 636 ? -11.403 -25.000 15.892 1.00 87.38 636 ASP A C 1
ATOM 4822 O O . ASP A 1 636 ? -11.068 -25.306 17.038 1.00 87.38 636 ASP A O 1
ATOM 4826 N N . SER A 1 637 ? -11.794 -23.766 15.564 1.00 89.25 637 SER A N 1
ATOM 4827 C CA . SER A 1 637 ? -11.944 -22.660 16.503 1.00 89.25 637 SER A CA 1
ATOM 4828 C C . SER A 1 637 ? -13.406 -22.418 16.865 1.00 89.25 637 SER A C 1
ATOM 4830 O O . SER A 1 637 ? -14.324 -22.722 16.100 1.00 89.25 637 SER A O 1
ATOM 4832 N N . TYR A 1 638 ? -13.625 -21.862 18.053 1.00 90.88 638 TYR A N 1
ATOM 4833 C CA . TYR A 1 638 ? -14.957 -21.628 18.603 1.00 90.88 638 TYR A CA 1
ATOM 4834 C C . TYR A 1 638 ? -15.073 -20.199 19.129 1.00 90.88 638 TYR A C 1
ATOM 4836 O O . TYR A 1 638 ? -14.108 -19.639 19.656 1.00 90.88 638 TYR A O 1
ATOM 4844 N N . GLY A 1 639 ? -16.263 -19.607 19.010 1.00 84.44 639 GLY A N 1
ATOM 4845 C CA . GLY A 1 639 ? -16.505 -18.222 19.429 1.00 84.44 639 GLY A CA 1
ATOM 4846 C C . GLY A 1 639 ? -16.619 -18.043 20.946 1.00 84.44 639 GLY A C 1
ATOM 4847 O O . GLY A 1 639 ? -16.646 -16.916 21.429 1.00 84.44 639 GLY A O 1
ATOM 4848 N N . SER A 1 640 ? -16.701 -19.137 21.710 1.00 88.56 640 SER A N 1
ATOM 4849 C CA . SER A 1 640 ? -16.790 -19.113 23.172 1.00 88.56 640 SER A CA 1
ATOM 4850 C C . SER A 1 640 ? -16.122 -20.334 23.809 1.00 88.56 640 SER A C 1
ATOM 4852 O O . SER A 1 640 ? -16.021 -21.397 23.189 1.00 88.56 640 SER A O 1
ATOM 4854 N N . LEU A 1 641 ? -15.695 -20.191 25.072 1.00 90.44 641 LEU A N 1
ATOM 4855 C CA . LEU A 1 641 ? -15.136 -21.298 25.857 1.00 90.44 641 LEU A CA 1
ATOM 4856 C C . LEU A 1 641 ? -16.144 -22.443 25.985 1.00 90.44 641 LEU A C 1
ATOM 4858 O O . LEU A 1 641 ? -15.784 -23.607 25.849 1.00 90.44 641 LEU A O 1
ATOM 4862 N N . GLU A 1 642 ? -17.407 -22.095 26.222 1.00 87.69 642 GLU A N 1
ATOM 4863 C CA . GLU A 1 642 ? -18.505 -23.041 26.395 1.00 87.69 642 GLU A CA 1
ATOM 4864 C C . GLU A 1 642 ? -18.700 -23.916 25.158 1.00 87.69 642 GLU A C 1
ATOM 4866 O O . GLU A 1 642 ? -18.725 -25.140 25.271 1.00 87.69 642 GLU A O 1
ATOM 4871 N N . GLU A 1 643 ? -18.728 -23.309 23.973 1.00 88.56 643 GLU A N 1
ATOM 4872 C CA . GLU A 1 643 ? -18.854 -24.044 22.716 1.00 88.56 643 GLU A CA 1
ATOM 4873 C C . GLU A 1 643 ? -17.648 -24.967 22.471 1.00 88.56 643 GLU A C 1
ATOM 4875 O O . GLU A 1 643 ? -17.825 -26.134 22.110 1.00 88.56 643 GLU A O 1
ATOM 4880 N N . CYS A 1 644 ? -16.430 -24.486 22.744 1.00 92.69 644 CYS A N 1
ATOM 4881 C CA . CYS A 1 644 ? -15.212 -25.292 22.640 1.00 92.69 644 CYS A CA 1
ATOM 4882 C C . CYS A 1 644 ? -15.265 -26.519 23.567 1.00 92.69 644 CYS A C 1
ATOM 4884 O O . CYS A 1 644 ? -15.092 -27.661 23.125 1.00 92.69 644 CYS A O 1
ATOM 4886 N N . CYS A 1 645 ? -15.576 -26.300 24.847 1.00 90.75 645 CYS A N 1
ATOM 4887 C CA . CYS A 1 645 ? -15.659 -27.359 25.846 1.00 90.75 645 CYS A CA 1
ATOM 4888 C C . CYS A 1 645 ? -16.792 -28.350 25.544 1.00 90.75 645 CYS A C 1
ATOM 4890 O O . CYS A 1 645 ? -16.609 -29.555 25.713 1.00 90.75 645 CYS A O 1
ATOM 4892 N N . GLU A 1 646 ? -17.952 -27.889 25.071 1.00 86.38 646 GLU A N 1
ATOM 4893 C CA . GLU A 1 646 ? -19.089 -28.761 24.753 1.00 86.38 646 GLU A CA 1
ATOM 4894 C C . GLU A 1 646 ? -18.792 -29.662 23.548 1.00 86.38 646 GLU A C 1
ATOM 4896 O O . GLU A 1 646 ? -19.101 -30.857 23.564 1.00 86.38 646 GLU A O 1
ATOM 4901 N N . LYS A 1 647 ? -18.165 -29.111 22.503 1.00 87.75 647 LYS A N 1
ATOM 4902 C CA . LYS A 1 647 ? -17.902 -29.834 21.251 1.00 87.75 647 LYS A CA 1
ATOM 4903 C C . LYS A 1 647 ? -16.713 -30.776 21.345 1.00 87.75 647 LYS A C 1
ATOM 4905 O O . LYS A 1 647 ? -16.768 -31.871 20.777 1.00 87.75 647 LYS A O 1
ATOM 4910 N N . ARG A 1 648 ? -15.632 -30.363 22.010 1.00 91.62 648 ARG A N 1
ATOM 4911 C CA . ARG A 1 648 ? -14.369 -31.120 22.037 1.00 91.62 648 ARG A CA 1
ATOM 4912 C C . ARG A 1 648 ? -14.122 -31.881 23.323 1.00 91.62 648 ARG A C 1
ATOM 4914 O O . ARG A 1 648 ? -13.582 -32.982 23.252 1.00 91.62 648 ARG A O 1
ATOM 4921 N N . PHE A 1 649 ? -14.608 -31.379 24.453 1.00 89.12 649 PHE A N 1
ATOM 4922 C CA . PHE A 1 649 ? -14.381 -31.993 25.762 1.00 89.12 649 PHE A CA 1
ATOM 4923 C C . PHE A 1 649 ? -15.681 -32.279 26.535 1.00 89.12 649 PHE A C 1
ATOM 4925 O O . PHE A 1 649 ? -15.757 -32.002 27.733 1.00 89.12 649 PHE A O 1
ATOM 4932 N N . PRO A 1 650 ? -16.709 -32.907 25.925 1.00 81.06 650 PRO A N 1
ATOM 4933 C CA . PRO A 1 650 ? -17.999 -33.131 26.590 1.00 81.06 650 PRO A CA 1
ATOM 4934 C C . PRO A 1 650 ? -17.899 -34.029 27.835 1.00 81.06 650 PRO A C 1
ATOM 4936 O O . PRO A 1 650 ? -18.754 -33.987 28.720 1.00 81.06 650 PRO A O 1
ATOM 4939 N N . TYR A 1 651 ? -16.862 -34.865 27.917 1.00 78.50 651 TYR A N 1
ATOM 4940 C CA . TYR A 1 651 ? -16.601 -35.733 29.065 1.00 78.50 651 TYR A CA 1
ATOM 4941 C C . TYR A 1 651 ? -15.921 -35.004 30.232 1.00 78.50 651 TYR A C 1
ATOM 4943 O O . TYR A 1 651 ? -16.060 -35.455 31.364 1.00 78.50 651 TYR A O 1
ATOM 4951 N N . ASN A 1 652 ? -15.239 -33.885 29.970 1.00 83.25 652 ASN A N 1
ATOM 4952 C CA . ASN A 1 652 ? -14.552 -33.056 30.962 1.00 83.25 652 ASN A CA 1
ATOM 4953 C C . ASN A 1 652 ? -15.035 -31.596 30.902 1.00 83.25 652 ASN A C 1
ATOM 4955 O O . ASN A 1 652 ? -14.268 -30.662 31.113 1.00 83.25 652 ASN A O 1
ATOM 4959 N N . PHE A 1 653 ? -16.319 -31.384 30.603 1.00 83.38 653 PHE A N 1
ATOM 4960 C CA . PHE A 1 653 ? -16.866 -30.045 30.385 1.00 83.38 653 PHE A CA 1
ATOM 4961 C C . PHE A 1 653 ? -16.612 -29.115 31.582 1.00 83.38 653 PHE A C 1
ATOM 4963 O O . PHE A 1 653 ? -16.095 -28.017 31.413 1.00 83.38 653 PHE A O 1
ATOM 4970 N N . ALA A 1 654 ? -16.873 -29.586 32.807 1.00 81.44 654 ALA A N 1
ATOM 4971 C CA . ALA A 1 654 ? -16.636 -28.810 34.024 1.00 81.44 654 ALA A CA 1
ATOM 4972 C C . ALA A 1 654 ? -15.146 -28.489 34.256 1.00 81.44 654 ALA A C 1
ATOM 4974 O O . ALA A 1 654 ? -14.821 -27.386 34.698 1.00 81.44 654 ALA A O 1
ATOM 4975 N N . GLY A 1 655 ? -14.240 -29.424 33.943 1.00 85.94 655 GLY A N 1
ATOM 4976 C CA . GLY A 1 655 ? -12.796 -29.203 34.042 1.00 85.94 655 GLY A CA 1
ATOM 4977 C C . GLY A 1 655 ? -12.300 -28.197 33.006 1.00 85.94 655 GLY A C 1
ATOM 4978 O O . GLY A 1 655 ? -11.623 -27.240 33.372 1.00 85.94 655 GLY A O 1
ATOM 4979 N N . CYS A 1 656 ? -12.727 -28.351 31.751 1.00 88.81 656 CYS A N 1
ATOM 4980 C CA . CYS A 1 656 ? -12.439 -27.428 30.653 1.00 88.81 656 CYS A CA 1
ATOM 4981 C C . CYS A 1 656 ? -12.944 -26.006 30.957 1.00 88.81 656 CYS A C 1
ATOM 4983 O O . CYS A 1 656 ? -12.198 -25.036 30.847 1.00 88.81 656 CYS A O 1
ATOM 4985 N N . CYS A 1 657 ? -14.173 -25.876 31.464 1.00 87.88 657 CYS A N 1
ATOM 4986 C CA . CYS A 1 657 ? -14.753 -24.596 31.871 1.00 87.88 657 CYS A CA 1
ATOM 4987 C C . CYS A 1 657 ? -14.092 -23.977 33.112 1.00 87.88 657 CYS A C 1
ATOM 4989 O O . CYS A 1 657 ? -14.261 -22.788 33.362 1.00 87.88 657 CYS A O 1
ATOM 4991 N N . SER A 1 658 ? -13.347 -24.756 33.899 1.00 87.19 658 SER A N 1
ATOM 4992 C CA . SER A 1 658 ? -12.628 -24.275 35.088 1.00 87.19 658 SER A CA 1
ATOM 4993 C C . SER A 1 658 ? -11.167 -23.912 34.796 1.00 87.19 658 SER A C 1
ATOM 4995 O O . SER A 1 658 ? -10.404 -23.645 35.729 1.00 87.19 658 SER A O 1
ATOM 4997 N N . ALA A 1 659 ? -10.760 -23.909 33.522 1.00 85.69 659 ALA A N 1
ATOM 4998 C CA . ALA A 1 659 ? -9.411 -23.551 33.110 1.00 85.69 659 ALA A CA 1
ATOM 4999 C C . ALA A 1 659 ? -9.052 -22.116 33.570 1.00 85.69 659 ALA A C 1
ATOM 5001 O O . ALA A 1 659 ? -9.802 -21.166 33.305 1.00 85.69 659 ALA A O 1
ATOM 5002 N N . PRO A 1 660 ? -7.919 -21.925 34.279 1.00 81.00 660 PRO A N 1
ATOM 5003 C CA . PRO A 1 660 ? -7.531 -20.619 34.802 1.00 81.00 660 PRO A CA 1
ATOM 5004 C C . PRO A 1 660 ? -7.401 -19.562 33.699 1.00 81.00 660 PRO A C 1
ATOM 5006 O O . PRO A 1 660 ? -6.711 -19.775 32.709 1.00 81.00 660 PRO A O 1
ATOM 5009 N N . GLY A 1 661 ? -8.017 -18.393 33.904 1.00 80.25 661 GLY A N 1
ATOM 5010 C CA . GLY A 1 661 ? -7.851 -17.231 33.022 1.00 80.25 661 GLY A CA 1
ATOM 5011 C C . GLY A 1 661 ? -8.767 -17.178 31.793 1.00 80.25 661 GLY A C 1
ATOM 5012 O O . GLY A 1 661 ? -8.606 -16.269 30.987 1.00 80.25 661 GLY A O 1
ATOM 5013 N N . LEU A 1 662 ? -9.738 -18.090 31.647 1.00 84.94 662 LEU A N 1
ATOM 5014 C CA . LEU A 1 662 ? -10.603 -18.163 30.455 1.00 84.94 662 LEU A CA 1
ATOM 5015 C C . LEU A 1 662 ? -12.052 -17.683 30.659 1.00 84.94 662 LEU A C 1
ATOM 5017 O O . LEU A 1 662 ? -12.880 -17.847 29.771 1.00 84.94 662 LEU A O 1
ATOM 5021 N N . GLY A 1 663 ? -12.372 -17.077 31.807 1.00 78.00 663 GLY A N 1
ATOM 5022 C CA . GLY A 1 663 ? -13.684 -16.458 32.066 1.00 78.00 663 GLY A CA 1
ATOM 5023 C C . GLY A 1 663 ? -14.810 -17.415 32.484 1.00 78.00 663 GLY A C 1
ATOM 5024 O O . GLY A 1 663 ? -15.820 -16.953 33.006 1.00 78.00 663 GLY A O 1
ATOM 5025 N N . GLY A 1 664 ? -14.611 -18.731 32.362 1.00 82.25 664 GLY A N 1
ATOM 5026 C CA . GLY A 1 664 ? -15.582 -19.748 32.772 1.00 82.25 664 GLY A CA 1
ATOM 5027 C C . GLY A 1 664 ? -16.757 -19.921 31.801 1.00 82.25 664 GLY A C 1
ATOM 5028 O O . GLY A 1 664 ? -16.954 -19.119 30.895 1.00 82.25 664 GLY A O 1
ATOM 5029 N N . CYS A 1 665 ? -17.534 -20.992 31.980 1.00 84.25 665 CYS A N 1
ATOM 5030 C CA . CYS A 1 665 ? -18.762 -21.241 31.211 1.00 84.25 665 CYS A CA 1
ATOM 5031 C C . CYS A 1 665 ? -20.006 -20.952 32.055 1.00 84.25 665 CYS A C 1
ATOM 5033 O O . CYS A 1 665 ? -19.976 -21.086 33.284 1.00 84.25 665 CYS A O 1
ATOM 5035 N N . SER A 1 666 ? -21.128 -20.645 31.403 1.00 75.88 666 SER A N 1
ATOM 5036 C CA . SER A 1 666 ? -22.413 -20.487 32.086 1.00 75.88 666 SER A CA 1
ATOM 5037 C C . SER A 1 666 ? -23.002 -21.860 32.402 1.00 75.88 666 SER A C 1
ATOM 5039 O O . SER A 1 666 ? -23.820 -22.398 31.666 1.00 75.88 666 SER A O 1
ATOM 5041 N N . LEU A 1 667 ? -22.576 -22.462 33.513 1.00 71.62 667 LEU A N 1
ATOM 5042 C CA . LEU A 1 667 ? -23.089 -23.769 33.921 1.00 71.62 667 LEU A CA 1
ATOM 5043 C C . LEU A 1 667 ? -24.605 -23.696 34.159 1.00 71.62 667 LEU A C 1
ATOM 5045 O O . LEU A 1 667 ? -25.077 -22.946 35.017 1.00 71.62 667 LEU A O 1
ATOM 5049 N N . SER A 1 668 ? -25.372 -24.508 33.422 1.00 68.56 668 SER A N 1
ATOM 5050 C CA . SER A 1 668 ? -26.805 -24.683 33.673 1.00 68.56 668 SER A CA 1
ATOM 5051 C C . SER A 1 668 ? -27.025 -25.066 35.138 1.00 68.56 668 SER A C 1
ATOM 5053 O O . SER A 1 668 ? -26.545 -26.098 35.616 1.00 68.56 668 SER A O 1
ATOM 5055 N N . THR A 1 669 ? -27.775 -24.228 35.855 1.00 75.25 669 THR A N 1
ATOM 5056 C CA . THR A 1 669 ? -28.165 -24.463 37.255 1.00 75.25 669 THR A CA 1
ATOM 5057 C C . THR A 1 669 ? -29.350 -25.422 37.374 1.00 75.25 669 THR A C 1
ATOM 5059 O O . THR A 1 669 ? -29.782 -25.747 38.485 1.00 75.25 669 THR A O 1
ATOM 5062 N N . LYS A 1 670 ? -29.885 -25.898 36.241 1.00 83.44 670 LYS A N 1
ATOM 5063 C CA . LYS A 1 670 ? -30.979 -26.863 36.209 1.00 83.44 670 LYS A CA 1
ATOM 5064 C C . LYS A 1 670 ? -30.535 -28.127 36.935 1.00 83.44 670 LYS A C 1
ATOM 5066 O O . LYS A 1 670 ? -29.550 -28.756 36.569 1.00 83.44 670 LYS A O 1
ATOM 5071 N N . THR A 1 671 ? -31.248 -28.492 37.995 1.00 89.50 671 THR A N 1
ATOM 5072 C CA . THR A 1 671 ? -30.971 -29.745 38.700 1.00 89.50 671 THR A CA 1
ATOM 5073 C C . THR A 1 671 ? -31.574 -30.894 37.906 1.00 89.50 671 THR A C 1
ATOM 5075 O O . THR A 1 671 ? -32.791 -30.943 37.738 1.00 89.50 671 THR A O 1
ATOM 5078 N N . LEU A 1 672 ? -30.733 -31.816 37.449 1.00 93.06 672 LEU A N 1
ATOM 5079 C CA . LEU A 1 672 ? -31.159 -33.091 36.877 1.00 93.06 672 LEU A CA 1
ATOM 5080 C C . LEU A 1 672 ? -30.806 -34.231 37.837 1.00 93.06 672 LEU A C 1
ATOM 5082 O O . LEU A 1 672 ? -30.007 -34.067 38.762 1.00 93.06 672 LEU A O 1
ATOM 5086 N N . TYR A 1 673 ? -31.390 -35.404 37.615 1.00 94.56 673 TYR A N 1
ATOM 5087 C CA . TYR A 1 673 ? -31.184 -36.597 38.429 1.00 94.56 673 TYR A CA 1
ATOM 5088 C C . TYR A 1 673 ? -30.665 -37.748 37.574 1.00 94.56 673 TYR A C 1
ATOM 5090 O O . TYR A 1 673 ? -31.373 -38.207 36.684 1.00 94.56 673 TYR A O 1
ATOM 5098 N N . TYR A 1 674 ? -29.468 -38.255 37.870 1.00 95.31 674 TYR A N 1
ATOM 5099 C CA . TYR A 1 674 ? -28.833 -39.349 37.121 1.00 95.31 674 TYR A CA 1
ATOM 5100 C C . TYR A 1 674 ? -28.600 -40.587 38.007 1.00 95.31 674 TYR A C 1
ATOM 5102 O O . TYR A 1 674 ? -28.518 -40.466 39.239 1.00 95.31 674 TYR A O 1
ATOM 5110 N N . PRO A 1 675 ? -28.511 -41.799 37.424 1.00 95.62 675 PRO A N 1
ATOM 5111 C CA . PRO A 1 675 ? -28.330 -43.033 38.180 1.00 95.62 675 PRO A CA 1
ATOM 5112 C C . PRO A 1 675 ? -26.897 -43.179 38.712 1.00 95.62 675 PRO A C 1
ATOM 5114 O O . PRO A 1 675 ? -25.931 -43.171 37.953 1.00 95.62 675 PRO A O 1
ATOM 5117 N N . LYS A 1 676 ? -26.757 -43.391 40.024 1.00 94.69 676 LYS A N 1
ATOM 5118 C CA . LYS A 1 676 ? -25.483 -43.682 40.695 1.00 94.69 676 LYS A CA 1
ATOM 5119 C C . LYS A 1 676 ? -25.703 -44.584 41.909 1.00 94.69 676 LYS A C 1
ATOM 5121 O O . LYS A 1 676 ? -26.531 -44.287 42.763 1.00 94.69 676 LYS A O 1
ATOM 5126 N N . ASP A 1 677 ? -24.967 -45.693 41.986 1.00 93.50 677 ASP A N 1
ATOM 5127 C CA . ASP A 1 677 ? -24.972 -46.627 43.127 1.00 93.50 677 ASP A CA 1
ATOM 5128 C C . ASP A 1 677 ? -26.371 -47.119 43.561 1.00 93.50 677 ASP A C 1
ATOM 5130 O O . ASP A 1 677 ? -26.678 -47.211 44.748 1.00 93.50 677 ASP A O 1
ATOM 5134 N N . GLY A 1 678 ? -27.247 -47.428 42.598 1.00 91.69 678 GLY A N 1
ATOM 5135 C CA . GLY A 1 678 ? -28.592 -47.956 42.882 1.00 91.69 678 GLY A CA 1
ATOM 5136 C C . GLY A 1 678 ? -29.653 -46.906 43.234 1.00 91.69 678 GLY A C 1
ATOM 5137 O O . GLY A 1 678 ? -30.795 -47.274 43.509 1.00 91.69 678 GLY A O 1
ATOM 5138 N N . LYS A 1 679 ? -29.300 -45.618 43.199 1.00 95.12 679 LYS A N 1
ATOM 5139 C CA . LYS A 1 679 ? -30.193 -44.481 43.450 1.00 95.12 679 LYS A CA 1
ATOM 5140 C C . LYS A 1 679 ? -30.045 -43.416 42.363 1.00 95.12 679 LYS A C 1
ATOM 5142 O O . LYS A 1 679 ? -29.087 -43.415 41.598 1.00 95.12 679 LYS A O 1
ATOM 5147 N N . CYS A 1 680 ? -30.990 -42.493 42.304 1.00 95.88 680 CYS A N 1
ATOM 5148 C CA . CYS A 1 680 ? -30.890 -41.274 41.508 1.00 95.88 680 CYS A CA 1
ATOM 5149 C C . CYS A 1 680 ? -30.351 -40.127 42.365 1.00 95.88 680 CYS A C 1
ATOM 5151 O O . CYS A 1 680 ? -30.885 -39.863 43.447 1.00 95.88 680 CYS A O 1
ATOM 5153 N N . VAL A 1 681 ? -29.290 -39.468 41.903 1.00 95.00 681 VAL A N 1
ATOM 5154 C CA . VAL A 1 681 ? -28.617 -38.373 42.614 1.00 95.00 681 VAL A CA 1
ATOM 5155 C C . VAL A 1 681 ? -28.820 -37.082 41.834 1.00 95.00 681 VAL A C 1
ATOM 5157 O O . VAL A 1 681 ? -28.665 -37.072 40.616 1.00 95.00 681 VAL A O 1
ATOM 5160 N N . GLY A 1 682 ? -29.202 -36.014 42.538 1.00 91.62 682 GLY A N 1
ATOM 5161 C CA . GLY A 1 682 ? -29.333 -34.688 41.945 1.00 91.62 682 GLY A CA 1
ATOM 5162 C C . GLY A 1 682 ? -27.962 -34.058 41.714 1.00 91.62 682 GLY A C 1
ATOM 5163 O O . GLY A 1 682 ? -27.105 -34.119 42.596 1.00 91.62 682 GLY A O 1
ATOM 5164 N N . GLY A 1 683 ? -27.769 -33.449 40.553 1.00 87.25 683 GLY A N 1
ATOM 5165 C CA . GLY A 1 683 ? -26.616 -32.610 40.235 1.00 87.25 683 GLY A CA 1
ATOM 5166 C C . GLY A 1 683 ? -27.060 -31.439 39.370 1.00 87.25 683 GLY A C 1
ATOM 5167 O O . GLY A 1 683 ? -28.124 -31.503 38.751 1.00 87.25 683 GLY A O 1
ATOM 5168 N N . SER A 1 684 ? -26.281 -30.363 39.342 1.00 83.81 684 SER A N 1
ATOM 5169 C CA . SER A 1 684 ? -26.522 -29.319 38.351 1.00 83.81 684 SER A CA 1
ATOM 5170 C C . SER A 1 684 ? -26.136 -29.855 36.970 1.00 83.81 684 SER A C 1
ATOM 5172 O O . SER A 1 684 ? -25.126 -30.540 36.819 1.00 83.81 684 SER A O 1
ATOM 5174 N N . GLU A 1 685 ? -26.963 -29.598 35.963 1.00 81.81 685 GLU A N 1
ATOM 5175 C CA . GLU A 1 685 ? -26.742 -30.044 34.588 1.00 81.81 685 GLU A CA 1
ATOM 5176 C C . GLU A 1 685 ? -25.375 -29.583 34.067 1.00 81.81 685 GLU A C 1
ATOM 5178 O O . GLU A 1 685 ? -24.698 -30.344 33.381 1.00 81.81 685 GLU A O 1
ATOM 5183 N N . GLY A 1 686 ? -24.918 -28.384 34.437 1.00 71.31 686 GLY A N 1
ATOM 5184 C CA . GLY A 1 686 ? -23.589 -27.895 34.068 1.00 71.31 686 GLY A CA 1
ATOM 5185 C C . GLY A 1 686 ? -22.420 -28.685 34.676 1.00 71.31 686 GLY A C 1
ATOM 5186 O O . GLY A 1 686 ? -21.377 -28.796 34.041 1.00 71.31 686 GLY A O 1
ATOM 5187 N N . GLU A 1 687 ? -22.586 -29.281 35.859 1.00 77.38 687 GLU A N 1
ATOM 5188 C CA . GLU A 1 687 ? -21.533 -30.051 36.548 1.00 77.38 687 GLU A CA 1
ATOM 5189 C C . GLU A 1 687 ? -21.550 -31.551 36.205 1.00 77.38 687 GLU A C 1
ATOM 5191 O O . GLU A 1 687 ? -20.659 -32.291 36.626 1.00 77.38 687 GLU A O 1
ATOM 5196 N N . MET A 1 688 ? -22.556 -32.025 35.464 1.00 81.75 688 MET A N 1
ATOM 5197 C CA . MET A 1 688 ? -22.658 -33.435 35.087 1.00 81.75 688 MET A CA 1
ATOM 5198 C C . MET A 1 688 ? -21.683 -33.807 33.969 1.00 81.75 688 MET A C 1
ATOM 5200 O O . MET A 1 688 ? -21.620 -33.151 32.928 1.00 81.75 688 MET A O 1
ATOM 5204 N N . GLU A 1 689 ? -20.994 -34.934 34.141 1.00 79.94 689 GLU A N 1
ATOM 5205 C CA . GLU A 1 689 ? -20.179 -35.550 33.088 1.00 79.94 689 GLU A CA 1
ATOM 5206 C C . GLU A 1 689 ? -21.084 -35.999 31.921 1.00 79.94 689 GLU A C 1
ATOM 5208 O O . GLU A 1 689 ? -22.239 -36.382 32.126 1.00 79.94 689 GLU A O 1
ATOM 5213 N N . GLY A 1 690 ? -20.587 -36.000 30.678 1.00 78.56 690 GLY A N 1
ATOM 5214 C CA . GLY A 1 690 ? -21.419 -36.284 29.494 1.00 78.56 690 GLY A CA 1
ATOM 5215 C C . GLY A 1 690 ? -22.194 -37.614 29.548 1.00 78.56 690 GLY A C 1
ATOM 5216 O O . GLY A 1 690 ? -23.355 -37.688 29.135 1.00 78.56 690 GLY A O 1
ATOM 5217 N N . TYR A 1 691 ? -21.609 -38.665 30.135 1.00 79.25 691 TYR A N 1
ATOM 5218 C CA . TYR A 1 691 ? -22.329 -39.929 30.322 1.00 79.25 691 TYR A CA 1
ATOM 5219 C C . TYR A 1 691 ? -23.425 -39.829 31.392 1.00 79.25 691 TYR A C 1
ATOM 5221 O O . TYR A 1 691 ? -24.424 -40.530 31.286 1.00 79.25 691 TYR A O 1
ATOM 5229 N N . GLN A 1 692 ? -23.284 -38.958 32.395 1.00 89.06 692 GLN A N 1
ATOM 5230 C CA . GLN A 1 692 ? -24.310 -38.729 33.417 1.00 89.06 692 GLN A CA 1
ATOM 5231 C C . GLN A 1 692 ? -25.522 -38.031 32.798 1.00 89.06 692 GLN A C 1
ATOM 5233 O O . GLN A 1 692 ? -26.643 -38.483 33.019 1.00 89.06 692 GLN A O 1
ATOM 5238 N N . LYS A 1 693 ? -25.297 -37.022 31.941 1.00 84.75 693 LYS A N 1
ATOM 5239 C CA . LYS A 1 693 ? -26.356 -36.313 31.194 1.00 84.75 693 LYS A CA 1
ATOM 5240 C C . LYS A 1 693 ? -27.200 -37.244 30.326 1.00 84.75 693 LYS A C 1
ATOM 5242 O O . LYS A 1 693 ? -28.409 -37.081 30.250 1.00 84.75 693 LYS A O 1
ATOM 5247 N N . THR A 1 694 ? -26.577 -38.258 29.723 1.00 87.25 694 THR A N 1
ATOM 5248 C CA . THR A 1 694 ? -27.266 -39.227 28.848 1.00 87.25 694 THR A CA 1
ATOM 5249 C C . THR A 1 694 ? -28.366 -40.011 29.580 1.00 87.25 694 THR A C 1
ATOM 5251 O O . THR A 1 694 ? -29.323 -40.460 28.954 1.00 87.25 694 THR A O 1
ATOM 5254 N N . PHE A 1 695 ? -28.242 -40.170 30.900 1.00 91.38 695 PHE A N 1
ATOM 5255 C CA . PHE A 1 695 ? -29.202 -40.892 31.742 1.00 91.38 695 PHE A CA 1
ATOM 5256 C C . PHE A 1 695 ? -29.892 -39.987 32.773 1.00 91.38 695 PHE A C 1
ATOM 5258 O O . PHE A 1 695 ? -30.555 -40.499 33.681 1.00 91.38 695 PHE A O 1
ATOM 5265 N N . ALA A 1 696 ? -29.689 -38.672 32.677 1.00 93.44 696 ALA A N 1
ATOM 5266 C CA . ALA A 1 696 ? -30.228 -37.702 33.611 1.00 93.44 696 ALA A CA 1
ATOM 5267 C C . ALA A 1 696 ? -31.674 -37.347 33.243 1.00 93.44 696 ALA A C 1
ATOM 5269 O O . ALA A 1 696 ? -32.003 -37.171 32.076 1.00 93.44 696 ALA A O 1
ATOM 5270 N N . GLU A 1 697 ? -32.530 -37.227 34.251 1.00 95.06 697 GLU A N 1
ATOM 5271 C CA . GLU A 1 697 ? -33.948 -36.898 34.095 1.00 95.06 697 GLU A CA 1
ATOM 5272 C C . GLU A 1 697 ? -34.317 -35.688 34.962 1.00 95.06 697 GLU A C 1
ATOM 5274 O O . GLU A 1 697 ? -33.643 -35.392 35.953 1.00 95.06 697 GLU A O 1
ATOM 5279 N N . ASP A 1 698 ? -35.424 -35.018 34.643 1.00 93.38 698 ASP A N 1
ATOM 5280 C CA . ASP A 1 698 ? -35.871 -33.800 35.339 1.00 93.38 698 ASP A CA 1
ATOM 5281 C C . ASP A 1 698 ? -36.339 -34.057 36.786 1.00 93.38 698 ASP A C 1
ATOM 5283 O O . ASP A 1 698 ? -36.458 -33.135 37.596 1.00 93.38 698 ASP A O 1
ATOM 5287 N N . SER A 1 699 ? -36.584 -35.318 37.157 1.00 94.25 699 SER A N 1
ATOM 5288 C CA . SER A 1 699 ? -37.004 -35.695 38.505 1.00 94.25 699 SER A CA 1
ATOM 5289 C C . SER A 1 699 ? -36.448 -37.047 38.966 1.00 94.25 699 SER A C 1
ATOM 5291 O O . SER A 1 699 ? -36.232 -37.968 38.177 1.00 94.25 699 SER A O 1
ATOM 5293 N N . VAL A 1 700 ? -36.319 -37.226 40.290 1.00 94.12 700 VAL A N 1
ATOM 5294 C CA . VAL A 1 700 ? -35.989 -38.528 40.916 1.00 94.12 700 VAL A CA 1
ATOM 5295 C C . VAL A 1 700 ? -36.926 -39.636 40.419 1.00 94.12 700 VAL A C 1
ATOM 5297 O O . VAL A 1 700 ? -36.503 -40.771 40.203 1.00 94.12 700 VAL A O 1
ATOM 5300 N N . ARG A 1 701 ? -38.212 -39.312 40.225 1.00 93.19 701 ARG A N 1
ATOM 5301 C CA . ARG A 1 701 ? -39.234 -40.267 39.784 1.00 93.19 701 ARG A CA 1
ATOM 5302 C C . ARG A 1 701 ? -38.982 -40.735 38.356 1.00 93.19 701 ARG A C 1
ATOM 5304 O O . ARG A 1 701 ? -39.075 -41.935 38.104 1.00 93.19 701 ARG A O 1
ATOM 5311 N N . GLU A 1 702 ? -38.694 -39.821 37.441 1.00 95.44 702 GLU A N 1
ATOM 5312 C CA . GLU A 1 702 ? -38.367 -40.153 36.051 1.00 95.44 702 GLU A CA 1
ATOM 5313 C C . GLU A 1 702 ? -37.060 -40.936 35.979 1.00 95.44 702 GLU A C 1
ATOM 5315 O O . GLU A 1 702 ? -37.059 -42.031 35.421 1.00 95.44 702 GLU A O 1
ATOM 5320 N N . CYS A 1 703 ? -36.020 -40.499 36.693 1.00 96.19 703 CYS A N 1
ATOM 5321 C CA . CYS A 1 703 ? -34.750 -41.222 36.759 1.00 96.19 703 CYS A CA 1
ATOM 5322 C C . CYS A 1 703 ? -34.921 -42.657 37.287 1.00 96.19 703 CYS A C 1
ATOM 5324 O O . CYS A 1 703 ? -34.451 -43.608 36.657 1.00 96.19 703 CYS A O 1
ATOM 5326 N N . CYS A 1 704 ? -35.653 -42.863 38.392 1.00 95.50 704 CYS A N 1
ATOM 5327 C CA . CYS A 1 704 ? -35.909 -44.210 38.916 1.00 95.50 704 CYS A CA 1
ATOM 5328 C C . CYS A 1 704 ? -36.796 -45.041 37.971 1.00 95.50 704 CYS A C 1
ATOM 5330 O O . CYS A 1 704 ? -36.677 -46.267 37.928 1.00 95.50 704 CYS A O 1
ATOM 5332 N N . ASN A 1 705 ? -37.691 -44.406 37.210 1.00 93.81 705 ASN A N 1
ATOM 5333 C CA . ASN A 1 705 ? -38.536 -45.090 36.234 1.00 93.81 705 ASN A CA 1
ATOM 5334 C C . ASN A 1 705 ? -37.766 -45.541 34.996 1.00 93.81 705 ASN A C 1
ATOM 5336 O O . ASN A 1 705 ? -38.034 -46.647 34.529 1.00 93.81 705 ASN A O 1
ATOM 5340 N N . ALA A 1 706 ? -36.861 -44.706 34.490 1.00 95.56 706 ALA A N 1
ATOM 5341 C CA . ALA A 1 706 ? -36.056 -44.976 33.309 1.00 95.56 706 ALA A CA 1
ATOM 5342 C C . ALA A 1 706 ? -34.931 -45.973 33.621 1.00 95.56 706 ALA A C 1
ATOM 5344 O O . ALA A 1 706 ? -34.800 -46.999 32.953 1.00 95.56 706 ALA A O 1
ATOM 5345 N N . ASN A 1 707 ? -34.180 -45.731 34.699 1.00 95.75 707 ASN A N 1
ATOM 5346 C CA . ASN A 1 707 ? -32.919 -46.429 34.963 1.00 95.75 707 ASN A CA 1
ATOM 5347 C C . ASN A 1 707 ? -33.022 -47.559 36.000 1.00 95.75 707 ASN A C 1
ATOM 5349 O O . ASN A 1 707 ? -32.177 -48.449 36.016 1.00 95.75 707 ASN A O 1
ATOM 5353 N N . PHE A 1 708 ? -34.060 -47.571 36.847 1.00 95.00 708 PHE A N 1
ATOM 5354 C CA . PHE A 1 708 ? -34.237 -48.564 37.920 1.00 95.00 708 PHE A CA 1
ATOM 5355 C C . PHE A 1 708 ? -35.624 -49.213 37.895 1.00 95.00 708 PHE A C 1
ATOM 5357 O O . PHE A 1 708 ? -36.238 -49.478 38.934 1.00 95.00 708 PHE A O 1
ATOM 5364 N N . TRP A 1 709 ? -36.142 -49.504 36.698 1.00 92.62 709 TRP A N 1
ATOM 5365 C CA . TRP A 1 709 ? -37.518 -49.969 36.518 1.00 92.62 709 TRP A CA 1
ATOM 5366 C C . TRP A 1 709 ? -37.851 -51.280 37.247 1.00 92.62 709 TRP A C 1
ATOM 5368 O O . TRP A 1 709 ? -39.008 -51.493 37.614 1.00 92.62 709 TRP A O 1
ATOM 5378 N N . TRP A 1 710 ? -36.851 -52.125 37.508 1.00 90.69 710 TRP A N 1
ATOM 5379 C CA . TRP A 1 710 ? -36.989 -53.376 38.261 1.00 90.69 710 TRP A CA 1
ATOM 5380 C C . TRP A 1 710 ? -37.011 -53.184 39.786 1.00 90.69 710 TRP A C 1
ATOM 5382 O O . TRP A 1 710 ? -37.424 -54.094 40.501 1.00 90.69 710 TRP A O 1
ATOM 5392 N N . ASN A 1 711 ? -36.580 -52.025 40.302 1.00 92.88 711 ASN A N 1
ATOM 5393 C CA . ASN A 1 711 ? -36.517 -51.746 41.741 1.00 92.88 711 ASN A CA 1
ATOM 5394 C C . ASN A 1 711 ? -36.872 -50.289 42.096 1.00 92.88 711 ASN A C 1
ATOM 5396 O O . ASN A 1 711 ? -36.255 -49.654 42.953 1.00 92.88 711 ASN A O 1
ATOM 5400 N N . LYS A 1 712 ? -37.910 -49.759 41.442 1.00 91.75 712 LYS A N 1
ATOM 5401 C CA . LYS A 1 712 ? -38.346 -48.357 41.564 1.00 91.75 712 LYS A CA 1
ATOM 5402 C C . LYS A 1 712 ? -38.565 -47.918 43.009 1.00 91.75 712 LYS A C 1
ATOM 5404 O O . LYS A 1 712 ? -38.193 -46.814 43.388 1.00 91.75 712 LYS A O 1
ATOM 5409 N N . LYS A 1 713 ? -39.173 -48.789 43.822 1.00 90.81 713 LYS A N 1
ATOM 5410 C CA . LYS A 1 713 ? -39.525 -48.480 45.213 1.00 90.81 713 LYS A CA 1
ATOM 5411 C C . LYS A 1 713 ? -38.283 -48.259 46.076 1.00 90.81 713 LYS A C 1
ATOM 5413 O O . LYS A 1 713 ? -38.273 -47.306 46.847 1.00 90.81 713 LYS A O 1
ATOM 5418 N N . GLN A 1 714 ? -37.265 -49.106 45.922 1.00 93.62 714 GLN A N 1
ATOM 5419 C CA . GLN A 1 714 ? -36.008 -48.974 46.655 1.00 93.62 714 GLN A CA 1
ATOM 5420 C C . GLN A 1 714 ? -35.214 -47.760 46.162 1.00 93.62 714 GLN A C 1
ATOM 5422 O O . GLN A 1 714 ? -34.809 -46.950 46.983 1.00 93.62 714 GLN A O 1
ATOM 5427 N N . CYS A 1 715 ? -35.114 -47.556 44.841 1.00 95.38 715 CYS A N 1
ATOM 5428 C CA . CYS A 1 715 ? -34.476 -46.367 44.259 1.00 95.38 715 CYS A CA 1
ATOM 5429 C C . CYS A 1 715 ? -35.085 -45.068 44.810 1.00 95.38 715 CYS A C 1
ATOM 5431 O O . CYS A 1 715 ? -34.373 -44.214 45.325 1.00 95.38 715 CYS A O 1
ATOM 5433 N N . CYS A 1 716 ? -36.419 -44.953 44.799 1.00 93.06 716 CYS A N 1
ATOM 5434 C CA . CYS A 1 716 ? -37.113 -43.791 45.351 1.00 93.06 716 CYS A CA 1
ATOM 5435 C C . CYS A 1 716 ? -36.832 -43.586 46.846 1.00 93.06 716 CYS A C 1
ATOM 5437 O O . CYS A 1 716 ? -36.730 -42.446 47.287 1.00 93.06 716 CYS A O 1
ATOM 5439 N N . GLN A 1 717 ? -36.740 -44.659 47.639 1.00 92.81 717 GLN A N 1
ATOM 5440 C CA . GLN A 1 717 ? -36.432 -44.566 49.070 1.00 92.81 717 GLN A CA 1
ATOM 5441 C C . GLN A 1 717 ? -34.992 -44.098 49.303 1.00 92.81 717 GLN A C 1
ATOM 5443 O O . GLN A 1 717 ? -34.771 -43.182 50.094 1.00 92.81 717 GLN A O 1
ATOM 5448 N N . ASP A 1 718 ? -34.040 -44.664 48.565 1.00 93.50 718 ASP A N 1
ATOM 5449 C CA . ASP A 1 718 ? -32.610 -44.374 48.704 1.00 93.50 718 ASP A CA 1
ATOM 5450 C C . ASP A 1 718 ? -32.222 -42.995 48.130 1.00 93.50 718 ASP A C 1
ATOM 5452 O O . ASP A 1 718 ? -31.195 -42.428 48.509 1.00 93.50 718 ASP A O 1
ATOM 5456 N N . SER A 1 719 ? -33.067 -42.421 47.267 1.00 93.12 719 SER A N 1
ATOM 5457 C CA . SER A 1 719 ? -32.945 -41.066 46.708 1.00 93.12 719 SER A CA 1
ATOM 5458 C C . SER A 1 719 ? -33.608 -39.954 47.535 1.00 93.12 719 SER A C 1
ATOM 5460 O O . SER A 1 719 ? -33.660 -38.815 47.077 1.00 93.12 719 SER A O 1
ATOM 5462 N N . GLY A 1 720 ? -34.124 -40.242 48.735 1.00 90.94 720 GLY A N 1
ATOM 5463 C CA . GLY A 1 720 ? -34.782 -39.234 49.586 1.00 90.94 720 GLY A CA 1
ATOM 5464 C C . GLY A 1 720 ? -36.281 -39.036 49.319 1.00 90.94 720 GLY A C 1
ATOM 5465 O O . GLY A 1 720 ? -36.881 -38.103 49.847 1.00 90.94 720 GLY A O 1
ATOM 5466 N N . GLY A 1 721 ? -36.901 -39.940 48.556 1.00 88.44 721 GLY A N 1
ATOM 5467 C CA . GLY A 1 721 ? -38.330 -39.960 48.253 1.00 88.44 721 GLY A CA 1
ATOM 5468 C C . GLY A 1 721 ? -38.646 -39.572 46.807 1.00 88.44 721 GLY A C 1
ATOM 5469 O O . GLY A 1 721 ? -38.069 -38.647 46.247 1.00 88.44 721 GLY A O 1
ATOM 5470 N N . CYS A 1 722 ? -39.625 -40.255 46.211 1.00 85.75 722 CYS A N 1
ATOM 5471 C CA . CYS A 1 722 ? -40.278 -39.792 44.988 1.00 85.75 722 CYS A CA 1
ATOM 5472 C C . CYS A 1 722 ? -41.557 -39.054 45.396 1.00 85.75 722 CYS A C 1
ATOM 5474 O O . CYS A 1 722 ? -42.417 -39.687 46.021 1.00 85.75 722 CYS A O 1
ATOM 5476 N N . PRO A 1 723 ? -41.710 -37.757 45.076 1.00 70.19 723 PRO A N 1
ATOM 5477 C CA . PRO A 1 723 ? -42.956 -37.047 45.322 1.00 70.19 723 PRO A CA 1
ATOM 5478 C C . PRO A 1 723 ? -44.121 -37.834 44.715 1.00 70.19 723 PRO A C 1
ATOM 5480 O O . PRO A 1 723 ? -44.068 -38.251 43.552 1.00 70.19 723 PRO A O 1
ATOM 5483 N N . LEU A 1 724 ? -45.159 -38.079 45.520 1.00 63.19 724 LEU A N 1
ATOM 5484 C CA . LEU A 1 724 ? -46.421 -38.628 45.036 1.00 63.19 724 LEU A CA 1
ATOM 5485 C C . LEU A 1 724 ? -47.105 -37.530 44.215 1.00 63.19 724 LEU A C 1
ATOM 5487 O O . LEU A 1 724 ? -47.865 -36.734 44.755 1.00 63.19 724 LEU A O 1
ATOM 5491 N N . GLY A 1 725 ? -46.736 -37.452 42.938 1.00 53.31 725 GLY A N 1
ATOM 5492 C CA . GLY A 1 725 ? -47.504 -36.750 41.913 1.00 53.31 725 GLY A CA 1
ATOM 5493 C C . GLY A 1 725 ? -48.764 -37.521 41.587 1.00 53.31 725 GLY A C 1
ATOM 5494 O O . GLY A 1 725 ? -48.619 -38.760 41.399 1.00 53.31 725 GLY A O 1
#

Sequence (725 aa):
MPSSSPTGKPTDQPSFPPTGSPYYPDWTNSEQLCINDGATPEYMKILQSANYLYMDKQECCEEHFSWRVRQCMDNDEPVYYRDGSSSICIKGETRDDYDIAFDTLEECCKEQMVGRVWMFAIKSQGSRIRYTIDLNEFAEPTNCQDADAIAKRMQEAMAPAMPSGTTILVVGLGAVTIENDVAFGTTQCGGSLAGQSYQGSWSLGVDYTDPPGTTTYATFRVFRECTSSGCTDAQSVQTLYDTTYQSMLAYAQGSMTQDIFNAAGTSPAVKQLQFVVVDSTSMTSDGTYKDPRNEEENLIEASSLTVEGELSVTGFDSSSLDAAELTEAISYFQAALETTLGLSYPVKVTDIVDGKIIYEILITADSSSDAVAAASSIETSLATDATRADIASYAVSEASSSPLASTFNAGFVIDANTETASTEIPVAKLTVEGQLATNQANFGSGDESYLEEAIYEVLLGKGVISGGDKVEVTGYVVGGVITYEVISYVDAASNVKAQTDSIISQLTQTSTTDQIAAAANSSPGCCTLTFNVLESIHLSTTGVPTRGWWPDWNWGESTCKTGGTVPAFMNLQYGQYFSNSKRECCEQWFPYDLKGCVGPTTGGSTKEFFLPNWTNLNDDCYKKLERDMDAWELADSYGSLEECCEKRFPYNFAGCCSAPGLGGCSLSTKTLYYPKDGKCVGGSEGEMEGYQKTFAEDSVRECCNANFWWNKKQCCQDSGGCPLG

Nearest PDB structures (foldseek):
  2n76-assembly1_A  TM=5.101E-01  e=1.025E+00  synthetic construct
  7ux1-assembly1_A  TM=5.465E-01  e=1.208E+00  Escherichia coli K-12
  7we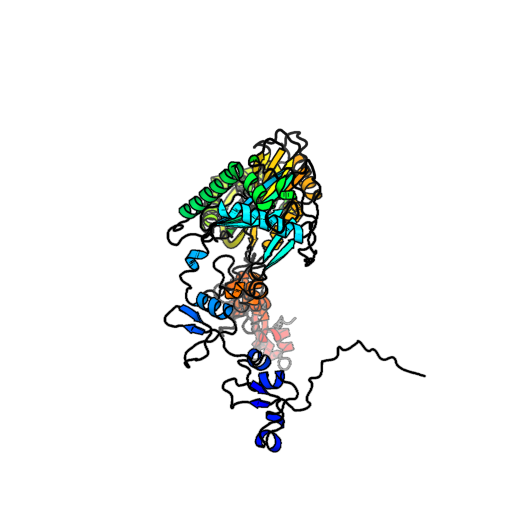6-assembly1_L  TM=2.479E-01  e=6.297E-02  Pseudomonas aeruginosa
  8k0k-assembly1_B  TM=1.988E-01  e=1.282E-01  Vibrio phage ICP1_2011_A
  5cw9-assembly1_A  TM=2.572E-01  e=3.809E+00  synthetic construct